Protein 7OUU (pdb70)

Organism: Homo sapiens (NCBI:txid9606)

CATH classification: 2.60.40.10 (+1 more: 2.60.40.10)

Sequence (406 aa):
PAHDASKVRASGPGLNASGIPASLPVEFTIIDARDAGEGLLTVQILDPEGKPKKANIRDNGDGTYTVSYLPDMSSGRYTITIKYGGDEIPYSPFRIHALPTGDASKCLVTVSIGGHGLGACLGPRIQIGQETVITVDAKAAGEGKVTCTVSTPDGAELDVDVVENHDGTFDIYYTAPEPGKYVITIRFGGEHIPNSPFHVLATEPLPAHDASKVRASGPGLNASGIPASLPVEFTIDARDAGEGLLTVQILDPEGKPKKANIRDNGDGTYTVSYLPDMSGRYTITIKYGGDEIPYSPFRIHALPTGDASKCLVTVSIGGHGLGACLGPRIQIGQETVITVDAKAAGEGKVTCTVSTPDGAELDVDVVENHDGTFDIYYTAPEPGKYVITIRFGGEHIPNSPFHVLATE

Structure (mmCIF, N/CA/C/O backbone):
data_7OUU
#
_entry.id   7OUU
#
_cell.length_a   45.040
_cell.length_b   58.820
_cell.length_c   178.310
_cell.angle_alpha   90.000
_cell.angle_beta   90.000
_cell.angle_gamma   90.000
#
_symmetry.space_group_name_H-M   'P 21 21 21'
#
loop_
_entity.id
_entity.type
_entity.pdbx_description
1 polymer 'Isoform 2 of Filamin-C'
2 water water
#
loop_
_atom_site.group_PDB
_atom_site.id
_atom_site.type_symbol
_atom_site.label_atom_id
_atom_site.label_alt_id
_atom_site.label_comp_id
_atom_site.label_asym_id
_atom_site.label_entity_id
_atom_site.label_seq_id
_atom_site.pdbx_PDB_ins_code
_atom_site.Cartn_x
_atom_site.Cartn_y
_atom_site.Cartn_z
_atom_site.occupancy
_atom_site.B_iso_or_equiv
_atom_site.auth_seq_id
_atom_site.auth_comp_id
_atom_site.auth_asym_id
_atom_site.auth_atom_id
_atom_site.pdbx_PDB_model_num
ATOM 1 N N . PRO A 1 4 ? 31.00325 31.64350 27.53124 1.000 66.53895 1535 PRO A N 1
ATOM 2 C CA . PRO A 1 4 ? 31.33191 31.67293 26.10055 1.000 67.30815 1535 PRO A CA 1
ATOM 3 C C . PRO A 1 4 ? 31.68923 33.08047 25.62574 1.000 62.45073 1535 PRO A C 1
ATOM 4 O O . PRO A 1 4 ? 31.02698 33.63028 24.74522 1.000 65.11675 1535 PRO A O 1
ATOM 15 N N . ALA A 1 5 ? 32.74175 33.64909 26.20744 1.000 53.77969 1536 ALA A N 1
ATOM 16 C CA . ALA A 1 5 ? 33.10016 35.03467 25.94566 1.000 48.04840 1536 ALA A CA 1
ATOM 17 C C . ALA A 1 5 ? 33.74440 35.18277 24.57420 1.000 42.88743 1536 ALA A C 1
ATOM 18 O O . ALA A 1 5 ? 34.51419 34.32436 24.13330 1.000 40.65941 1536 ALA A O 1
ATOM 25 N N . HIS A 1 6 ? 33.42385 36.28634 23.90230 1.000 37.72989 1537 HIS A N 1
ATOM 26 C CA . HIS A 1 6 ? 34.02028 36.62074 22.61935 1.000 35.28519 1537 HIS A CA 1
ATOM 27 C C . HIS A 1 6 ? 34.19818 38.12958 22.54130 1.000 33.16420 1537 HIS A C 1
ATOM 28 O O . HIS A 1 6 ? 33.59323 38.88776 23.30375 1.000 35.88119 1537 HIS A O 1
ATOM 42 N N . ASP A 1 7 ? 35.04123 38.55855 21.60329 1.000 29.84502 1538 ASP A N 1
ATOM 43 C CA . ASP A 1 7 ? 35.29612 39.98001 21.36506 1.000 31.32659 1538 ASP A CA 1
ATOM 44 C C . ASP A 1 7 ? 35.49672 40.16148 19.86360 1.000 28.53961 1538 ASP A C 1
ATOM 45 O O . ASP A 1 7 ? 36.59743 39.94877 19.34715 1.000 27.17032 1538 ASP A O 1
ATOM 54 N N . ALA A 1 8 ? 34.42868 40.56186 19.17039 1.000 27.33379 1539 ALA A N 1
ATOM 55 C CA . ALA A 1 8 ? 34.49799 40.71157 17.72215 1.000 26.40734 1539 ALA A CA 1
ATOM 56 C C . ALA A 1 8 ? 35.49776 41.78326 17.30947 1.000 26.69692 1539 ALA A C 1
ATOM 57 O O . ALA A 1 8 ? 36.03232 41.73104 16.19699 1.000 25.19410 1539 ALA A O 1
ATOM 64 N N . SER A 1 9 ? 35.77324 42.75431 18.18472 1.000 27.28396 1540 SER A N 1
ATOM 65 C CA . SER A 1 9 ? 36.68992 43.83311 17.83215 1.000 28.19903 1540 SER A CA 1
ATOM 66 C C . SER A 1 9 ? 38.11799 43.34899 17.61476 1.000 27.16114 1540 SER A C 1
ATOM 67 O O . SER A 1 9 ? 38.93807 44.11232 17.09324 1.000 29.10712 1540 SER A O 1
ATOM 75 N N . LYS A 1 10 ? 38.43274 42.11194 17.99183 1.000 27.83419 1541 LYS A N 1
ATOM 76 C CA . LYS A 1 10 ? 39.76808 41.55695 17.82424 1.000 30.14370 1541 LYS A CA 1
ATOM 77 C C . LYS A 1 10 ? 39.88964 40.66435 16.59534 1.000 28.66599 1541 LYS A C 1
ATOM 78 O O . LYS A 1 10 ? 40.95617 40.08236 16.37449 1.000 28.66806 1541 LYS A O 1
ATOM 97 N N . VAL A 1 11 ? 38.83297 40.54142 15.79714 1.000 27.58113 1542 VAL A N 1
ATOM 98 C CA . VAL A 1 11 ? 38.86964 39.71082 14.59857 1.000 26.91553 1542 VAL A CA 1
ATOM 99 C C . VAL A 1 11 ? 39.46864 40.51657 13.45435 1.000 27.65217 1542 VAL A C 1
ATOM 100 O O . VAL A 1 11 ? 39.10788 41.68019 13.23938 1.000 29.40197 1542 VAL A O 1
ATOM 113 N N . ARG A 1 12 ? 40.38332 39.89613 12.71489 1.000 26.55285 1543 ARG A N 1
ATOM 114 C CA . ARG A 1 12 ? 41.03293 40.51325 11.56880 1.000 30.22371 1543 ARG A CA 1
ATOM 115 C C . ARG A 1 12 ? 40.64079 39.75693 10.30769 1.000 28.26848 1543 ARG A C 1
ATOM 116 O O . ARG A 1 12 ? 40.56882 38.52408 10.30996 1.000 29.57100 1543 ARG A O 1
ATOM 137 N N . ALA A 1 13 ? 40.38101 40.50013 9.23407 1.000 28.76276 1544 ALA A N 1
ATOM 138 C CA . ALA A 1 13 ? 39.98034 39.92410 7.95806 1.000 29.25259 1544 ALA A CA 1
ATOM 139 C C . ALA A 1 13 ? 40.82410 40.53606 6.85251 1.000 31.35534 1544 ALA A C 1
ATOM 140 O O . ALA A 1 13 ? 40.95247 41.76203 6.77271 1.000 36.00559 1544 ALA A O 1
ATOM 147 N N . SER A 1 14 ? 41.39032 39.68466 6.00174 1.000 28.41536 1545 SER A N 1
ATOM 148 C CA . SER A 1 14 ? 42.21573 40.14446 4.89420 1.000 29.50273 1545 SER A CA 1
ATOM 149 C C . SER A 1 14 ? 42.31953 39.02213 3.87263 1.000 26.87274 1545 SER A C 1
ATOM 150 O O . SER A 1 14 ? 41.94458 37.87784 4.13778 1.000 25.21834 1545 SER A O 1
ATOM 158 N N . GLY A 1 15 ? 42.84343 39.36578 2.69775 1.000 26.49652 1546 GLY A N 1
ATOM 159 C CA . GLY A 1 15 ? 43.05697 38.39914 1.64784 1.000 24.52867 1546 GLY A CA 1
ATOM 160 C C . GLY A 1 15 ? 42.55712 38.87869 0.30033 1.000 24.69032 1546 GLY A C 1
ATOM 161 O O . GLY A 1 15 ? 41.95205 39.94880 0.17928 1.000 23.11777 1546 GLY A O 1
ATOM 165 N N . PRO A 1 16 ? 42.80925 38.08261 -0.74548 1.000 23.29682 1547 PRO A N 1
ATOM 166 C CA . PRO A 1 16 ? 42.39776 38.49476 -2.10084 1.000 22.66498 1547 PRO A CA 1
ATOM 167 C C . PRO A 1 16 ? 40.92228 38.82589 -2.22701 1.000 22.15680 1547 PRO A C 1
ATOM 168 O O . PRO A 1 16 ? 40.56329 39.77616 -2.93439 1.000 24.56731 1547 PRO A O 1
ATOM 179 N N . GLY A 1 17 ? 40.05384 38.05875 -1.56976 1.000 19.64902 1548 GLY A N 1
ATOM 180 C CA . GLY A 1 17 ? 38.62255 38.28293 -1.66029 1.000 20.69062 1548 GLY A CA 1
ATOM 181 C C . GLY A 1 17 ? 38.14595 39.57619 -1.03573 1.000 21.27736 1548 GLY A C 1
ATOM 182 O O . GLY A 1 17 ? 36.97397 39.92865 -1.20632 1.000 21.55958 1548 GLY A O 1
ATOM 186 N N . LEU A 1 18 ? 39.01578 40.28057 -0.31441 1.000 20.67832 1549 LEU A N 1
ATOM 187 C CA . LEU A 1 18 ? 38.69419 41.56286 0.29900 1.000 22.12239 1549 LEU A CA 1
ATOM 188 C C . LEU A 1 18 ? 39.62321 42.66409 -0.20685 1.000 22.93861 1549 LEU A C 1
ATOM 189 O O . LEU A 1 18 ? 39.84223 43.66533 0.47752 1.000 24.56494 1549 LEU A O 1
ATOM 205 N N . ASN A 1 19 ? 40.17174 42.49418 -1.40721 1.000 23.47791 1550 ASN A N 1
ATOM 206 C CA . ASN A 1 19 ? 41.18808 43.41067 -1.91018 1.000 23.50438 1550 ASN A CA 1
ATOM 207 C C . ASN A 1 19 ? 40.57173 44.78893 -2.12406 1.000 23.75475 1550 ASN A C 1
ATOM 208 O O . ASN A 1 19 ? 39.65969 44.94919 -2.94225 1.000 23.39066 1550 ASN A O 1
ATOM 219 N N . ALA A 1 20 ? 41.07656 45.78732 -1.39517 1.000 23.40758 1551 ALA A N 1
ATOM 220 C CA . ALA A 1 20 ? 40.55488 47.14615 -1.49186 1.000 24.13293 1551 ALA A CA 1
ATOM 221 C C . ALA A 1 20 ? 40.88864 47.82191 -2.81642 1.000 23.03077 1551 ALA A C 1
ATOM 222 O O . ALA A 1 20 ? 40.36961 48.91251 -3.08000 1.000 23.50189 1551 ALA A O 1
ATOM 229 N N . SER A 1 21 ? 41.74060 47.21597 -3.64315 1.000 23.41170 1552 SER A N 1
ATOM 230 C CA . SER A 1 21 ? 42.07832 47.74529 -4.95820 1.000 24.13661 1552 SER A CA 1
ATOM 231 C C . SER A 1 21 ? 41.26022 47.10891 -6.07397 1.000 22.99132 1552 SER A C 1
ATOM 232 O O . SER A 1 21 ? 41.43694 47.47397 -7.24060 1.000 25.31766 1552 SER A O 1
ATOM 240 N N . GLY A 1 22 ? 40.38946 46.16623 -5.74803 1.000 21.94878 1553 GLY A N 1
ATOM 241 C CA . GLY A 1 22 ? 39.52870 45.51912 -6.71313 1.000 21.74149 1553 GLY A CA 1
ATOM 242 C C . GLY A 1 22 ? 39.93473 44.07281 -6.95976 1.000 21.99860 1553 GLY A C 1
ATOM 243 O O . GLY A 1 22 ? 41.06367 43.65074 -6.68948 1.000 22.39877 1553 GLY A O 1
ATOM 247 N N . ILE A 1 23 ? 38.98084 43.30443 -7.47764 1.000 21.03590 1554 ILE A N 1
ATOM 248 C CA . ILE A 1 23 ? 39.21941 41.90959 -7.84495 1.000 21.97265 1554 ILE A CA 1
ATOM 249 C C . ILE A 1 23 ? 38.64332 41.67466 -9.23381 1.000 22.56233 1554 ILE A C 1
ATOM 250 O O . ILE A 1 23 ? 37.72259 42.38417 -9.66878 1.000 22.60430 1554 ILE A O 1
ATOM 266 N N . PRO A 1 24 ? 39.15953 40.67895 -9.95674 1.000 24.02565 1555 PRO A N 1
ATOM 267 C CA . PRO A 1 24 ? 38.61088 40.37267 -11.28635 1.000 23.54397 1555 PRO A CA 1
ATOM 268 C C . PRO A 1 24 ? 37.32232 39.56646 -11.17906 1.000 22.61220 1555 PRO A C 1
ATOM 269 O O . PRO A 1 24 ? 37.26315 38.54802 -10.48592 1.000 24.59879 1555 PRO A O 1
ATOM 280 N N . ALA A 1 25 ? 36.28443 40.03248 -11.86557 1.000 20.80987 1556 ALA A N 1
ATOM 281 C CA . ALA A 1 25 ? 35.04505 39.27524 -11.92891 1.000 21.11157 1556 ALA A CA 1
ATOM 282 C C . ALA A 1 25 ? 35.26537 37.96409 -12.67757 1.000 19.78333 1556 ALA A C 1
ATOM 283 O O . ALA A 1 25 ? 36.13848 37.85466 -13.54315 1.000 22.05381 1556 ALA A O 1
ATOM 290 N N . SER A 1 26 ? 34.46508 36.95798 -12.32463 1.000 19.59093 1557 SER A N 1
ATOM 291 C CA . SER A 1 26 ? 34.36126 35.64096 -12.95314 1.000 20.46970 1557 SER A CA 1
ATOM 292 C C . SER A 1 26 ? 35.34648 34.61367 -12.39376 1.000 20.90711 1557 SER A C 1
ATOM 293 O O . SER A 1 26 ? 35.24382 33.43741 -12.74023 1.000 23.01986 1557 SER A O 1
ATOM 301 N N . LEU A 1 27 ? 36.28844 35.01640 -11.53169 1.000 22.86497 1558 LEU A N 1
ATOM 302 C CA . LEU A 1 27 ? 37.26433 34.10645 -10.94337 1.000 24.55503 1558 LEU A CA 1
ATOM 303 C C . LEU A 1 27 ? 36.92141 33.85297 -9.48446 1.000 22.44919 1558 LEU A C 1
ATOM 304 O O . LEU A 1 27 ? 36.68180 34.81630 -8.74470 1.000 21.29890 1558 LEU A O 1
ATOM 320 N N . PRO A 1 28 ? 36.89075 32.59871 -9.02526 1.000 23.57539 1559 PRO A N 1
ATOM 321 C CA . PRO A 1 28 ? 36.71303 32.35343 -7.58824 1.000 22.30999 1559 PRO A CA 1
ATOM 322 C C . PRO A 1 28 ? 37.83725 32.99981 -6.79575 1.000 20.91771 1559 PRO A C 1
ATOM 323 O O . PRO A 1 28 ? 38.98351 33.06054 -7.24353 1.000 21.30388 1559 PRO A O 1
ATOM 334 N N . VAL A 1 29 ? 37.50143 33.48144 -5.60119 1.000 19.78022 1560 VAL A N 1
ATOM 335 C CA . VAL A 1 29 ? 38.44780 34.21087 -4.76544 1.000 20.33055 1560 VAL A CA 1
ATOM 336 C C . VAL A 1 29 ? 38.24886 33.80162 -3.31227 1.000 20.73839 1560 VAL A C 1
ATOM 337 O O . VAL A 1 29 ? 37.16629 33.36113 -2.91514 1.000 21.36447 1560 VAL A O 1
ATOM 350 N N . GLU A 1 30 ? 39.30895 33.93884 -2.51491 1.000 21.45151 1561 GLU A N 1
ATOM 351 C CA . GLU A 1 30 ? 39.26432 33.56970 -1.10729 1.000 22.62042 1561 GLU A CA 1
ATOM 352 C C . GLU A 1 30 ? 39.85170 34.67914 -0.24441 1.000 21.72018 1561 GLU A C 1
ATOM 353 O O . GLU A 1 30 ? 40.63050 35.51532 -0.70945 1.000 22.28832 1561 GLU A O 1
ATOM 365 N N . PHE A 1 31 ? 39.45634 34.67714 1.02888 1.000 20.10136 1562 PHE A N 1
ATOM 366 C CA . PHE A 1 31 ? 40.04933 35.54775 2.03544 1.000 21.40392 1562 PHE A CA 1
ATOM 367 C C . PHE A 1 31 ? 40.09994 34.80012 3.36068 1.000 20.65100 1562 PHE A C 1
ATOM 368 O O . PHE A 1 31 ? 39.54615 33.70743 3.50688 1.000 19.15439 1562 PHE A O 1
ATOM 385 N N . THR A 1 32 ? 40.79473 35.38878 4.32631 1.000 21.10976 1563 THR A N 1
ATOM 386 C CA . THR A 1 32 ? 41.05427 34.74057 5.60027 1.000 23.28554 1563 THR A CA 1
ATOM 387 C C . THR A 1 32 ? 40.50573 35.58391 6.73807 1.000 23.04666 1563 THR A C 1
ATOM 388 O O . THR A 1 32 ? 40.62342 36.81387 6.72967 1.000 24.32303 1563 THR A O 1
ATOM 399 N N A ILE A 1 33 ? 39.89679 34.90838 7.70787 0.450 23.05959 1564 ILE A N 1
ATOM 400 N N B ILE A 1 33 ? 39.91091 34.91624 7.72180 0.550 22.97798 1564 ILE A N 1
ATOM 401 C CA A ILE A 1 33 ? 39.43105 35.52080 8.94471 0.450 23.53846 1564 ILE A CA 1
ATOM 402 C CA B ILE A 1 33 ? 39.43016 35.55757 8.93924 0.550 23.34637 1564 ILE A CA 1
ATOM 403 C C A ILE A 1 33 ? 40.27963 34.95293 10.07097 0.450 23.55432 1564 ILE A C 1
ATOM 404 C C B ILE A 1 33 ? 40.21213 34.97119 10.10557 0.550 23.67278 1564 ILE A C 1
ATOM 405 O O A ILE A 1 33 ? 40.36873 33.72922 10.23191 0.450 24.50204 1564 ILE A O 1
ATOM 406 O O B ILE A 1 33 ? 40.18590 33.75421 10.32776 0.550 25.12566 1564 ILE A O 1
ATOM 437 N N . ASP A 1 34 ? 40.90731 35.83441 10.84365 1.000 23.91752 1565 ASP A N 1
ATOM 438 C CA . ASP A 1 34 ? 41.75898 35.44029 11.96207 1.000 24.78070 1565 ASP A CA 1
ATOM 439 C C . ASP A 1 34 ? 41.06188 35.84875 13.25321 1.000 23.24954 1565 ASP A C 1
ATOM 440 O O . ASP A 1 34 ? 41.03128 37.03416 13.59954 1.000 24.26755 1565 ASP A O 1
ATOM 450 N N . ALA A 1 35 ? 40.51194 34.86582 13.96713 1.000 25.39098 1566 ALA A N 1
ATOM 451 C CA . ALA A 1 35 ? 39.80256 35.09844 15.21960 1.000 24.99692 1566 ALA A CA 1
ATOM 452 C C . ALA A 1 35 ? 40.56827 34.55885 16.42651 1.000 25.43054 1566 ALA A C 1
ATOM 453 O O 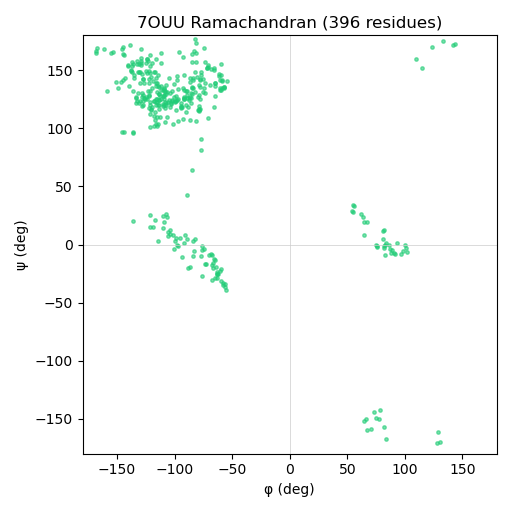. ALA A 1 35 ? 39.96736 34.27000 17.46599 1.000 27.28653 1566 ALA A O 1
ATOM 460 N N . ARG A 1 36 ? 41.89190 34.43724 16.31491 1.000 24.85007 1567 ARG A N 1
ATOM 461 C CA . ARG A 1 36 ? 42.66916 33.79333 17.36883 1.000 26.77344 1567 ARG A CA 1
ATOM 462 C C . ARG A 1 36 ? 42.61779 34.57265 18.67757 1.000 29.62858 1567 ARG A C 1
ATOM 463 O O . ARG A 1 36 ? 42.72194 33.97659 19.75576 1.000 31.13932 1567 ARG A O 1
ATOM 484 N N . ASP A 1 37 ? 42.45511 35.89210 18.61242 1.000 29.87118 1568 ASP A N 1
ATOM 485 C CA . ASP A 1 37 ? 42.42791 36.73308 19.80162 1.000 33.72108 1568 ASP A CA 1
ATOM 486 C C . ASP A 1 37 ? 41.01529 37.13355 20.21038 1.000 31.42393 1568 ASP A C 1
ATOM 487 O O . ASP A 1 37 ? 40.85406 37.95183 21.12279 1.000 31.17669 1568 ASP A O 1
ATOM 496 N N . ALA A 1 38 ? 39.99245 36.56176 19.57468 1.000 31.38674 1569 ALA A N 1
ATOM 497 C CA . ALA A 1 38 ? 38.61960 37.02902 19.71581 1.000 30.82905 1569 ALA A CA 1
ATOM 498 C C . ALA A 1 38 ? 37.74919 36.11289 20.56764 1.000 31.38912 1569 ALA A C 1
ATOM 499 O O . ALA A 1 38 ? 36.53623 36.33183 20.64817 1.000 31.44527 1569 ALA A O 1
ATOM 506 N N . GLY A 1 39 ? 38.32668 35.09955 21.20643 1.000 32.46847 1570 GLY A N 1
ATOM 507 C CA . GLY A 1 39 ? 37.53414 34.22379 22.04877 1.000 34.01626 1570 GLY A CA 1
ATOM 508 C C . GLY A 1 39 ? 36.72722 33.21746 21.24285 1.000 36.26097 1570 GLY A C 1
ATOM 509 O O . GLY A 1 39 ? 37.11214 32.80453 20.14708 1.000 35.81892 1570 GLY A O 1
ATOM 513 N N . GLU A 1 40 ? 35.58095 32.83010 21.80006 1.000 36.89851 1571 GLU A N 1
ATOM 514 C CA . GLU A 1 40 ? 34.75286 31.75999 21.25710 1.000 40.01176 1571 GLU A CA 1
ATOM 515 C C . GLU A 1 40 ? 33.43266 32.33902 20.76843 1.000 38.21234 1571 GLU A C 1
ATOM 516 O O . GLU A 1 40 ? 32.67422 32.91584 21.55539 1.000 40.18219 1571 GLU A O 1
ATOM 528 N N . GLY A 1 41 ? 33.15654 32.16869 19.48044 1.000 38.68259 1572 GLY A N 1
ATOM 529 C CA . GLY A 1 41 ? 31.90465 32.62720 18.91213 1.000 39.71089 1572 GLY A CA 1
ATOM 530 C C . GLY A 1 41 ? 31.70994 32.06361 17.52452 1.000 37.62226 1572 GLY A C 1
ATOM 531 O O . GLY A 1 41 ? 32.64837 31.55636 16.90040 1.000 36.37700 1572 GLY A O 1
ATOM 535 N N . LEU A 1 42 ? 30.46947 32.15634 17.05022 1.000 37.20042 1573 LEU A N 1
ATOM 536 C CA . LEU A 1 42 ? 30.12983 31.69195 15.71264 1.000 35.23220 1573 LEU A CA 1
ATOM 537 C C . LEU A 1 42 ? 30.48296 32.76421 14.69180 1.000 31.51324 1573 LEU A C 1
ATOM 538 O O . LEU A 1 42 ? 30.13108 33.93589 14.86064 1.000 30.90828 1573 LEU A O 1
ATOM 554 N N . LEU A 1 43 ? 31.17705 32.35904 13.63249 1.000 31.47625 1574 LEU A N 1
ATOM 555 C CA . LEU A 1 43 ? 31.48344 33.24579 12.52071 1.000 29.90034 1574 LEU A CA 1
ATOM 556 C C . LEU A 1 43 ? 30.37199 33.15144 11.48554 1.000 29.74471 1574 LEU A C 1
ATOM 557 O O . LEU A 1 43 ? 29.96520 32.05038 11.10092 1.000 30.64152 1574 LEU A O 1
ATOM 573 N N . THR A 1 44 ? 29.88716 34.30505 11.03688 1.000 27.56857 1575 THR A N 1
ATOM 574 C CA . THR A 1 44 ? 28.93216 34.37663 9.94159 1.000 27.25469 1575 THR A CA 1
ATOM 575 C C . THR A 1 44 ? 29.45547 35.33815 8.88516 1.000 24.77763 1575 THR A C 1
ATOM 576 O O . THR A 1 44 ? 30.07393 36.35747 9.20777 1.000 22.43653 1575 THR A O 1
ATOM 587 N N . VAL A 1 45 ? 29.21915 34.99461 7.62230 1.000 24.13036 1576 VAL A N 1
ATOM 588 C CA . VAL A 1 45 ? 29.60876 35.81876 6.48496 1.000 22.32849 1576 VAL A CA 1
ATOM 589 C C . VAL A 1 45 ? 28.41123 35.89573 5.55193 1.000 22.46796 1576 VAL A C 1
ATOM 590 O O . VAL A 1 45 ? 27.91306 34.86109 5.09127 1.000 24.46689 1576 VAL A O 1
ATOM 603 N N . GLN A 1 46 ? 27.94475 37.11177 5.28218 1.000 21.01746 1577 GLN A N 1
ATOM 604 C CA . GLN A 1 46 ? 26.82846 37.34478 4.37440 1.000 20.87318 1577 GLN A CA 1
ATOM 605 C C . GLN A 1 46 ? 27.30347 38.24935 3.24797 1.000 21.98829 1577 GLN A C 1
ATOM 606 O O . GLN A 1 46 ? 27.78811 39.35808 3.50031 1.000 24.07805 1577 GLN A O 1
ATOM 620 N N . ILE A 1 47 ? 27.15981 37.77737 2.01209 1.000 21.42771 1578 ILE A N 1
ATOM 621 C CA . ILE A 1 47 ? 27.59636 38.50084 0.82444 1.000 20.65910 1578 ILE A CA 1
ATOM 622 C C . ILE A 1 47 ? 26.36430 38.88400 0.01973 1.000 20.12568 1578 ILE A C 1
ATOM 623 O O . ILE A 1 47 ? 25.51258 38.03391 -0.26811 1.000 22.39588 1578 ILE A O 1
ATOM 639 N N . LEU A 1 48 ? 26.27225 40.15907 -0.33952 1.000 19.19644 1579 LEU A N 1
ATOM 640 C CA . LEU A 1 48 ? 25.24819 40.65946 -1.24425 1.000 21.25163 1579 LEU A CA 1
ATOM 641 C C . LEU A 1 48 ? 25.94178 41.12863 -2.51429 1.000 22.37002 1579 LEU A C 1
ATOM 642 O O . LEU A 1 48 ? 26.92684 41.87276 -2.44784 1.000 23.02259 1579 LEU A O 1
ATOM 658 N N . ASP A 1 49 ? 25.45019 40.67716 -3.65850 1.000 20.07518 1580 ASP A N 1
ATOM 659 C CA . ASP A 1 49 ? 26.09311 40.96019 -4.93817 1.000 21.10654 1580 ASP A CA 1
ATOM 660 C C . ASP A 1 49 ? 25.67325 42.34160 -5.43618 1.000 20.45164 1580 ASP A C 1
ATOM 661 O O . ASP A 1 49 ? 24.87595 43.04482 -4.80821 1.000 21.55681 1580 ASP A O 1
ATOM 670 N N . PRO A 1 50 ? 26.22507 42.78984 -6.56772 1.000 20.91711 1581 PRO A N 1
ATOM 671 C CA . PRO A 1 50 ? 25.88941 44.13632 -7.05959 1.000 22.60166 1581 PRO A CA 1
ATOM 672 C C . PRO A 1 50 ? 24.41674 44.33967 -7.36331 1.000 23.70473 1581 PRO A C 1
ATOM 673 O O . PRO A 1 50 ? 23.96002 45.48869 -7.36984 1.000 26.91214 1581 PRO A O 1
ATOM 684 N N . GLU A 1 51 ? 23.66326 43.27509 -7.62368 1.000 23.74691 1582 GLU A N 1
ATOM 685 C CA . GLU A 1 51 ? 22.22216 43.37008 -7.81087 1.000 27.05491 1582 GLU A CA 1
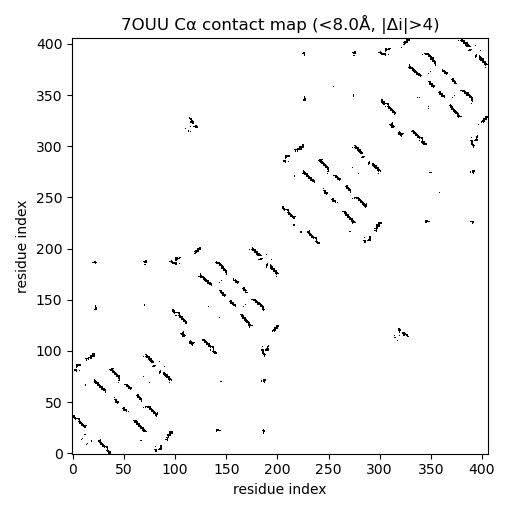ATOM 686 C C . GLU A 1 51 ? 21.45052 43.22110 -6.50587 1.000 26.18888 1582 GLU A C 1
ATOM 687 O O . GLU A 1 51 ? 20.21477 43.20392 -6.53103 1.000 29.37036 1582 GLU A O 1
ATOM 699 N N . GLY A 1 52 ? 22.14498 43.11794 -5.37427 1.000 25.22601 1583 GLY A N 1
ATOM 700 C CA . GLY A 1 52 ? 21.49793 42.97202 -4.08842 1.000 25.58352 1583 GLY A CA 1
ATOM 701 C C . GLY A 1 52 ? 21.05757 41.56819 -3.75005 1.000 25.59903 1583 GLY A C 1
ATOM 702 O O . GLY A 1 52 ? 20.29521 41.39098 -2.79233 1.000 26.84178 1583 GLY A O 1
ATOM 706 N N . LYS A 1 53 ? 21.51126 40.55061 -4.51436 1.000 25.16519 1584 LYS A N 1
ATOM 707 C CA . LYS A 1 53 ? 21.11911 39.17954 -4.23213 1.000 25.12100 1584 LYS A CA 1
ATOM 708 C C . LYS A 1 53 ? 22.13367 38.51849 -3.30504 1.000 23.56128 1584 LYS A C 1
ATOM 709 O O . LYS A 1 53 ? 23.33295 38.80128 -3.38584 1.000 21.90482 1584 LYS A O 1
ATOM 728 N N . PRO A 1 54 ? 21.68826 37.63114 -2.41562 1.000 23.64183 1585 PRO A N 1
ATOM 729 C CA . PRO A 1 54 ? 22.64653 36.86377 -1.61092 1.000 23.78867 1585 PRO A CA 1
ATOM 730 C C . PRO A 1 54 ? 23.55342 36.02031 -2.49569 1.000 24.16785 1585 PRO A C 1
ATOM 731 O O . PRO A 1 54 ? 23.12332 35.45788 -3.50527 1.000 26.61993 1585 PRO A O 1
ATOM 742 N N . LYS A 1 55 ? 24.82137 35.93763 -2.10457 1.000 23.71844 1586 LYS A N 1
ATOM 743 C CA . LYS A 1 55 ? 25.82269 35.14785 -2.80747 1.000 26.21545 1586 LYS A CA 1
ATOM 744 C C . LYS A 1 55 ? 26.42547 34.15995 -1.82066 1.000 27.27546 1586 LYS A C 1
ATOM 745 O O . LYS A 1 55 ? 26.80247 34.54245 -0.70810 1.000 26.88909 1586 LYS A O 1
ATOM 764 N N . LYS A 1 56 ? 26.51616 32.89614 -2.22899 1.000 27.23926 1587 LYS A N 1
ATOM 765 C CA . LYS A 1 56 ? 27.00929 31.85561 -1.33624 1.000 28.71584 1587 LYS A CA 1
ATOM 766 C C . LYS A 1 56 ? 28.43234 32.16755 -0.89301 1.000 28.12598 1587 LYS A C 1
ATOM 767 O O . LYS A 1 56 ? 29.28657 32.53399 -1.70487 1.000 27.99189 1587 LYS A O 1
ATOM 786 N N . ALA A 1 57 ? 28.68182 32.01302 0.40401 1.000 27.20739 1588 ALA A N 1
ATOM 787 C CA . ALA A 1 57 ? 30.00948 32.16080 0.98383 1.000 27.23436 1588 ALA A CA 1
ATOM 788 C C . ALA A 1 57 ? 30.37801 30.84014 1.64186 1.000 28.56596 1588 ALA A C 1
ATOM 789 O O . ALA A 1 57 ? 29.71935 30.41466 2.59693 1.000 33.69902 1588 ALA A O 1
ATOM 796 N N . ASN A 1 58 ? 31.41315 30.18764 1.12164 1.000 26.01054 1589 ASN A N 1
ATOM 797 C CA . ASN A 1 58 ? 31.88102 28.91603 1.65697 1.000 26.31862 1589 ASN A CA 1
ATOM 798 C C . ASN A 1 58 ? 32.89293 29.19743 2.75953 1.000 24.71970 1589 ASN A C 1
ATOM 799 O O . ASN A 1 58 ? 33.93907 29.80103 2.50283 1.000 23.76552 1589 ASN A O 1
ATOM 810 N N . ILE A 1 59 ? 32.57994 28.76936 3.98102 1.000 25.08602 1590 ILE A N 1
ATOM 811 C CA . ILE A 1 59 ? 33.42000 29.01529 5.14989 1.000 24.19169 1590 ILE A CA 1
ATOM 812 C C . ILE A 1 59 ? 34.06088 27.70006 5.56873 1.000 24.56256 1590 ILE A C 1
ATOM 813 O O . ILE A 1 59 ? 33.35974 26.73720 5.90557 1.000 25.47547 1590 ILE A O 1
ATOM 829 N N . ARG A 1 60 ? 35.39023 27.66327 5.56139 1.000 24.88071 1591 ARG A N 1
ATOM 830 C CA . ARG A 1 60 ? 36.14607 26.53085 6.07590 1.000 24.82846 1591 ARG A CA 1
ATOM 831 C C . ARG A 1 60 ? 36.71991 26.91304 7.43404 1.000 24.51006 1591 ARG A C 1
ATOM 832 O O . ARG A 1 60 ? 37.50379 27.86374 7.53477 1.000 24.51746 1591 ARG A O 1
ATOM 853 N N . ASP A 1 61 ? 36.31820 26.18506 8.47263 1.000 25.76238 1592 ASP A N 1
ATOM 854 C CA . ASP A 1 61 ? 36.92102 26.33314 9.79138 1.000 26.24767 1592 ASP A CA 1
ATOM 855 C C . ASP A 1 61 ? 38.24609 25.58086 9.79468 1.000 26.29950 1592 ASP A C 1
ATOM 856 O O . ASP A 1 61 ? 38.27082 24.35736 9.62591 1.000 27.29640 1592 ASP A O 1
ATOM 865 N N . ASN A 1 62 ? 39.34698 26.30725 9.97250 1.000 25.46791 1593 ASN A N 1
ATOM 866 C CA . ASN A 1 62 ? 40.67038 25.69979 9.90058 1.000 26.48877 1593 ASN A CA 1
ATOM 867 C C . ASN A 1 62 ? 41.11462 25.06440 11.21394 1.000 28.74161 1593 ASN A C 1
ATOM 868 O O . ASN A 1 62 ? 42.24112 24.56017 11.28576 1.000 30.11794 1593 ASN A O 1
ATOM 879 N N . GLY A 1 63 ? 40.26859 25.06708 12.24314 1.000 28.08977 1594 GLY A N 1
ATOM 880 C CA . GLY A 1 63 ? 40.60795 24.40976 13.49224 1.000 30.76815 1594 GLY A CA 1
ATOM 881 C C . GLY A 1 63 ? 41.77895 25.01764 14.22440 1.000 30.86654 1594 GLY A C 1
ATOM 882 O O . GLY A 1 63 ? 42.37422 24.35870 15.08057 1.000 38.32848 1594 GLY A O 1
ATOM 886 N N . ASP A 1 64 ? 42.12818 26.26781 13.91084 1.000 28.49476 1595 ASP A N 1
ATOM 887 C CA . ASP A 1 64 ? 43.25210 26.93764 14.55337 1.000 28.76758 1595 ASP A CA 1
ATOM 888 C C . ASP A 1 64 ? 42.91133 28.37479 14.93440 1.000 28.17066 1595 ASP A C 1
ATOM 889 O O . ASP A 1 64 ? 43.82261 29.18389 15.14502 1.000 28.29414 1595 ASP A O 1
ATOM 898 N N . GLY A 1 65 ? 41.62867 28.71120 15.03334 1.000 26.71089 1596 GLY A N 1
ATOM 899 C CA . GLY A 1 65 ? 41.21379 30.07320 15.27449 1.000 27.37285 1596 GLY A CA 1
ATOM 900 C C . GLY A 1 65 ? 41.06968 30.91881 14.03004 1.000 26.56471 1596 GLY A C 1
ATOM 901 O O . GLY A 1 65 ? 40.71582 32.09996 14.14274 1.000 26.70248 1596 GLY A O 1
ATOM 905 N N . THR A 1 66 ? 41.33547 30.36119 12.85081 1.000 25.52570 1597 THR A N 1
ATOM 906 C CA . THR A 1 66 ? 41.18724 31.07654 11.59461 1.000 24.13326 1597 THR A CA 1
ATOM 907 C C . THR A 1 66 ? 40.19723 30.34629 10.69875 1.000 23.34915 1597 THR A C 1
ATOM 908 O O . THR A 1 66 ? 39.88662 29.16902 10.90541 1.000 23.64674 1597 THR A O 1
ATOM 919 N N . TYR A 1 67 ? 39.71206 31.07029 9.69135 1.000 24.45147 1598 TYR A N 1
ATOM 920 C CA . TYR A 1 67 ? 38.76454 30.54892 8.72229 1.000 24.37806 1598 TYR A CA 1
ATOM 921 C C . TYR A 1 67 ? 39.18602 31.00606 7.33474 1.000 23.16209 1598 TYR A C 1
ATOM 922 O O . TYR A 1 67 ? 39.76237 32.08515 7.16959 1.000 23.62574 1598 TYR A O 1
ATOM 940 N N . THR A 1 68 ? 38.89513 30.17457 6.33865 1.000 23.36721 1599 THR A N 1
ATOM 941 C CA . THR A 1 68 ? 39.09915 30.51463 4.93615 1.000 22.75762 1599 THR A CA 1
ATOM 942 C C . THR A 1 68 ? 37.73252 30.60084 4.27253 1.000 22.38093 1599 THR A C 1
ATOM 943 O O . THR A 1 68 ? 36.95244 29.64380 4.32561 1.000 25.41435 1599 THR A O 1
ATOM 954 N N . VAL A 1 69 ? 37.44634 31.74737 3.66068 1.000 20.38844 1600 VAL A N 1
ATOM 955 C CA . VAL A 1 69 ? 36.15843 32.02634 3.03859 1.000 20.61989 1600 VAL A CA 1
ATOM 956 C C . VAL A 1 69 ? 36.37500 32.20813 1.54435 1.000 21.76180 1600 VAL A C 1
ATOM 957 O O . VAL A 1 69 ? 37.32100 32.88225 1.12426 1.000 23.09920 1600 VAL A O 1
ATOM 970 N N . SER A 1 70 ? 35.49433 31.61310 0.74286 1.000 22.73583 1601 SER A N 1
ATOM 971 C CA . SER A 1 70 ? 35.61463 31.68085 -0.70570 1.000 23.67307 1601 SER A CA 1
ATOM 972 C C . SER A 1 70 ? 34.25805 31.97301 -1.32812 1.000 22.24860 1601 SER A C 1
ATOM 973 O O . SER A 1 70 ? 33.21726 31.53557 -0.83090 1.000 21.34387 1601 SER A O 1
ATOM 981 N N . TYR A 1 71 ? 34.28231 32.71672 -2.43087 1.000 20.45908 1602 TYR A N 1
ATOM 982 C CA . TYR A 1 71 ? 33.06256 33.03703 -3.15548 1.000 19.18874 1602 TYR A CA 1
ATOM 983 C C . TYR A 1 71 ? 33.41140 33.32172 -4.60795 1.000 21.27545 1602 TYR A C 1
ATOM 984 O O . TYR A 1 71 ? 34.57686 33.52485 -4.95939 1.000 21.43817 1602 TYR A O 1
ATOM 1002 N N . LEU A 1 72 ? 32.38120 33.31595 -5.45354 1.000 21.62257 1603 LEU A N 1
ATOM 1003 C CA . LEU A 1 72 ? 32.54718 33.51819 -6.88921 1.000 22.92844 1603 LEU A CA 1
ATOM 1004 C C . LEU A 1 72 ? 31.87792 34.82436 -7.29454 1.000 21.26014 1603 LEU A C 1
ATOM 1005 O O . LEU A 1 72 ? 30.64060 34.88723 -7.38074 1.000 22.55887 1603 LEU A O 1
ATOM 1021 N N . PRO A 1 73 ? 32.63756 35.89646 -7.53569 1.000 22.10372 1604 PRO A N 1
ATOM 1022 C CA . PRO A 1 73 ? 32.03170 37.13066 -8.05368 1.000 21.36462 1604 PRO A CA 1
ATOM 1023 C C . PRO A 1 73 ? 31.72079 37.01502 -9.53641 1.000 22.98065 1604 PRO A C 1
ATOM 1024 O O . PRO A 1 73 ? 32.55953 37.33528 -10.38542 1.000 24.57270 1604 PRO A O 1
ATOM 1035 N N . ASP A 1 74 ? 30.50950 36.55971 -9.85615 1.000 22.30469 1605 ASP A N 1
ATOM 1036 C CA . ASP A 1 74 ? 30.17005 36.25663 -11.24051 1.000 24.32342 1605 ASP A CA 1
ATOM 1037 C C . ASP A 1 74 ? 29.89951 37.50642 -12.06879 1.000 24.44653 1605 ASP A C 1
ATOM 1038 O O . ASP A 1 74 ? 30.09385 37.48183 -13.28777 1.000 26.90205 1605 ASP A O 1
ATOM 1047 N N . MET A 1 75 ? 29.45974 38.59667 -11.44867 1.000 23.30466 1606 MET A N 1
ATOM 1048 C CA . MET A 1 75 ? 29.14493 39.81816 -12.17293 1.000 24.37887 1606 MET A CA 1
ATOM 1049 C C . MET A 1 75 ? 30.00833 40.96867 -11.67291 1.000 23.47311 1606 MET A C 1
ATOM 1050 O O . MET A 1 75 ? 30.46177 40.97929 -10.52317 1.000 23.81238 1606 MET A O 1
ATOM 1064 N N A SER A 1 76 ? 30.23918 41.93691 -12.55466 0.475 23.46747 1607 SER A N 1
ATOM 1065 N N B SER A 1 76 ? 30.24160 41.93407 -12.55702 0.525 22.77001 1607 SER A N 1
ATOM 1066 C CA A SER A 1 76 ? 30.99735 43.11965 -12.17933 0.475 23.86514 1607 SER A CA 1
ATOM 1067 C CA B SER A 1 76 ? 30.99028 43.12216 -12.18160 0.525 23.09665 1607 SER A CA 1
ATOM 1068 C C A SER A 1 76 ? 30.15289 44.02626 -11.29160 0.475 23.56180 1607 SER A C 1
ATOM 1069 C C B SER A 1 76 ? 30.14803 44.00216 -11.26613 0.525 23.10901 1607 SER A C 1
ATOM 1070 O O A SER A 1 76 ? 28.92363 44.06543 -11.39384 0.475 24.57560 1607 SER A O 1
ATOM 1071 O O B SER A 1 76 ? 28.91533 43.99942 -11.32523 0.525 24.06765 1607 SER A O 1
ATOM 1086 N N . GLY A 1 77 ? 30.82755 44.75684 -10.40665 1.000 23.03090 1608 GLY A N 1
ATOM 1087 C CA . GLY A 1 77 ? 30.19055 45.69564 -9.51065 1.000 23.27538 1608 GLY A CA 1
ATOM 1088 C C . GLY A 1 77 ? 30.62097 45.48763 -8.07626 1.000 23.28598 1608 GLY A C 1
ATOM 1089 O O . GLY A 1 77 ? 31.55503 44.73574 -7.77683 1.000 22.75181 1608 GLY A O 1
ATOM 1094 N N . ARG A 1 78 ? 29.91602 46.16291 -7.17167 1.000 23.04113 1609 ARG A N 1
ATOM 1095 C CA . ARG A 1 78 ? 30.26404 46.18153 -5.75849 1.000 25.15520 1609 ARG A CA 1
ATOM 1096 C C . ARG A 1 78 ? 29.62708 44.99990 -5.04015 1.000 22.47501 1609 ARG A C 1
ATOM 1097 O O . ARG A 1 78 ? 28.40880 44.80193 -5.11005 1.000 23.21235 1609 ARG A O 1
ATOM 1118 N N . TYR A 1 79 ? 30.45692 44.22334 -4.34972 1.000 20.73586 1610 TYR A N 1
ATOM 1119 C CA . TYR A 1 79 ? 30.00205 43.17626 -3.44642 1.000 21.08784 1610 TYR A CA 1
ATOM 1120 C C . TYR A 1 79 ? 30.12733 43.67938 -2.01537 1.000 21.42547 1610 TYR A C 1
ATOM 1121 O O . TYR A 1 79 ? 31.16575 44.22906 -1.63295 1.000 22.97006 1610 TYR A O 1
ATOM 1139 N N . THR A 1 80 ? 29.06659 43.50821 -1.23598 1.000 21.20185 1611 THR A N 1
ATOM 1140 C CA . THR A 1 80 ? 29.03730 43.93299 0.15720 1.000 25.17465 1611 THR A CA 1
ATOM 1141 C C . THR A 1 80 ? 29.10312 42.69104 1.03369 1.000 21.11792 1611 THR A C 1
ATOM 1142 O O . THR A 1 80 ? 28.22667 41.82299 0.95547 1.000 22.04095 1611 THR A O 1
ATOM 1153 N N . ILE A 1 81 ? 30.14350 42.61002 1.85862 1.000 19.92786 1612 ILE A N 1
ATOM 1154 C CA . ILE A 1 81 ? 30.45320 41.42021 2.64050 1.000 20.98544 1612 ILE A CA 1
ATOM 1155 C C . ILE A 1 81 ? 30.36380 41.80320 4.11050 1.000 19.98336 1612 ILE A C 1
ATOM 1156 O O . ILE A 1 81 ? 31.20070 42.56306 4.61600 1.000 20.65406 1612 ILE A O 1
ATOM 1172 N N . THR A 1 82 ? 29.35072 41.28147 4.79557 1.000 21.16973 1613 THR A N 1
ATOM 1173 C CA . THR A 1 82 ? 29.12171 41.56042 6.20654 1.000 22.12532 1613 THR A CA 1
ATOM 1174 C C . THR A 1 82 ? 29.59563 40.36438 7.02025 1.000 22.72504 1613 THR A C 1
ATOM 1175 O O . THR A 1 82 ? 29.13258 39.23881 6.80546 1.000 21.61769 1613 THR A O 1
ATOM 1186 N N . ILE A 1 83 ? 30.51313 40.61225 7.95096 1.000 22.11742 1614 ILE A N 1
ATOM 1187 C CA . ILE A 1 83 ? 31.15401 39.56707 8.73769 1.000 22.76489 1614 ILE A CA 1
ATOM 1188 C C . ILE A 1 83 ? 30.90409 39.85614 10.20884 1.000 21.31489 1614 ILE A C 1
ATOM 1189 O O . ILE A 1 83 ? 31.17259 40.96612 10.68299 1.000 22.55949 1614 ILE A O 1
ATOM 1205 N N . LYS A 1 84 ? 30.38718 38.85968 10.92368 1.000 23.18296 1615 LYS A N 1
ATOM 1206 C CA . LYS A 1 84 ? 30.10022 38.97624 12.34321 1.000 25.16009 1615 LYS A CA 1
ATOM 1207 C C . LYS A 1 84 ? 30.70930 37.79242 13.08037 1.000 25.47998 1615 LYS A C 1
ATOM 1208 O O . LYS A 1 84 ? 30.82228 36.68943 12.53766 1.000 23.65231 1615 LYS A O 1
ATOM 1227 N N . TYR A 1 85 ? 31.11178 38.03937 14.32419 1.000 26.41015 1616 TYR A N 1
ATOM 1228 C CA . TYR A 1 85 ? 31.64738 37.00965 15.20596 1.000 26.12873 1616 TYR A CA 1
ATOM 1229 C C . TYR A 1 85 ? 30.85979 37.07673 16.50274 1.000 28.87360 1616 TYR A C 1
ATOM 1230 O O . TYR A 1 85 ? 30.84974 38.11697 17.16921 1.000 29.24980 1616 TYR A O 1
ATOM 1248 N N . GLY A 1 86 ? 30.19329 35.97858 16.85049 1.000 30.40225 1617 GLY A N 1
ATOM 1249 C CA . GLY A 1 86 ? 29.29298 35.99288 17.98556 1.000 34.48457 1617 GLY A CA 1
ATOM 1250 C C . GLY A 1 86 ? 28.11258 36.91732 17.81301 1.000 35.67773 1617 GLY A C 1
ATOM 1251 O O . GLY A 1 86 ? 27.53147 37.36081 18.80576 1.000 40.06895 1617 GLY A O 1
ATOM 1255 N N . GLY A 1 87 ? 27.74282 37.22878 16.57177 1.000 35.82392 1618 GLY A N 1
ATOM 1256 C CA . GLY A 1 87 ? 26.64526 38.13017 16.29990 1.000 35.43483 1618 GLY A CA 1
ATOM 1257 C C . GLY A 1 87 ? 27.02028 39.59352 16.21866 1.000 34.34220 1618 GLY A C 1
ATOM 1258 O O . GLY A 1 87 ? 26.15561 40.41873 15.89807 1.000 35.82632 1618 GLY A O 1
ATOM 1262 N N . ASP A 1 88 ? 28.27508 39.94331 16.48728 1.000 32.85889 1619 ASP A N 1
ATOM 1263 C CA . ASP A 1 88 ? 28.73411 41.32557 16.47910 1.000 33.18146 1619 ASP A CA 1
ATOM 1264 C C . ASP A 1 88 ? 29.62603 41.55496 15.26753 1.000 30.34494 1619 ASP A C 1
ATOM 1265 O O . ASP A 1 88 ? 30.54310 40.76773 15.00867 1.000 27.31034 1619 ASP A O 1
ATOM 1274 N N . GLU A 1 89 ? 29.36262 42.63609 14.53549 1.000 29.37044 1620 GLU A N 1
ATOM 1275 C CA . GLU A 1 89 ? 30.13869 42.92577 13.33788 1.000 29.04266 1620 GLU A CA 1
ATOM 1276 C C . GLU A 1 89 ? 31.58915 43.21249 13.70350 1.000 27.10968 1620 GLU A C 1
ATOM 1277 O O . GLU A 1 89 ? 31.87823 43.88868 14.69495 1.000 28.16813 1620 GLU A O 1
ATOM 1289 N N . ILE A 1 90 ? 32.50357 42.69359 12.89040 1.000 24.51563 1621 ILE A N 1
ATOM 1290 C CA . ILE A 1 90 ? 33.93648 42.85924 13.12123 1.000 24.86261 1621 ILE A CA 1
ATOM 1291 C C . ILE A 1 90 ? 34.37912 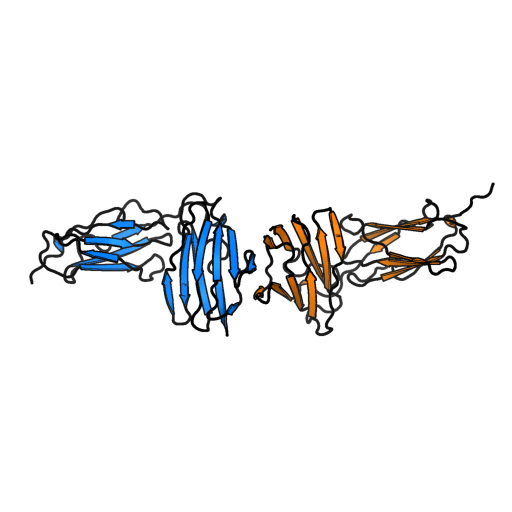44.22046 12.59785 1.000 25.33854 1621 ILE A C 1
ATOM 1292 O O . ILE A 1 90 ? 33.64514 44.85798 11.82940 1.000 24.43078 1621 ILE A O 1
ATOM 1308 N N . PRO A 1 91 ? 35.56035 44.70170 12.97877 1.000 25.79748 1622 PRO A N 1
ATOM 1309 C CA . PRO A 1 91 ? 36.02521 45.99289 12.46185 1.000 26.58345 1622 PRO A CA 1
ATOM 1310 C C . PRO A 1 91 ? 36.11866 45.97914 10.94422 1.000 25.68899 1622 PRO A C 1
ATOM 1311 O O . PRO A 1 91 ? 36.53180 44.98972 10.33551 1.000 26.81520 1622 PRO A O 1
ATOM 1322 N N . TYR A 1 92 ? 35.72152 47.09616 10.33696 1.000 25.51239 1623 TYR A N 1
ATOM 1323 C CA . TYR A 1 92 ? 35.78311 47.34792 8.90069 1.000 26.31521 1623 TYR A CA 1
ATOM 1324 C C . TYR A 1 92 ? 34.71449 46.59443 8.12177 1.000 25.51766 1623 TYR A C 1
ATOM 1325 O O . TYR A 1 92 ? 34.65742 46.72481 6.89229 1.000 26.63370 1623 TYR A O 1
ATOM 1343 N N . SER A 1 93 ? 33.86484 45.81496 8.78839 1.000 23.92863 1624 SER A N 1
ATOM 1344 C CA . SER A 1 93 ? 32.69407 45.26222 8.12518 1.000 24.50394 1624 SER A CA 1
ATOM 1345 C C . SER A 1 93 ? 31.56975 46.29705 8.15041 1.000 24.34194 1624 SER A C 1
ATOM 1346 O O . SER A 1 93 ? 31.40329 47.00544 9.14625 1.000 26.84916 1624 SER A O 1
ATOM 1354 N N . PRO A 1 94 ? 30.78215 46.41444 7.07141 1.000 24.32531 1625 PRO A N 1
ATOM 1355 C CA . PRO A 1 94 ? 30.84779 45.60494 5.85145 1.000 23.45689 1625 PRO A CA 1
ATOM 1356 C C . PRO A 1 94 ? 31.97961 46.00852 4.91436 1.000 22.84188 1625 PRO A C 1
ATOM 1357 O O . PRO A 1 94 ? 32.28298 47.19285 4.76461 1.000 24.77522 1625 PRO A O 1
ATOM 1368 N N . PHE A 1 95 ? 32.60411 45.01154 4.29722 1.000 22.08262 1626 PHE A N 1
ATOM 1369 C CA . PHE A 1 95 ? 33.61081 45.24279 3.27532 1.000 21.85231 1626 PHE A CA 1
ATOM 1370 C C . PHE A 1 95 ? 32.90330 45.42246 1.94235 1.000 23.33050 1626 PHE A C 1
ATOM 1371 O O . PHE A 1 95 ? 31.97474 44.67831 1.61720 1.000 25.59148 1626 PHE A O 1
ATOM 1388 N N . ARG A 1 96 ? 33.32786 46.42786 1.18578 1.000 22.96726 1627 ARG A N 1
ATOM 1389 C CA . ARG A 1 96 ? 32.71633 46.76550 -0.09736 1.000 23.70269 1627 ARG A CA 1
ATOM 1390 C C . ARG A 1 96 ? 33.78302 46.58262 -1.16896 1.000 21.82033 1627 ARG A C 1
ATOM 1391 O O . ARG A 1 96 ? 34.66995 47.42722 -1.33245 1.000 24.53027 1627 ARG A O 1
ATOM 1412 N N . ILE A 1 97 ? 33.68956 45.46676 -1.88706 1.000 21.27780 1628 ILE A N 1
ATOM 1413 C CA . ILE A 1 97 ? 34.72483 45.01110 -2.80553 1.000 21.38857 1628 ILE A CA 1
ATOM 1414 C C . ILE A 1 97 ? 34.22881 45.19202 -4.23244 1.000 22.42754 1628 ILE A C 1
ATOM 1415 O O . ILE A 1 97 ? 33.11752 44.76636 -4.56925 1.000 23.69382 1628 ILE A O 1
ATOM 1431 N N . HIS A 1 98 ? 35.06074 45.80156 -5.07434 1.000 20.55170 1629 HIS A N 1
ATOM 1432 C CA . HIS A 1 98 ? 34.70795 46.06297 -6.46397 1.000 22.00198 1629 HIS A CA 1
ATOM 1433 C C . HIS A 1 98 ? 35.23505 44.93416 -7.34233 1.000 21.51441 1629 HIS A C 1
ATOM 1434 O O . HIS A 1 98 ? 36.44880 44.71633 -7.42081 1.000 22.54628 1629 HIS A O 1
ATOM 1448 N N . ALA A 1 99 ? 34.32465 44.21737 -7.99531 1.000 20.75211 1630 ALA A N 1
ATOM 1449 C CA . ALA A 1 99 ? 34.69000 43.21947 -8.99011 1.000 22.46644 1630 ALA A CA 1
ATOM 1450 C C . ALA A 1 99 ? 34.71152 43.88970 -10.35750 1.000 22.45150 1630 ALA A C 1
ATOM 1451 O O . ALA A 1 99 ? 33.72875 44.52279 -10.75714 1.000 22.18878 1630 ALA A O 1
ATOM 1458 N N . LEU A 1 100 ? 35.83437 43.75245 -11.06938 1.000 23.32836 1631 LEU A N 1
ATOM 1459 C CA . LEU A 1 100 ? 36.03829 44.49830 -12.30412 1.000 24.47229 1631 LEU A CA 1
ATOM 1460 C C . LEU A 1 100 ? 35.86255 43.60382 -13.52546 1.000 23.63054 1631 LEU A C 1
ATOM 1461 O O . LEU A 1 100 ? 36.26668 42.43506 -13.50589 1.000 24.07578 1631 LEU A O 1
ATOM 1477 N N . PRO A 1 101 ? 35.29058 44.12391 -14.60960 1.000 23.72332 1632 PRO A N 1
ATOM 1478 C CA . PRO A 1 101 ? 35.15997 43.31458 -15.82502 1.000 24.14065 1632 PRO A CA 1
ATOM 1479 C C . PRO A 1 101 ? 36.51521 43.04692 -16.45967 1.000 24.33894 1632 PRO A C 1
ATOM 1480 O O . PRO A 1 101 ? 37.45614 43.83498 -16.33254 1.000 25.14661 1632 PRO A O 1
ATOM 1491 N N . THR A 1 102 ? 36.60481 41.90930 -17.14785 1.000 25.54141 1633 THR A N 1
ATOM 1492 C CA . THR A 1 102 ? 37.80615 41.52541 -17.87401 1.000 26.70193 1633 THR A CA 1
ATOM 1493 C C . THR A 1 102 ? 37.41390 40.96567 -19.23415 1.000 26.49445 1633 THR A C 1
ATOM 1494 O O . THR A 1 102 ? 36.31110 40.44302 -19.41577 1.000 25.93391 1633 THR A O 1
ATOM 1505 N N . GLY A 1 103 ? 38.32997 41.08088 -20.18993 1.000 26.78858 1634 GLY A N 1
ATOM 1506 C CA . GLY A 1 103 ? 38.07272 40.53692 -21.50610 1.000 26.67110 1634 GLY A CA 1
ATOM 1507 C C . GLY A 1 103 ? 36.95105 41.27231 -22.22562 1.000 27.44347 1634 GLY A C 1
ATOM 1508 O O . GLY A 1 103 ? 36.60199 42.41316 -21.91175 1.000 27.22606 1634 GLY A O 1
ATOM 1512 N N . ASP A 1 104 ? 36.37923 40.58388 -23.21330 1.000 29.38656 1635 ASP A N 1
ATOM 1513 C CA . ASP A 1 104 ? 35.33723 41.15206 -24.06955 1.000 28.86558 1635 ASP A CA 1
ATOM 1514 C C . ASP A 1 104 ? 34.24177 40.10189 -24.22623 1.000 26.96094 1635 ASP A C 1
ATOM 1515 O O . ASP A 1 104 ? 34.33451 39.21824 -25.08360 1.000 28.04637 1635 ASP A O 1
ATOM 1524 N N . ALA A 1 105 ? 33.20088 40.20902 -23.39816 1.000 25.63103 1636 ALA A N 1
ATOM 1525 C CA . ALA A 1 105 ? 32.11891 39.23232 -23.43950 1.000 25.30453 1636 ALA A CA 1
ATOM 1526 C C . ALA A 1 105 ? 31.40195 39.24161 -24.78268 1.000 25.08942 1636 ALA A C 1
ATOM 1527 O O . ALA A 1 105 ? 30.81473 38.22790 -25.17755 1.000 25.38855 1636 ALA A O 1
ATOM 1534 N N . SER A 1 106 ? 31.43923 40.36792 -25.49922 1.000 26.52027 1637 SER A N 1
ATOM 1535 C CA . SER A 1 106 ? 30.73487 40.46555 -26.77224 1.000 27.99764 1637 SER A CA 1
ATOM 1536 C C . SER A 1 106 ? 31.32869 39.55645 -27.83992 1.000 28.69142 1637 SER A C 1
ATOM 1537 O O . SER A 1 106 ? 30.67586 39.31472 -28.86102 1.000 28.24218 1637 SER A O 1
ATOM 1545 N N . LYS A 1 107 ? 32.54244 39.05178 -27.63371 1.000 28.77900 1638 LYS A N 1
ATOM 1546 C CA . LYS A 1 107 ? 33.18529 38.16604 -28.59442 1.000 31.53081 1638 LYS A CA 1
ATOM 1547 C C . LYS A 1 107 ? 32.91032 36.69193 -28.32416 1.000 30.00807 1638 LYS A C 1
ATOM 1548 O O . LYS A 1 107 ? 33.42461 35.83868 -29.05453 1.000 31.92887 1638 LYS A O 1
ATOM 1567 N N . CYS A 1 108 ? 32.11810 36.37018 -27.30543 1.000 28.88378 1639 CYS A N 1
ATOM 1568 C CA . CYS A 1 108 ? 31.77083 34.98457 -27.03528 1.000 26.88439 1639 CYS A CA 1
ATOM 1569 C C . CYS A 1 108 ? 30.70906 34.50257 -28.01646 1.000 28.53310 1639 CYS A C 1
ATOM 1570 O O . CYS A 1 108 ? 29.83276 35.26090 -28.44230 1.000 28.22347 1639 CYS A O 1
ATOM 1578 N N . LEU A 1 109 ? 30.79486 33.22325 -28.37050 1.000 27.74211 1640 LEU A N 1
ATOM 1579 C CA . LEU A 1 109 ? 29.87270 32.59293 -29.30346 1.000 29.79727 1640 LEU A CA 1
ATOM 1580 C C . LEU A 1 109 ? 29.20702 31.40662 -28.62087 1.000 29.72041 1640 LEU A C 1
ATOM 1581 O O . LEU A 1 109 ? 29.86176 30.64934 -27.89852 1.000 29.81549 1640 LEU A O 1
ATOM 1597 N N . VAL A 1 110 ? 27.90727 31.24095 -28.85846 1.000 28.28448 1641 VAL A N 1
ATOM 1598 C CA . VAL A 1 110 ? 27.10146 30.23276 -28.18008 1.000 27.85239 1641 VAL A CA 1
ATOM 1599 C C . VAL A 1 110 ? 26.76520 29.11149 -29.15212 1.000 26.94196 1641 VAL A C 1
ATOM 1600 O O . VAL A 1 110 ? 26.41937 29.36046 -30.31328 1.000 27.89159 1641 VAL A O 1
ATOM 1613 N N . THR A 1 111 ? 26.86628 27.87458 -28.66848 1.000 26.64661 1642 THR A N 1
ATOM 1614 C CA . THR A 1 111 ? 26.38998 26.69447 -29.37710 1.000 27.10844 1642 THR A CA 1
ATOM 1615 C C . THR A 1 111 ? 25.49813 25.91323 -28.42335 1.000 25.88642 1642 THR A C 1
ATOM 1616 O O . THR A 1 111 ? 25.88779 25.65130 -27.28037 1.000 27.36774 1642 THR A O 1
ATOM 1627 N N . VAL A 1 112 ? 24.30796 25.54541 -28.88997 1.000 25.18929 1643 VAL A N 1
ATOM 1628 C CA . VAL A 1 112 ? 23.32670 24.82596 -28.08672 1.000 25.19139 1643 VAL A CA 1
ATOM 1629 C C . VAL A 1 112 ? 23.19027 23.41582 -28.63813 1.000 25.68890 1643 VAL A C 1
ATOM 1630 O O . VAL A 1 112 ? 23.11461 23.22112 -29.85697 1.000 26.61000 1643 VAL A O 1
ATOM 1643 N N . SER A 1 113 ? 23.14394 22.43376 -27.73971 1.000 25.52038 1644 SER A N 1
ATOM 1644 C CA . SER A 1 113 ? 22.97557 21.03657 -28.11642 1.000 27.00519 1644 SER A CA 1
ATOM 1645 C C . SER A 1 113 ? 21.92077 20.40282 -27.22165 1.000 26.17265 1644 SER A C 1
ATOM 1646 O O . SER A 1 113 ? 22.01933 20.47767 -25.99250 1.000 26.27052 1644 SER A O 1
ATOM 1654 N N . ILE A 1 114 ? 20.91295 19.78730 -27.83923 1.000 25.75801 1645 ILE A N 1
ATOM 1655 C CA . ILE A 1 114 ? 19.84618 19.09389 -27.12309 1.000 26.63665 1645 ILE A CA 1
ATOM 1656 C C . ILE A 1 114 ? 19.58190 17.77090 -27.82843 1.000 29.34988 1645 ILE A C 1
ATOM 1657 O O . ILE A 1 114 ? 19.44394 17.73452 -29.05512 1.000 29.57876 1645 ILE A O 1
ATOM 1673 N N . GLY A 1 115 ? 19.50482 16.68707 -27.05970 1.000 32.67612 1646 GLY A N 1
ATOM 1674 C CA . GLY A 1 115 ? 19.17035 15.39633 -27.64186 1.000 35.22676 1646 GLY A CA 1
ATOM 1675 C C . GLY A 1 115 ? 20.07853 14.98563 -28.77779 1.000 37.11946 1646 GLY A C 1
ATOM 1676 O O . GLY A 1 115 ? 19.62704 14.33592 -29.73008 1.000 42.39035 1646 GLY A O 1
ATOM 1680 N N . GLY A 1 116 ? 21.35512 15.35290 -28.70599 1.000 36.95399 1647 GLY A N 1
ATOM 1681 C CA . GLY A 1 116 ? 22.31494 14.97086 -29.71839 1.000 38.36871 1647 GLY A CA 1
ATOM 1682 C C . GLY A 1 116 ? 22.30534 15.81766 -30.96976 1.000 36.02596 1647 GLY A C 1
ATOM 1683 O O . GLY A 1 116 ? 23.03518 15.49818 -31.91697 1.000 36.10646 1647 GLY A O 1
ATOM 1687 N N . HIS A 1 117 ? 21.51229 16.88303 -31.00872 1.000 31.83722 1648 HIS A N 1
ATOM 1688 C CA . HIS A 1 117 ? 21.41905 17.75720 -32.16812 1.000 31.42112 1648 HIS A CA 1
ATOM 1689 C C . HIS A 1 117 ? 22.04976 19.10251 -31.84486 1.000 30.43182 1648 HIS A C 1
ATOM 1690 O O . HIS A 1 117 ? 21.70147 19.72990 -30.83953 1.000 29.72880 1648 HIS A O 1
ATOM 1704 N N . GLY A 1 118 ? 22.97203 19.54075 -32.70011 1.000 30.57100 1649 GLY A N 1
ATOM 1705 C CA . GLY A 1 118 ? 23.51645 20.88360 -32.59012 1.000 30.34692 1649 GLY A CA 1
ATOM 1706 C C . GLY A 1 118 ? 22.53938 21.89346 -33.16156 1.000 29.03991 1649 GLY A C 1
ATOM 1707 O O . GLY A 1 118 ? 22.11075 21.77929 -34.31523 1.000 30.21054 1649 GLY A O 1
ATOM 1711 N N . LEU A 1 119 ? 22.18575 22.88943 -32.35116 1.000 29.23349 1650 LEU A N 1
ATOM 1712 C CA . LEU A 1 119 ? 21.14986 23.85312 -32.69644 1.000 29.40816 1650 LEU A CA 1
ATOM 1713 C C . LEU A 1 119 ? 21.70641 25.24636 -32.96199 1.000 29.95767 1650 LEU A C 1
ATOM 1714 O O . LEU A 1 119 ? 20.93691 26.21193 -33.01009 1.000 30.31296 1650 LEU A O 1
ATOM 1730 N N . GLY A 1 120 ? 23.01996 25.37635 -33.14001 1.000 30.66865 1651 GLY A N 1
ATOM 1731 C CA . GLY A 1 120 ? 23.59390 26.68974 -33.35046 1.000 31.78406 1651 GLY A CA 1
ATOM 1732 C C . GLY A 1 120 ? 23.45680 27.56680 -32.11687 1.000 30.54740 1651 GLY A C 1
ATOM 1733 O O . GLY A 1 120 ? 23.43660 27.09377 -30.97645 1.000 33.21569 1651 GLY A O 1
ATOM 1737 N N . ALA A 1 121 ? 23.36373 28.87311 -32.35509 1.000 29.80316 1652 ALA A N 1
ATOM 1738 C CA . ALA A 1 121 ? 23.19153 29.86034 -31.28967 1.000 31.94491 1652 ALA A CA 1
ATOM 1739 C C . ALA A 1 121 ? 21.72595 30.11386 -30.97836 1.000 35.22453 1652 ALA A C 1
ATOM 1740 O O . ALA A 1 121 ? 21.31259 31.26241 -30.79112 1.000 41.96071 1652 ALA A O 1
ATOM 1747 N N . CYS A 1 122 ? 20.91744 29.05940 -30.91254 1.000 34.58187 1653 CYS A N 1
ATOM 1748 C CA . CYS A 1 122 ? 19.46637 29.17453 -30.79037 1.000 34.47910 1653 CYS A CA 1
ATOM 1749 C C . CYS A 1 122 ? 19.03212 28.45483 -29.51755 1.000 31.85258 1653 CYS A C 1
ATOM 1750 O O . CYS A 1 122 ? 18.93268 27.22378 -29.49323 1.000 32.96106 1653 CYS A O 1
ATOM 1757 N N . LEU A 1 123 ? 18.77258 29.22553 -28.46446 1.000 31.52131 1654 LEU A N 1
ATOM 1758 C CA . LEU A 1 123 ? 18.31195 28.70135 -27.18566 1.000 32.68934 1654 LEU A CA 1
ATOM 1759 C C . LEU A 1 123 ? 16.87595 29.15055 -26.95646 1.000 34.42506 1654 LEU A C 1
ATOM 1760 O O . LEU A 1 123 ? 16.58205 30.35009 -26.99646 1.000 36.62603 1654 LEU A O 1
ATOM 1776 N N . GLY A 1 124 ? 15.98817 28.19139 -26.71379 1.000 37.45438 1655 GLY A N 1
ATOM 1777 C CA . GLY A 1 124 ? 14.58531 28.48557 -26.55218 1.000 34.14106 1655 GLY A CA 1
ATOM 1778 C C . GLY A 1 124 ? 13.88694 28.58621 -27.89181 1.000 33.87117 1655 GLY A C 1
ATOM 1779 O O . GLY A 1 124 ? 14.44156 28.21628 -28.93125 1.000 36.69799 1655 GLY A O 1
ATOM 1783 N N . PRO A 1 125 ? 12.65150 29.11052 -27.90133 1.000 32.35298 1656 PRO A N 1
ATOM 1784 C CA . PRO A 1 125 ? 11.94665 29.66846 -26.74154 1.000 32.50081 1656 PRO A CA 1
ATOM 1785 C C . PRO A 1 125 ? 11.46320 28.62267 -25.74027 1.000 32.74732 1656 PRO A C 1
ATOM 1786 O O . PRO A 1 125 ? 11.14846 28.97806 -24.60414 1.000 33.82676 1656 PRO A O 1
ATOM 1797 N N . ARG A 1 126 ? 11.40684 27.35869 -26.15265 1.000 31.05824 1657 ARG A N 1
ATOM 1798 C CA . ARG A 1 126 ? 10.90298 26.28188 -25.31425 1.000 34.02204 1657 ARG A CA 1
ATOM 1799 C C . ARG A 1 126 ? 11.97523 25.22057 -25.11375 1.000 32.52469 1657 ARG A C 1
ATOM 1800 O O . ARG A 1 126 ? 12.76479 24.93749 -26.02078 1.000 36.95284 1657 ARG A O 1
ATOM 1821 N N . ILE A 1 127 ? 11.99965 24.64394 -23.91178 1.000 31.82090 1658 ILE A N 1
ATOM 1822 C CA . ILE A 1 127 ? 12.79283 23.46144 -23.61042 1.000 31.30610 1658 ILE A CA 1
ATOM 1823 C C . ILE A 1 127 ? 11.87061 22.44092 -22.95690 1.000 32.86594 1658 ILE A C 1
ATOM 1824 O O . ILE A 1 127 ? 10.83795 22.78369 -22.37686 1.000 34.08394 1658 ILE A O 1
ATOM 1840 N N . GLN A 1 128 ? 12.25125 21.17143 -23.06276 1.000 31.72935 1659 GLN A N 1
ATOM 1841 C CA . GLN A 1 128 ? 11.45213 20.08716 -22.51081 1.000 32.45583 1659 GLN A CA 1
ATOM 1842 C C . GLN A 1 128 ? 11.91568 19.76756 -21.09589 1.000 31.54436 1659 GLN A C 1
ATOM 1843 O O . GLN A 1 128 ? 13.11911 19.66332 -20.83645 1.000 28.31612 1659 GLN A O 1
ATOM 1857 N N . ILE A 1 129 ? 10.95146 19.60981 -20.18644 1.000 31.45770 1660 ILE A N 1
ATOM 1858 C CA . ILE A 1 129 ? 11.26726 19.24094 -18.81347 1.000 32.71606 1660 ILE A CA 1
ATOM 1859 C C . ILE A 1 129 ? 12.00759 17.91366 -18.81136 1.000 31.78318 1660 ILE A C 1
ATOM 1860 O O . ILE A 1 129 ? 11.61159 16.96095 -19.49453 1.000 33.36272 1660 ILE A O 1
ATOM 1876 N N . GLY A 1 130 ? 13.08620 17.84248 -18.03406 1.000 34.10471 1661 GLY A N 1
ATOM 1877 C CA . GLY A 1 130 ? 13.84621 16.62010 -17.88891 1.000 33.75040 1661 GLY A CA 1
ATOM 1878 C C . GLY A 1 130 ? 14.84015 16.33985 -18.99301 1.000 32.11063 1661 GLY A C 1
ATOM 1879 O O . GLY A 1 130 ? 15.57115 15.34449 -18.90431 1.000 32.90019 1661 GLY A O 1
ATOM 1883 N N . GLN A 1 131 ? 14.89592 17.17666 -20.02517 1.000 31.60048 1662 GLN A N 1
ATOM 1884 C CA . GLN A 1 131 ? 15.82097 17.00109 -21.13720 1.000 31.60749 1662 GLN A CA 1
ATOM 1885 C C . GLN A 1 131 ? 17.01071 17.93071 -20.93553 1.000 30.25752 1662 GLN A C 1
ATOM 1886 O O . GLN A 1 131 ? 16.84103 19.15048 -20.82929 1.000 28.86551 1662 GLN A O 1
ATOM 1900 N N . GLU A 1 132 ? 18.20822 17.35604 -20.88697 1.000 27.39191 1663 GLU A N 1
ATOM 1901 C CA . GLU A 1 132 ? 19.40073 18.15220 -20.64632 1.000 27.00226 1663 GLU A CA 1
ATOM 1902 C C . GLU A 1 132 ? 19.69903 19.04984 -21.83939 1.000 26.97578 1663 GLU A C 1
ATOM 1903 O O . GLU A 1 132 ? 19.60668 18.63069 -22.99739 1.000 29.43934 1663 GLU A O 1
ATOM 1915 N N . THR A 1 133 ? 20.05816 20.29458 -21.54512 1.000 26.73351 1664 THR A N 1
ATOM 1916 C CA . THR A 1 133 ? 20.55878 21.23502 -22.53532 1.000 24.58977 1664 THR A CA 1
ATOM 1917 C C . THR A 1 133 ? 22.03858 21.46011 -22.26517 1.000 25.05628 1664 THR A C 1
ATOM 1918 O O . THR A 1 133 ? 22.43559 21.67296 -21.11488 1.000 27.05776 1664 THR A O 1
ATOM 1929 N N . VAL A 1 134 ? 22.85046 21.39577 -23.31546 1.000 23.40226 1665 VAL A N 1
ATOM 1930 C CA . VAL A 1 134 ? 24.26535 21.74182 -23.24048 1.000 23.06195 1665 VAL A CA 1
ATOM 1931 C C . VAL A 1 134 ? 24.44607 23.06822 -23.96390 1.000 22.97850 1665 VAL A C 1
ATOM 1932 O O . VAL A 1 134 ? 24.09364 23.19491 -25.14449 1.000 24.55164 1665 VAL A O 1
ATOM 1945 N N . ILE A 1 135 ? 24.96221 24.06200 -23.24849 1.000 21.60436 1666 ILE A N 1
ATOM 1946 C CA . ILE A 1 135 ? 25.27292 25.36925 -23.81276 1.000 22.87540 1666 ILE A CA 1
ATOM 1947 C C . ILE A 1 135 ? 26.78677 25.51240 -23.77763 1.000 23.43569 1666 ILE A C 1
ATOM 1948 O O . ILE A 1 135 ? 27.38437 25.64122 -22.70079 1.000 24.80201 1666 ILE A O 1
ATOM 1964 N N . THR A 1 136 ? 27.40904 25.47080 -24.95117 1.000 22.13667 1667 THR A N 1
ATOM 1965 C CA . THR A 1 136 ? 28.85042 25.63045 -25.08409 1.000 24.35917 1667 THR A CA 1
ATOM 1966 C C . THR A 1 136 ? 29.13667 27.07595 -25.46898 1.000 23.46748 1667 THR A C 1
ATOM 1967 O O . THR A 1 136 ? 28.59837 27.57711 -26.46230 1.000 26.30444 1667 THR A O 1
ATOM 1978 N N . VAL A 1 137 ? 29.97219 27.74232 -24.67908 1.000 22.02901 1668 VAL A N 1
ATOM 1979 C CA . VAL A 1 137 ? 30.33740 29.13504 -24.90348 1.000 24.23777 1668 VAL A CA 1
ATOM 1980 C C . VAL A 1 137 ? 31.78234 29.16417 -25.37638 1.000 24.75483 1668 VAL A C 1
ATOM 1981 O O . VAL A 1 137 ? 32.69250 28.74844 -24.64837 1.000 26.52019 1668 VAL A O 1
ATOM 1994 N N . ASP A 1 138 ? 31.98761 29.65068 -26.59600 1.000 25.05723 1669 ASP A N 1
ATOM 1995 C CA . ASP A 1 138 ? 33.31103 29.74506 -27.20108 1.000 26.75730 1669 ASP A CA 1
ATOM 1996 C C . ASP A 1 138 ? 33.86512 31.12866 -26.88463 1.000 25.59197 1669 ASP A C 1
ATOM 1997 O O . ASP A 1 138 ? 33.40360 32.13109 -27.43898 1.000 26.83343 1669 ASP A O 1
ATOM 2006 N N . ALA A 1 139 ? 34.85115 31.18262 -25.98679 1.000 27.29485 1670 ALA A N 1
ATOM 2007 C CA . ALA A 1 139 ? 35.47728 32.43151 -25.56955 1.000 28.81759 1670 ALA A CA 1
ATOM 2008 C C . ALA A 1 139 ? 36.87878 32.59814 -26.14777 1.000 29.03895 1670 ALA A C 1
ATOM 2009 O O . ALA A 1 139 ? 37.69171 33.34453 -25.59214 1.000 29.57095 1670 ALA A O 1
ATOM 2016 N N . LYS A 1 140 ? 37.17166 31.92403 -27.26246 1.000 28.81087 1671 LYS A N 1
ATOM 2017 C CA . LYS A 1 140 ? 38.52205 31.94594 -27.81538 1.000 30.03147 1671 LYS A CA 1
ATOM 2018 C C . LYS A 1 140 ? 38.97281 33.35803 -28.16628 1.000 29.36326 1671 LYS A C 1
ATOM 2019 O O . LYS A 1 140 ? 40.16812 33.66255 -28.08401 1.000 31.35218 1671 LYS A O 1
ATOM 2038 N N . ALA A 1 141 ? 38.04498 34.22949 -28.55816 1.000 30.13966 1672 ALA A N 1
ATOM 2039 C CA . ALA A 1 141 ? 38.36965 35.59351 -28.95279 1.000 32.32916 1672 ALA A CA 1
ATOM 2040 C C . ALA A 1 141 ? 38.01865 36.62145 -27.88318 1.000 31.67344 1672 ALA A C 1
ATOM 2041 O O . ALA A 1 141 ? 38.04178 37.82411 -28.16509 1.000 33.99513 1672 ALA A O 1
ATOM 2048 N N . ALA A 1 142 ? 37.71194 36.18053 -26.66396 1.000 29.72611 1673 ALA A N 1
ATOM 2049 C CA . ALA A 1 142 ? 37.20948 37.05624 -25.61391 1.000 26.77337 1673 ALA A CA 1
ATOM 2050 C C . ALA A 1 142 ? 38.27481 37.47671 -24.60788 1.000 28.18056 1673 ALA A C 1
ATOM 2051 O O . ALA A 1 142 ? 37.97706 38.27550 -23.71294 1.000 26.99452 1673 ALA A O 1
ATOM 2058 N N . GLY A 1 143 ? 39.49668 36.95883 -24.71952 1.000 27.18691 1674 GLY A N 1
ATOM 2059 C CA . GLY A 1 143 ? 40.56045 37.41311 -23.83591 1.000 29.63630 1674 GLY A CA 1
ATOM 2060 C C . GLY A 1 143 ? 40.40131 36.89748 -22.41541 1.000 29.62083 1674 GLY A C 1
ATOM 2061 O O . GLY A 1 143 ? 39.94242 35.77471 -22.17822 1.000 26.56291 1674 GLY A O 1
ATOM 2065 N N . GLU A 1 144 ? 40.78304 37.73951 -21.45375 1.000 30.75486 1675 GLU A N 1
ATOM 2066 C CA . GLU A 1 144 ? 40.85831 37.33194 -20.05444 1.000 28.69516 1675 GLU A CA 1
ATOM 2067 C C . GLU A 1 144 ? 39.47004 37.17969 -19.44048 1.000 27.18377 1675 GLU A C 1
ATOM 2068 O O . GLU A 1 144 ? 38.62937 38.07887 -19.54168 1.000 28.08652 1675 GLU A O 1
ATOM 2080 N N . GLY A 1 145 ? 39.24345 36.04657 -18.77472 1.000 24.65188 1676 GLY A N 1
ATOM 2081 C CA . GLY A 1 145 ? 38.01289 35.82982 -18.03790 1.000 24.23356 1676 GLY A CA 1
ATOM 2082 C C . GLY A 1 145 ? 37.50480 34.40297 -18.09316 1.000 22.98531 1676 GLY A C 1
ATOM 2083 O O . GLY A 1 145 ? 38.04882 33.56548 -18.82007 1.000 22.80455 1676 GLY A O 1
ATOM 2087 N N . LYS A 1 146 ? 36.46350 34.11863 -17.31423 1.000 21.97367 1677 LYS A N 1
ATOM 2088 C CA . LYS A 1 146 ? 35.79088 32.83155 -17.31238 1.000 23.66917 1677 LYS A CA 1
ATOM 2089 C C . LYS A 1 146 ? 34.31124 33.04096 -17.59865 1.000 20.73598 1677 LYS A C 1
ATOM 2090 O O . LYS A 1 146 ? 33.77534 34.14071 -17.43385 1.000 19.45679 1677 LYS A O 1
ATOM 2109 N N . VAL A 1 147 ? 33.65982 31.96747 -18.03144 1.000 21.16996 1678 VAL A N 1
ATOM 2110 C CA . VAL A 1 147 ? 32.21619 31.95407 -18.23150 1.000 21.18518 1678 VAL A CA 1
ATOM 2111 C C . VAL A 1 147 ? 31.55064 31.51988 -16.93328 1.000 20.71478 1678 VAL A C 1
ATOM 2112 O O . VAL A 1 147 ? 31.95417 30.52440 -16.32031 1.000 21.45922 1678 VAL A O 1
ATOM 2125 N N . THR A 1 148 ? 30.52918 32.26294 -16.51560 1.000 21.38850 1679 THR A N 1
ATOM 2126 C CA . THR A 1 148 ? 29.70714 31.90777 -15.36928 1.000 21.39919 1679 THR A CA 1
ATOM 2127 C C . THR A 1 148 ? 28.25228 31.84347 -15.81262 1.000 21.81202 1679 THR A C 1
ATOM 2128 O O . THR A 1 148 ? 27.87554 32.40847 -16.84323 1.000 21.79362 1679 THR A O 1
ATOM 2139 N N . CYS A 1 149 ? 27.42817 31.14928 -15.03048 1.000 22.45913 1680 CYS A N 1
ATOM 2140 C CA . CYS A 1 149 ? 26.02354 31.01710 -15.39137 1.000 21.72332 1680 CYS A CA 1
ATOM 2141 C C . CYS A 1 149 ? 25.17669 30.90031 -14.13411 1.000 22.39329 1680 CYS A C 1
ATOM 2142 O O . CYS A 1 149 ? 25.52300 30.15867 -13.20947 1.000 24.23345 1680 CYS A O 1
ATOM 2150 N N . THR A 1 150 ? 24.07654 31.64758 -14.10615 1.000 22.30713 1681 THR A N 1
ATOM 2151 C CA . THR A 1 150 ? 23.07823 31.56637 -13.05080 1.000 24.33664 1681 THR A CA 1
ATOM 2152 C C . THR A 1 150 ? 21.72595 31.32947 -13.70497 1.000 24.05430 1681 THR A C 1
ATOM 2153 O O . THR A 1 150 ? 21.42172 31.91710 -14.74833 1.000 25.20989 1681 THR A O 1
ATOM 2164 N N . VAL A 1 151 ? 20.92073 30.46318 -13.09634 1.000 24.69604 1682 VAL A N 1
ATOM 2165 C CA . VAL A 1 151 ? 19.59162 30.13338 -13.60063 1.000 23.71335 1682 VAL A CA 1
ATOM 2166 C C . VAL A 1 151 ? 18.55618 30.58864 -12.58181 1.000 24.93340 1682 VAL A C 1
ATOM 2167 O O . VAL A 1 151 ? 18.61541 30.20040 -11.40783 1.000 26.23602 1682 VAL A O 1
ATOM 2180 N N . SER A 1 152 ? 17.60950 31.40701 -13.03470 1.000 23.74648 1683 SER A N 1
ATOM 2181 C CA . SER A 1 152 ? 16.46073 31.80352 -12.23341 1.000 25.65310 1683 SER A CA 1
ATOM 2182 C C . SER A 1 152 ? 15.31200 30.86243 -12.57395 1.000 27.91778 1683 SER A C 1
ATOM 2183 O O . SER A 1 152 ? 14.91542 30.75914 -13.74061 1.000 27.73404 1683 SER A O 1
ATOM 2191 N N . THR A 1 153 ? 14.79743 30.17028 -11.57026 1.000 28.34933 1684 THR A N 1
ATOM 2192 C CA . THR A 1 153 ? 13.79060 29.13564 -11.74279 1.000 28.54800 1684 THR A CA 1
ATOM 2193 C C . THR A 1 153 ? 12.39883 29.69940 -11.51061 1.000 29.25181 1684 THR A C 1
ATOM 2194 O O . THR A 1 153 ? 12.23327 30.79443 -10.96533 1.000 28.79469 1684 THR A O 1
ATOM 2205 N N . PRO A 1 154 ? 11.35757 28.96668 -11.91705 1.000 29.60048 1685 PRO A N 1
ATOM 2206 C CA . PRO A 1 154 ? 9.99048 29.48956 -11.74984 1.000 32.27340 1685 PRO A CA 1
ATOM 2207 C C . PRO A 1 154 ? 9.62901 29.82083 -10.31170 1.000 32.71901 1685 PRO A C 1
ATOM 2208 O O . PRO A 1 154 ? 8.88641 30.78305 -10.07458 1.000 35.28933 1685 PRO A O 1
ATOM 2219 N N . ASP A 1 155 ? 10.12490 29.05450 -9.34215 1.000 35.23504 1686 ASP A N 1
ATOM 2220 C CA . ASP A 1 155 ? 9.81474 29.31329 -7.94157 1.000 36.98330 1686 ASP A CA 1
ATOM 2221 C C . ASP A 1 155 ? 10.58453 30.49575 -7.36496 1.000 38.01621 1686 ASP A C 1
ATOM 2222 O O . ASP A 1 155 ? 10.35304 30.85497 -6.20495 1.000 37.99828 1686 ASP A O 1
ATOM 2231 N N . GLY A 1 156 ? 11.49424 31.09578 -8.13218 1.000 36.01407 1687 GLY A N 1
ATOM 2232 C CA . GLY A 1 156 ? 12.23237 32.26045 -7.69267 1.000 36.89488 1687 GLY A CA 1
ATOM 2233 C C . GLY A 1 156 ? 13.64174 31.99271 -7.21302 1.000 35.96381 1687 GLY A C 1
ATOM 2234 O O . GLY A 1 156 ? 14.34895 32.94728 -6.86828 1.000 37.61348 1687 GLY A O 1
ATOM 2238 N N . ALA A 1 157 ? 14.07370 30.73590 -7.17651 1.000 33.09851 1688 ALA A N 1
ATOM 2239 C CA . ALA A 1 157 ? 15.42271 30.42642 -6.72776 1.000 35.29694 1688 ALA A CA 1
ATOM 2240 C C . ALA A 1 157 ? 16.45057 30.87085 -7.76313 1.000 33.20074 1688 ALA A C 1
ATOM 2241 O O . ALA A 1 157 ? 16.17408 30.93061 -8.96379 1.000 33.33480 1688 ALA A O 1
ATOM 2248 N N . GLU A 1 158 ? 17.65131 31.18518 -7.27988 1.000 32.39179 1689 GLU A N 1
ATOM 2249 C CA . GLU A 1 158 ? 18.77048 31.60633 -8.11741 1.000 32.68536 1689 GLU A CA 1
ATOM 2250 C C . GLU A 1 158 ? 19.87109 30.56650 -7.95877 1.000 33.79008 1689 GLU A C 1
ATOM 2251 O O . GLU A 1 158 ? 20.52535 30.50615 -6.91168 1.000 37.99526 1689 GLU A O 1
ATOM 2263 N N . LEU A 1 159 ? 20.07413 29.75118 -8.98990 1.000 31.47973 1690 LEU A N 1
ATOM 2264 C CA . LEU A 1 159 ? 21.01299 28.63888 -8.93689 1.000 31.63476 1690 LEU A CA 1
ATOM 2265 C C . LEU A 1 159 ? 22.28621 29.00950 -9.68579 1.000 29.67846 1690 LEU A C 1
ATOM 2266 O O . LEU A 1 159 ? 22.23947 29.32935 -10.87834 1.000 30.38677 1690 LEU A O 1
ATOM 2282 N N . ASP A 1 160 ? 23.41836 28.95614 -8.98951 1.000 28.56866 1691 ASP A N 1
ATOM 2283 C CA . ASP A 1 160 ? 24.71554 29.08229 -9.63831 1.000 29.32398 1691 ASP A CA 1
ATOM 2284 C C . ASP A 1 160 ? 25.05452 27.73988 -10.27343 1.000 29.51322 1691 ASP A C 1
ATOM 2285 O O . ASP A 1 160 ? 25.21380 26.73605 -9.57126 1.000 33.18153 1691 ASP A O 1
ATOM 2294 N N . VAL A 1 161 ? 25.14358 27.71496 -11.59491 1.000 25.65248 1692 VAL A N 1
ATOM 2295 C CA . VAL A 1 161 ? 25.41857 26.48851 -12.33053 1.000 27.34450 1692 VAL A CA 1
ATOM 2296 C C . VAL A 1 161 ? 26.92197 26.37270 -12.52344 1.000 27.67702 1692 VAL A C 1
ATOM 2297 O O . VAL A 1 161 ? 27.56842 27.30485 -13.01619 1.000 29.33557 1692 VAL A O 1
ATOM 2310 N N . ASP A 1 162 ? 27.48430 25.23733 -12.12139 1.000 28.74208 1693 ASP A N 1
ATOM 2311 C CA . ASP A 1 162 ? 28.90533 25.00615 -12.33259 1.000 32.11644 1693 ASP A CA 1
ATOM 2312 C C . ASP A 1 162 ? 29.19091 24.93033 -13.82598 1.000 32.16055 1693 ASP A C 1
ATOM 2313 O O . ASP A 1 162 ? 28.53587 24.18280 -14.55957 1.000 38.55798 1693 ASP A O 1
ATOM 2322 N N . VAL A 1 163 ? 30.16081 25.71731 -14.27646 1.000 25.28418 1694 VAL A N 1
ATOM 2323 C CA . VAL A 1 163 ? 30.55424 25.76291 -15.67791 1.000 23.22304 1694 VAL A CA 1
ATOM 2324 C C . VAL A 1 163 ? 31.86331 25.00419 -15.82224 1.000 22.40204 1694 VAL A C 1
ATOM 2325 O O . VAL A 1 163 ? 32.81036 25.23516 -15.06000 1.000 23.64390 1694 VAL A O 1
ATOM 2338 N N . VAL A 1 164 ? 31.91555 24.09011 -16.78484 1.000 23.28565 1695 VAL A N 1
ATOM 2339 C CA . VAL A 1 164 ? 33.11852 23.30923 -17.04422 1.000 23.87633 1695 VAL A CA 1
ATOM 2340 C C . VAL A 1 164 ? 34.01706 24.10258 -17.98118 1.000 23.85385 1695 VAL A C 1
ATOM 2341 O O . VAL A 1 164 ? 33.57940 24.54570 -19.05035 1.000 22.31506 1695 VAL A O 1
ATOM 2354 N N . GLU A 1 165 ? 35.26979 24.29431 -17.57424 1.000 24.75439 1696 GLU A N 1
ATOM 2355 C CA . GLU A 1 165 ? 36.27714 24.91633 -18.42236 1.000 24.50445 1696 GLU A CA 1
ATOM 2356 C C . GLU A 1 165 ? 37.03843 23.81533 -19.15009 1.000 25.50463 1696 GLU A C 1
ATOM 2357 O O . GLU A 1 165 ? 37.67241 22.96677 -18.51316 1.000 26.99413 1696 GLU A O 1
ATOM 2369 N N . ASN A 1 166 ? 36.96855 23.82429 -20.47980 1.000 25.09957 1697 ASN A N 1
ATOM 2370 C CA . ASN A 1 166 ? 37.63609 22.80672 -21.28086 1.000 26.15450 1697 ASN A CA 1
ATOM 2371 C C . ASN A 1 166 ? 39.10485 23.11597 -21.53401 1.000 26.97955 1697 ASN A C 1
ATOM 2372 O O . ASN A 1 166 ? 39.82285 22.24794 -22.04254 1.000 28.99120 1697 ASN A O 1
ATOM 2383 N N . HIS A 1 167 ? 39.56149 24.32138 -21.19605 1.000 29.45709 1698 HIS A N 1
ATOM 2384 C CA . HIS A 1 167 ? 40.95594 24.73412 -21.32762 1.000 31.70602 1698 HIS A CA 1
ATOM 2385 C C . HIS A 1 167 ? 41.40820 24.83157 -22.77690 1.000 33.35824 1698 HIS A C 1
ATOM 2386 O O . HIS A 1 167 ? 42.61130 24.81901 -23.05815 1.000 36.28132 1698 HIS A O 1
ATOM 2400 N N . ASP A 1 168 ? 40.45595 24.92741 -23.70390 1.000 33.64288 1699 ASP A N 1
ATOM 2401 C CA . ASP A 1 168 ? 40.73572 25.25599 -25.09477 1.000 35.43736 1699 ASP A CA 1
ATOM 2402 C C . ASP A 1 168 ? 40.05150 26.55225 -25.51327 1.000 34.75854 1699 ASP A C 1
ATOM 2403 O O . ASP A 1 168 ? 39.94516 26.83036 -26.71150 1.000 38.73753 1699 ASP A O 1
ATOM 2412 N N . GLY A 1 169 ? 39.58419 27.34859 -24.54972 1.000 31.32909 1700 GLY A N 1
ATOM 2413 C CA . GLY A 1 169 ? 38.85110 28.56258 -24.82610 1.000 30.62921 1700 GLY A CA 1
ATOM 2414 C C . GLY A 1 169 ? 37.34799 28.41036 -24.76639 1.000 30.35720 1700 GLY A C 1
ATOM 2415 O O . GLY A 1 169 ? 36.63778 29.42154 -24.83548 1.000 30.48403 1700 GLY A O 1
ATOM 2419 N N . THR A 1 170 ? 36.84424 27.18661 -24.63614 1.000 28.01781 1701 THR A N 1
ATOM 2420 C CA . THR A 1 170 ? 35.41412 26.93021 -24.59085 1.000 25.51297 1701 THR A CA 1
ATOM 2421 C C . THR A 1 170 ? 35.00333 26.45429 -23.20312 1.000 24.49093 1701 THR A C 1
ATOM 2422 O O . THR A 1 170 ? 35.80690 25.91300 -22.43742 1.000 24.20719 1701 THR A O 1
ATOM 2433 N N . PHE A 1 171 ? 33.72414 26.66239 -22.89620 1.000 22.59947 1702 PHE A N 1
ATOM 2434 C CA . PHE A 1 171 ? 33.14178 26.31932 -21.60825 1.000 21.43361 1702 PHE A CA 1
ATOM 2435 C C . PHE A 1 171 ? 31.80701 25.63409 -21.85414 1.000 22.72797 1702 PHE A C 1
ATOM 2436 O O . PHE A 1 171 ? 31.07911 26.01255 -22.77449 1.000 24.97012 1702 PHE A O 1
ATOM 2453 N N . ASP A 1 172 ? 31.47857 24.64239 -21.02671 1.000 22.45408 1703 ASP A N 1
ATOM 2454 C CA . ASP A 1 172 ? 30.24230 23.88002 -21.16647 1.000 23.62330 1703 ASP A CA 1
ATOM 2455 C C . ASP A 1 172 ? 29.33103 24.11229 -19.96751 1.000 22.91420 1703 ASP A C 1
ATOM 2456 O O . ASP A 1 172 ? 29.76575 24.00250 -18.81463 1.000 23.72270 1703 ASP A O 1
ATOM 2465 N N . ILE A 1 173 ? 28.06618 24.41409 -20.25018 1.000 21.82837 1704 ILE A N 1
ATOM 2466 C CA . ILE A 1 173 ? 27.02228 24.55801 -19.24403 1.000 21.56991 1704 ILE A CA 1
ATOM 2467 C C . ILE A 1 173 ? 26.02886 23.42809 -19.46545 1.000 21.12005 1704 ILE A C 1
ATOM 2468 O O . ILE A 1 173 ? 25.49558 23.27382 -20.57155 1.000 22.11736 1704 ILE A O 1
ATOM 2484 N N . TYR A 1 174 ? 25.78234 22.64010 -18.42359 1.000 21.46966 1705 TYR A N 1
ATOM 2485 C CA . TYR A 1 174 ? 24.79025 21.57422 -18.45577 1.000 22.66047 1705 TYR A CA 1
ATOM 2486 C C . TYR A 1 174 ? 23.65258 21.94287 -17.51806 1.000 24.46482 1705 TYR A C 1
ATOM 2487 O O . TYR A 1 174 ? 23.89011 22.27385 -16.35141 1.000 26.63348 1705 TYR A O 1
ATOM 2505 N N . TYR A 1 175 ? 22.42371 21.88978 -18.02459 1.000 25.12275 1706 TYR A N 1
ATOM 2506 C CA . TYR A 1 175 ? 21.27125 22.19349 -17.19391 1.000 25.36566 1706 TYR A CA 1
ATOM 2507 C C . TYR A 1 175 ? 20.04706 21.43497 -17.68361 1.000 26.15965 1706 TYR A C 1
ATOM 2508 O O . TYR A 1 175 ? 19.81399 21.31913 -18.89069 1.000 26.52054 1706 TYR A O 1
ATOM 2526 N N . THR A 1 176 ? 19.26432 20.93538 -16.72893 1.000 26.25242 1707 THR A N 1
ATOM 2527 C CA . THR A 1 176 ? 17.99691 20.27132 -16.99640 1.000 27.69440 1707 THR A CA 1
ATOM 2528 C C . THR A 1 176 ? 16.92124 20.95037 -16.16320 1.000 27.28414 1707 THR A C 1
ATOM 2529 O O . THR A 1 176 ? 17.06545 21.07609 -14.94271 1.000 29.12603 1707 THR A O 1
ATOM 2540 N N . ALA A 1 177 ? 15.85717 21.39469 -16.82085 1.000 28.42342 1708 ALA A N 1
ATOM 2541 C CA . ALA A 1 177 ? 14.74230 22.02074 -16.12092 1.000 29.49202 1708 ALA A CA 1
ATOM 2542 C C . ALA A 1 177 ? 13.87470 20.93959 -15.48810 1.000 31.16895 1708 ALA A C 1
ATOM 2543 O O . ALA A 1 177 ? 13.34416 20.08790 -16.20983 1.000 33.16555 1708 ALA A O 1
ATOM 2550 N N . PRO A 1 178 ? 13.70699 20.92642 -14.15967 1.000 32.31014 1709 PRO A N 1
ATOM 2551 C CA . PRO A 1 178 ? 12.92091 19.85519 -13.53310 1.000 32.73190 1709 PRO A CA 1
ATOM 2552 C C . PRO A 1 178 ? 11.42866 20.14197 -13.44807 1.000 33.78474 1709 PRO A C 1
ATOM 2553 O O . PRO A 1 178 ? 10.62948 19.21302 -13.29294 1.000 36.19733 1709 PRO A O 1
ATOM 2564 N N . GLU A 1 179 ? 11.03846 21.40926 -13.54295 1.000 33.22201 1710 GLU A N 1
ATOM 2565 C CA . GLU A 1 179 ? 9.65392 21.80727 -13.35003 1.000 36.14196 1710 GLU A CA 1
ATOM 2566 C C . GLU A 1 179 ? 9.19488 22.67800 -14.50873 1.000 33.60948 1710 GLU A C 1
ATOM 2567 O O . GLU A 1 179 ? 10.01339 23.33285 -15.16040 1.000 33.82625 1710 GLU A O 1
ATOM 2579 N N . PRO A 1 180 ? 7.89320 22.70830 -14.78728 1.000 35.34508 1711 PRO A N 1
ATOM 2580 C CA . PRO A 1 180 ? 7.39163 23.60951 -15.82906 1.000 34.38786 1711 PRO A CA 1
ATOM 2581 C C . PRO A 1 180 ? 7.46907 25.05866 -15.38110 1.000 34.29221 1711 PRO A C 1
ATOM 2582 O O . PRO A 1 180 ? 7.45369 25.36669 -14.18671 1.000 36.04770 1711 PRO A O 1
ATOM 2593 N N . GLY A 1 181 ? 7.56119 25.95554 -16.35948 1.000 33.33231 1712 GLY A N 1
ATOM 2594 C CA . GLY A 1 181 ? 7.48752 27.37475 -16.10256 1.000 32.94745 1712 GLY A CA 1
ATOM 2595 C C . GLY A 1 181 ? 8.61782 28.12533 -16.76118 1.000 30.65232 1712 GLY A C 1
ATOM 2596 O O . GLY A 1 181 ? 9.37964 27.58276 -17.56938 1.000 29.27646 1712 GLY A O 1
ATOM 2600 N N . LYS A 1 182 ? 8.73214 29.40024 -16.40197 1.000 32.24721 1713 LYS A N 1
ATOM 2601 C CA . LYS A 1 182 ? 9.68431 30.30096 -17.03108 1.000 31.98540 1713 LYS A CA 1
ATOM 2602 C C . LYS A 1 182 ? 11.01697 30.24862 -16.29835 1.000 31.14163 1713 LYS A C 1
ATOM 2603 O O . LYS A 1 182 ? 11.06859 30.37493 -15.06980 1.000 30.70797 1713 LYS A O 1
ATOM 2622 N N . TYR A 1 183 ? 12.08701 30.04592 -17.06054 1.000 28.17123 1714 TYR A N 1
ATOM 2623 C CA . TYR A 1 183 ? 13.44788 30.08795 -16.55576 1.000 27.31234 1714 TYR A CA 1
ATOM 2624 C C . TYR A 1 183 ? 14.18851 31.23129 -17.23214 1.000 26.67048 1714 TYR A C 1
ATOM 2625 O O . TYR A 1 183 ? 13.91920 31.56642 -18.38851 1.000 26.24155 1714 TYR A O 1
ATOM 2643 N N . VAL A 1 184 ? 15.12403 31.83104 -16.50469 1.000 26.14153 1715 VAL A N 1
ATOM 2644 C CA . VAL A 1 184 ? 16.01145 32.84882 -17.05271 1.000 25.84433 1715 VAL A CA 1
ATOM 2645 C C . VAL A 1 184 ? 17.43306 32.34976 -16.85833 1.000 25.25430 1715 VAL A C 1
ATOM 2646 O O . VAL A 1 184 ? 17.85692 32.09705 -15.72337 1.000 27.02604 1715 VAL A O 1
ATOM 2659 N N . ILE A 1 185 ? 18.15526 32.18401 -17.96112 1.000 23.19438 1716 ILE A N 1
ATOM 2660 C CA . ILE A 1 185 ? 19.51650 31.66431 -17.95086 1.000 23.81211 1716 ILE A CA 1
ATOM 2661 C C . ILE A 1 185 ? 20.44508 32.83480 -18.23326 1.000 24.00389 1716 ILE A C 1
ATOM 2662 O O . ILE A 1 185 ? 20.47754 33.36006 -19.35303 1.000 24.67285 1716 ILE A O 1
ATOM 2678 N N . THR A 1 186 ? 21.19432 33.24986 -17.21875 1.000 23.15491 1717 THR A N 1
ATOM 2679 C CA . THR A 1 186 ? 22.14575 34.34231 -17.34267 1.000 23.76185 1717 THR A CA 1
ATOM 2680 C C . THR A 1 186 ? 23.52969 33.74692 -17.54323 1.000 22.34681 1717 THR A C 1
ATOM 2681 O O . THR A 1 186 ? 23.95167 32.87683 -16.77546 1.000 23.36466 1717 THR A O 1
ATOM 2692 N N . ILE A 1 187 ? 24.22009 34.20145 -18.58467 1.000 20.79910 1718 ILE A N 1
ATOM 2693 C CA . ILE A 1 187 ? 25.55489 33.72303 -18.92269 1.000 21.50641 1718 ILE A CA 1
ATOM 2694 C C . ILE A 1 187 ? 26.45079 34.94031 -19.08230 1.000 19.55698 1718 ILE A C 1
ATOM 2695 O O . ILE A 1 187 ? 26.19530 35.79575 -19.93846 1.000 21.57227 1718 ILE A O 1
ATOM 2711 N N . ARG A 1 188 ? 27.49249 35.02062 -18.26194 1.000 20.14659 1719 ARG A N 1
ATOM 2712 C CA . ARG A 1 188 ? 28.42447 36.13153 -18.29336 1.000 20.91662 1719 ARG A CA 1
ATOM 2713 C C . ARG A 1 188 ? 29.81692 35.61005 -18.61164 1.000 19.72813 1719 ARG A C 1
ATOM 2714 O O . ARG A 1 188 ? 30.13281 34.43942 -18.38630 1.000 20.04590 1719 ARG A O 1
ATOM 2735 N N . PHE A 1 189 ? 30.64138 36.49737 -19.15599 1.000 19.43827 1720 PHE A N 1
ATOM 2736 C CA . PHE A 1 189 ? 32.06192 36.24683 -19.33132 1.000 20.29565 1720 PHE A CA 1
ATOM 2737 C C . PHE A 1 189 ? 32.81804 37.42173 -18.73566 1.000 19.43084 1720 PHE A C 1
ATOM 2738 O O . PHE A 1 189 ? 32.54921 38.57526 -19.08515 1.000 20.07491 1720 PHE A O 1
ATOM 2755 N N . GLY A 1 190 ? 33.76045 37.13339 -17.84526 1.000 20.85183 1721 GLY A N 1
ATOM 2756 C CA . GLY A 1 190 ? 34.51094 38.19422 -17.20833 1.000 23.72972 1721 GLY A CA 1
ATOM 2757 C C . GLY A 1 190 ? 33.63710 39.23134 -16.53433 1.000 22.78095 1721 GLY A C 1
ATOM 2758 O O . GLY A 1 190 ? 34.02540 40.39810 -16.44644 1.000 23.23579 1721 GLY A O 1
ATOM 2762 N N . GLY A 1 191 ? 32.45102 38.83275 -16.07207 1.000 22.44635 1722 GLY A N 1
ATOM 2763 C CA . GLY A 1 191 ? 31.58234 39.70815 -15.31386 1.000 22.30972 1722 GLY A CA 1
ATOM 2764 C C . GLY A 1 191 ? 30.46748 40.37177 -16.09873 1.000 23.15714 1722 GLY A C 1
ATOM 2765 O O . GLY A 1 191 ? 29.62588 41.04225 -15.48654 1.000 24.47510 1722 GLY A O 1
ATOM 2769 N N . GLU A 1 192 ? 30.42644 40.20679 -17.42039 1.000 23.31761 1723 GLU A N 1
ATOM 2770 C CA . GLU A 1 192 ? 29.46107 40.89393 -18.26673 1.000 23.29899 1723 GLU A CA 1
ATOM 2771 C C . GLU A 1 192 ? 28.65879 39.88974 -19.08656 1.000 21.68890 1723 GLU A C 1
ATOM 2772 O O . GLU A 1 192 ? 29.16423 38.83018 -19.46784 1.000 21.00147 1723 GLU A O 1
ATOM 2784 N N . HIS A 1 193 ? 27.39824 40.23813 -19.35502 1.000 22.55134 1724 HIS A N 1
ATOM 2785 C CA . HIS A 1 193 ? 26.54059 39.39316 -20.17637 1.000 23.64375 1724 HIS A CA 1
ATOM 2786 C C . HIS A 1 193 ? 27.17575 39.14937 -21.53756 1.000 23.08057 1724 HIS A C 1
ATOM 2787 O O . HIS A 1 193 ? 27.66053 40.07815 -22.18906 1.000 25.62795 1724 HIS A O 1
ATOM 2801 N N . ILE A 1 194 ? 27.14000 37.89856 -21.98429 1.000 22.74924 1725 ILE A N 1
ATOM 2802 C CA . ILE A 1 194 ? 27.50755 37.57320 -23.36068 1.000 24.09640 1725 ILE A CA 1
ATOM 2803 C C . ILE A 1 194 ? 26.35418 38.03189 -24.24703 1.000 25.87255 1725 ILE A C 1
ATOM 2804 O O . ILE A 1 194 ? 25.28570 38.38528 -23.72664 1.000 25.19945 1725 ILE A O 1
ATOM 2820 N N . PRO A 1 195 ? 26.51160 38.05592 -25.56891 1.000 27.66335 1726 PRO A N 1
ATOM 2821 C CA . PRO A 1 195 ? 25.40634 38.50567 -26.42532 1.000 29.97055 1726 PRO A CA 1
ATOM 2822 C C . PRO A 1 195 ? 24.15282 37.67432 -26.19320 1.000 29.80480 1726 PRO A C 1
ATOM 2823 O O . PRO A 1 195 ? 24.20671 36.44523 -26.10662 1.000 28.95000 1726 PRO A O 1
ATOM 2834 N N . ASN A 1 196 ? 23.02002 38.36328 -26.07523 1.000 29.41878 1727 ASN A N 1
ATOM 2835 C CA . ASN A 1 196 ? 21.67869 37.80500 -25.91015 1.000 31.63132 1727 ASN A CA 1
ATOM 2836 C C . ASN A 1 196 ? 21.40790 37.28889 -24.49806 1.000 29.25342 1727 ASN A C 1
ATOM 2837 O O . ASN A 1 196 ? 20.29349 36.81616 -24.23901 1.000 32.33370 1727 ASN A O 1
ATOM 2848 N N . SER A 1 197 ? 22.36663 37.35616 -23.58397 1.000 27.16512 1728 SER A N 1
ATOM 2849 C CA . SER A 1 197 ? 22.05189 37.03867 -22.19786 1.000 26.21239 1728 SER A CA 1
ATOM 2850 C C . SER A 1 197 ? 21.39975 38.25080 -21.53523 1.000 25.09171 1728 SER A C 1
ATOM 2851 O O . SER A 1 197 ? 21.77413 39.38976 -21.82570 1.000 26.56517 1728 SER A O 1
ATOM 2859 N N . PRO A 1 198 ? 20.42338 38.04274 -20.63739 1.000 26.66819 1729 PRO A N 1
ATOM 2860 C CA . PRO A 1 198 ? 19.90004 36.74835 -20.18393 1.000 27.51776 1729 PRO A CA 1
ATOM 2861 C C . PRO A 1 198 ? 18.95069 36.08592 -21.18073 1.000 26.52400 1729 PRO A C 1
ATOM 2862 O O . PRO A 1 198 ? 18.22870 36.77197 -21.90514 1.000 28.08079 1729 PRO A O 1
ATOM 2873 N N . PHE A 1 199 ? 18.95744 34.75599 -21.19868 1.000 25.73046 1730 PHE A N 1
ATOM 2874 C CA . PHE A 1 199 ? 18.12658 33.96924 -22.09779 1.000 25.32647 1730 PHE A CA 1
ATOM 2875 C C . PHE A 1 199 ? 16.86882 33.53136 -21.36031 1.000 26.72238 1730 PHE A C 1
ATOM 2876 O O . PHE A 1 199 ? 16.95267 32.91003 -20.29545 1.000 26.96003 1730 PHE A O 1
ATOM 2893 N N . HIS A 1 200 ? 15.71066 33.85056 -21.92941 1.000 24.60533 1731 HIS A N 1
ATOM 2894 C CA . HIS A 1 200 ? 14.42436 33.46975 -21.36323 1.000 27.66063 1731 HIS A CA 1
ATOM 2895 C C . HIS A 1 200 ? 13.89456 32.24841 -22.10145 1.000 29.10419 1731 HIS A C 1
ATOM 2896 O O . HIS A 1 200 ? 13.79847 32.25611 -23.33330 1.000 31.46047 1731 HIS A O 1
ATOM 2910 N N . VAL A 1 201 ? 13.55304 31.20026 -21.34882 1.000 25.88714 1732 VAL A N 1
ATOM 2911 C CA . VAL A 1 201 ? 13.00794 29.97726 -21.92321 1.000 27.38610 1732 VAL A CA 1
ATOM 2912 C C . VAL A 1 201 ? 11.83123 29.50333 -21.08128 1.000 28.92391 1732 VAL A C 1
ATOM 2913 O O . VAL A 1 201 ? 11.72179 29.80656 -19.89133 1.000 30.43135 1732 VAL A O 1
ATOM 2926 N N . LEU A 1 202 ? 10.94529 28.74599 -21.72431 1.000 31.38052 1733 LEU A N 1
ATOM 2927 C CA . LEU A 1 202 ? 9.76762 28.17229 -21.08529 1.000 30.86900 1733 LEU A CA 1
ATOM 2928 C C . LEU A 1 202 ? 9.89656 26.65712 -21.11787 1.000 29.97620 1733 LEU A C 1
ATOM 2929 O O . LEU A 1 202 ? 10.02771 26.06594 -22.19451 1.000 30.91034 1733 LEU A O 1
ATOM 2945 N N . ALA A 1 203 ? 9.85908 26.03310 -19.94428 1.000 29.67651 1734 ALA A N 1
ATOM 2946 C CA . ALA A 1 203 ? 9.94319 24.58369 -19.83803 1.000 30.10839 1734 ALA A CA 1
ATOM 2947 C C . ALA A 1 203 ? 8.54248 23.99079 -19.91377 1.000 32.61287 1734 ALA A C 1
ATOM 2948 O O . ALA A 1 203 ? 7.65487 24.37759 -19.14651 1.000 33.50551 1734 ALA A O 1
ATOM 2955 N N . THR A 1 204 ? 8.35014 23.05517 -20.84018 1.000 33.60909 1735 THR A N 1
ATOM 2956 C CA . THR A 1 204 ? 7.05865 22.42842 -21.07267 1.000 39.31092 1735 THR A CA 1
ATOM 2957 C C . THR A 1 204 ? 7.21974 20.91434 -21.05943 1.000 41.39903 1735 THR A C 1
ATOM 2958 O O . THR A 1 204 ? 8.33228 20.38013 -21.09144 1.000 41.02506 1735 THR A O 1
ATOM 2969 N N . GLU A 1 205 ? 6.08438 20.22507 -21.01534 1.000 48.01268 1736 GLU A N 1
ATOM 2970 C CA . GLU A 1 205 ? 6.06308 18.76836 -20.97982 1.000 56.04473 1736 GLU A CA 1
ATOM 2971 C C . GLU A 1 205 ? 6.61009 18.18337 -22.27706 1.000 60.19195 1736 GLU A C 1
ATOM 2972 O O . GLU A 1 205 ? 7.21667 17.11150 -22.28185 1.000 67.52685 1736 GLU A O 1
ATOM 2985 N N . PRO B 1 2 ? 23.36353 30.89086 -100.98389 1.000 81.71006 1533 PRO B N 1
ATOM 2986 C CA . PRO B 1 2 ? 22.75202 29.90921 -100.08217 1.000 75.69823 1533 PRO B CA 1
ATOM 2987 C C . PRO B 1 2 ? 21.89080 30.56170 -99.00595 1.000 68.62920 1533 PRO B C 1
ATOM 2988 O O . PRO B 1 2 ? 22.35236 31.47611 -98.32332 1.000 69.65893 1533 PRO B O 1
ATOM 2999 N N . LEU B 1 3 ? 20.65091 30.09482 -98.86040 1.000 63.62643 1534 LEU B N 1
ATOM 3000 C CA . LEU B 1 3 ? 19.77258 30.65451 -97.84133 1.000 61.26793 1534 LEU B CA 1
ATOM 3001 C C . LEU B 1 3 ? 20.12297 30.07027 -96.47243 1.000 57.35282 1534 LEU B C 1
ATOM 3002 O O . LEU B 1 3 ? 20.37080 28.86693 -96.35740 1.000 55.65815 1534 LEU B O 1
ATOM 3018 N N . PRO B 1 4 ? 20.16061 30.89207 -95.42171 1.000 54.00898 1535 PRO B N 1
ATOM 3019 C CA . PRO B 1 4 ? 20.46315 30.35742 -94.08963 1.000 51.02011 1535 PRO B CA 1
ATOM 3020 C C . PRO B 1 4 ? 19.45450 29.29966 -93.66811 1.000 46.44722 1535 PRO B C 1
ATOM 3021 O O . PRO B 1 4 ? 18.31307 29.26231 -94.13281 1.000 43.93071 1535 PRO B O 1
ATOM 3032 N N . ALA B 1 5 ? 19.89829 28.42401 -92.76501 1.000 44.40116 1536 ALA B N 1
ATOM 3033 C CA . ALA B 1 5 ? 19.01675 27.38739 -92.24606 1.000 42.98420 1536 ALA B CA 1
ATOM 3034 C C . ALA B 1 5 ? 17.98640 27.94102 -91.27101 1.000 37.15582 1536 ALA B C 1
ATOM 3035 O O . ALA B 1 5 ? 16.99347 27.26147 -90.99065 1.000 36.00096 1536 ALA B O 1
ATOM 3042 N N . HIS B 1 6 ? 18.19445 29.15195 -90.75391 1.000 33.56090 1537 HIS B N 1
ATOM 3043 C CA . HIS B 1 6 ? 17.28279 29.75366 -89.79182 1.000 31.23415 1537 HIS B CA 1
ATOM 3044 C C . HIS B 1 6 ? 17.21727 31.25638 -90.02328 1.000 30.76066 1537 HIS B C 1
ATOM 3045 O O . HIS B 1 6 ? 18.07494 31.84311 -90.68759 1.000 32.48137 1537 HIS B O 1
ATOM 3059 N N . ASP B 1 7 ? 16.18564 31.87759 -89.44880 1.000 28.94502 1538 ASP B N 1
ATOM 3060 C CA . ASP B 1 7 ? 16.00382 33.32599 -89.54175 1.000 30.15231 1538 ASP B CA 1
ATOM 3061 C C . ASP B 1 7 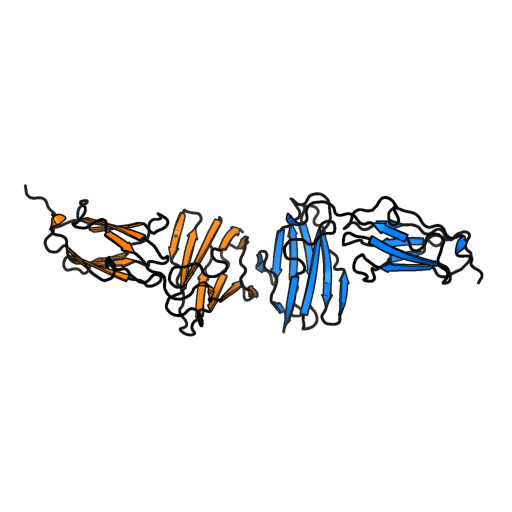? 15.38127 33.79250 -88.22796 1.000 29.10261 1538 ASP B C 1
ATOM 3062 O O . ASP B 1 7 ? 14.15842 33.73705 -88.06290 1.000 28.47885 1538 ASP B O 1
ATOM 3071 N N . ALA B 1 8 ? 16.22805 34.26573 -87.30909 1.000 26.79380 1539 ALA B N 1
ATOM 3072 C CA . ALA B 1 8 ? 15.74668 34.66620 -85.99086 1.000 25.38162 1539 ALA B CA 1
ATOM 3073 C C . ALA B 1 8 ? 14.77505 35.83625 -86.07185 1.000 25.22008 1539 ALA B C 1
ATOM 3074 O O . ALA B 1 8 ? 13.93308 36.00248 -85.18225 1.000 24.53629 1539 ALA B O 1
ATOM 3081 N N . SER B 1 9 ? 14.86601 36.65367 -87.12334 1.000 24.65740 1540 SER B N 1
ATOM 3082 C CA . SER B 1 9 ? 13.98414 37.80923 -87.23620 1.000 26.39711 1540 SER B CA 1
ATOM 3083 C C . SER B 1 9 ? 12.52107 37.41734 -87.39332 1.000 26.88361 1540 SER B C 1
ATOM 3084 O O . SER B 1 9 ? 11.64838 38.28200 -87.25438 1.000 26.90445 1540 SER B O 1
ATOM 3092 N N . LYS B 1 10 ? 12.23412 36.14773 -87.67467 1.000 26.36821 1541 LYS B N 1
ATOM 3093 C CA . LYS B 1 10 ? 10.87090 35.66992 -87.85186 1.000 27.92027 1541 LYS B CA 1
ATOM 3094 C C . LYS B 1 10 ? 10.31074 35.00551 -86.60136 1.000 25.37345 1541 LYS B C 1
ATOM 3095 O O . LYS B 1 10 ? 9.16046 34.55621 -86.61842 1.000 27.51521 1541 LYS B O 1
ATOM 3114 N N . VAL B 1 11 ? 11.08846 34.93077 -85.52430 1.000 24.58649 1542 VAL B N 1
ATOM 3115 C CA . VAL B 1 11 ? 10.60848 34.35964 -84.27085 1.000 23.42522 1542 VAL B CA 1
ATOM 3116 C C . VAL B 1 11 ? 9.73493 35.38420 -83.56244 1.000 24.59381 1542 VAL B C 1
ATOM 3117 O O . VAL B 1 11 ? 10.07716 36.57114 -83.48409 1.000 25.52817 1542 VAL B O 1
ATOM 3130 N N . ARG B 1 12 ? 8.59855 34.92537 -83.04407 1.000 24.35696 1543 ARG B N 1
ATOM 3131 C CA . ARG B 1 12 ? 7.65209 35.76980 -82.33241 1.000 25.57367 1543 ARG B CA 1
ATOM 3132 C C . ARG B 1 12 ? 7.55368 35.30254 -80.88820 1.000 25.91951 1543 ARG B C 1
ATOM 3133 O O . ARG B 1 12 ? 7.60383 34.09989 -80.60979 1.000 25.74489 1543 ARG B O 1
ATOM 3154 N N . ALA B 1 13 ? 7.41539 36.26038 -79.97441 1.000 26.68899 1544 ALA B N 1
ATOM 3155 C CA . ALA B 1 13 ? 7.32341 35.98466 -78.54920 1.000 26.86306 1544 ALA B CA 1
ATOM 3156 C C . ALA B 1 13 ? 6.10016 36.68596 -77.97826 1.000 27.87819 1544 ALA B C 1
ATOM 3157 O O . ALA B 1 13 ? 5.71750 37.76819 -78.43142 1.000 30.68633 1544 ALA B O 1
ATOM 3164 N N . SER B 1 14 ? 5.49041 36.06049 -76.97581 1.000 24.83722 1545 SER B N 1
ATOM 3165 C CA . SER B 1 14 ? 4.29457 36.60617 -76.34663 1.000 27.76742 1545 SER B CA 1
ATOM 3166 C C . SER B 1 14 ? 4.02815 35.82847 -75.06607 1.000 26.22564 1545 SER B C 1
ATOM 3167 O O . SER B 1 14 ? 4.60176 34.76169 -74.83198 1.000 26.12070 1545 SER B O 1
ATOM 3175 N N . GLY B 1 15 ? 3.14499 36.37824 -74.23802 1.000 26.71496 1546 GLY B N 1
ATOM 3176 C CA . GLY B 1 15 ? 2.67660 35.68011 -73.06663 1.000 27.49966 1546 GLY B CA 1
ATOM 3177 C C . GLY B 1 15 ? 2.89213 36.44741 -71.77955 1.000 26.78635 1546 GLY B C 1
ATOM 3178 O O . GLY B 1 15 ? 3.58794 37.46724 -71.73802 1.000 28.34465 1546 GLY B O 1
ATOM 3182 N N . PRO B 1 16 ? 2.29833 35.94903 -70.69121 1.000 28.98670 1547 PRO B N 1
ATOM 3183 C CA . PRO B 1 16 ? 2.37391 36.68063 -69.41469 1.000 29.25223 1547 PRO B CA 1
ATOM 3184 C C . PRO B 1 16 ? 3.79037 36.96222 -68.94812 1.000 26.48428 1547 PRO B C 1
ATOM 3185 O O . PRO B 1 16 ? 4.04864 38.02949 -68.37828 1.000 28.48067 1547 PRO B O 1
ATOM 3196 N N . GLY B 1 17 ? 4.71717 36.03043 -69.16921 1.000 24.70479 1548 GLY B N 1
ATOM 3197 C CA . GLY B 1 17 ? 6.07952 36.18650 -68.69128 1.000 24.28344 1548 GLY B CA 1
ATOM 3198 C C . GLY B 1 17 ? 6.87091 37.28307 -69.37326 1.000 24.37587 1548 GLY B C 1
ATOM 3199 O O . GLY B 1 17 ? 7.98883 37.57385 -68.93320 1.000 25.14886 1548 GLY B O 1
ATOM 3203 N N . LEU B 1 18 ? 6.33089 37.88704 -70.43445 1.000 24.13597 1549 LEU B N 1
ATOM 3204 C CA . LEU B 1 18 ? 6.97891 39.00353 -71.11422 1.000 26.71330 1549 LEU B CA 1
ATOM 3205 C C . LEU B 1 18 ? 6.15371 40.28432 -71.03372 1.000 30.52080 1549 LEU B C 1
ATOM 3206 O O . LEU B 1 18 ? 6.34664 41.19332 -71.84661 1.000 33.08692 1549 LEU B O 1
ATOM 3222 N N . ASN B 1 19 ? 5.24324 40.38037 -70.06795 1.000 33.54798 1550 ASN B N 1
ATOM 3223 C CA . ASN B 1 19 ? 4.41132 41.57100 -69.92039 1.000 37.90627 1550 ASN B CA 1
ATOM 3224 C C . ASN B 1 19 ? 5.26857 42.72868 -69.42335 1.000 41.59254 1550 ASN B C 1
ATOM 3225 O O . ASN B 1 19 ? 5.68891 42.74803 -68.26184 1.000 37.73518 1550 ASN B O 1
ATOM 3236 N N . ALA B 1 20 ? 5.52478 43.70276 -70.29936 1.000 47.87925 1551 ALA B N 1
ATOM 3237 C CA . ALA B 1 20 ? 6.32022 44.85897 -69.90605 1.000 51.92364 1551 ALA B CA 1
ATOM 3238 C C . ALA B 1 20 ? 5.60881 45.72672 -68.87571 1.000 50.17191 1551 ALA B C 1
ATOM 3239 O O . ALA B 1 20 ? 6.26235 46.53893 -68.21258 1.000 53.73032 1551 ALA B O 1
ATOM 3246 N N . SER B 1 21 ? 4.29368 45.57751 -68.72569 1.000 50.19940 1552 SER B N 1
ATOM 3247 C CA . SER B 1 21 ? 3.54097 46.31938 -67.72209 1.000 49.27777 1552 SER B CA 1
ATOM 3248 C C . SER B 1 21 ? 3.61932 45.68484 -66.33613 1.000 48.14602 1552 SER B C 1
ATOM 3249 O O . SER B 1 21 ? 2.93985 46.15517 -65.41637 1.000 53.53109 1552 SER B O 1
ATOM 3257 N N . GLY B 1 22 ? 4.41199 44.63920 -66.17165 1.000 42.12596 1553 GLY B N 1
ATOM 3258 C CA . GLY B 1 22 ? 4.69300 44.08703 -64.86371 1.000 37.79321 1553 GLY B CA 1
ATOM 3259 C C . GLY B 1 22 ? 4.13992 42.68092 -64.69988 1.000 38.25397 1553 GLY B C 1
ATOM 3260 O O . GLY B 1 22 ? 3.14489 42.29294 -65.32694 1.000 41.65280 1553 GLY B O 1
ATOM 3264 N N . ILE B 1 23 ? 4.80333 41.90196 -63.84941 1.000 33.35365 1554 ILE B N 1
ATOM 3265 C CA . ILE B 1 23 ? 4.31147 40.59061 -63.42916 1.000 34.34486 1554 ILE B CA 1
ATOM 3266 C C . ILE B 1 23 ? 4.39869 40.51872 -61.90811 1.000 34.41360 1554 ILE B C 1
ATOM 3267 O O . ILE B 1 23 ? 5.23120 41.21463 -61.30932 1.000 33.48991 1554 ILE B O 1
ATOM 3283 N N . PRO B 1 24 ? 3.58767 39.69226 -61.24283 1.000 36.00063 1555 PRO B N 1
ATOM 3284 C CA . PRO B 1 24 ? 3.65860 39.60452 -59.77501 1.000 34.89799 1555 PRO B CA 1
ATOM 3285 C C . PRO B 1 24 ? 4.82082 38.72791 -59.32417 1.000 32.74040 1555 PRO B C 1
ATOM 3286 O O . PRO B 1 24 ? 4.95697 37.58022 -59.75440 1.000 33.07052 1555 PRO B O 1
ATOM 3297 N N . ALA B 1 25 ? 5.65896 39.27387 -58.44896 1.000 31.39566 1556 ALA B N 1
ATOM 3298 C CA . ALA B 1 25 ? 6.75479 38.49594 -57.89314 1.000 33.23861 1556 ALA B CA 1
ATOM 3299 C C . ALA B 1 25 ? 6.21544 37.36340 -57.02396 1.000 30.97723 1556 ALA B C 1
ATOM 3300 O O . ALA B 1 25 ? 5.14277 37.46601 -56.42151 1.000 32.68410 1556 ALA B O 1
ATOM 3307 N N . SER B 1 26 ? 6.97292 36.26746 -56.97398 1.000 31.68203 1557 SER B N 1
ATOM 3308 C CA . SER B 1 26 ? 6.75447 35.07317 -56.15885 1.000 32.61075 1557 SER B CA 1
ATOM 3309 C C . SER B 1 26 ? 5.92450 34.00363 -56.86589 1.000 33.68091 1557 SER B C 1
ATOM 3310 O O . SER B 1 26 ? 5.80159 32.89765 -56.34063 1.000 33.02670 1557 SER B O 1
ATOM 3318 N N . LEU B 1 27 ? 5.36587 34.29200 -58.04631 1.000 34.13795 1558 LEU B N 1
ATOM 3319 C CA . LEU B 1 27 ? 4.54365 33.34584 -58.78890 1.000 35.01911 1558 LEU B CA 1
ATOM 3320 C C . LEU B 1 27 ? 5.28927 32.86946 -60.02486 1.000 33.07090 1558 LEU B C 1
ATOM 3321 O O . LEU B 1 27 ? 5.85014 33.69969 -60.75216 1.000 33.24240 1558 LEU B O 1
ATOM 3337 N N . PRO B 1 28 ? 5.31666 31.56702 -60.31196 1.000 30.84172 1559 PRO B N 1
ATOM 3338 C CA . PRO B 1 28 ? 5.86664 31.12004 -61.59696 1.000 29.80031 1559 PRO B CA 1
ATOM 3339 C C . PRO B 1 28 ? 5.05841 31.69385 -62.75100 1.000 27.91214 1559 PRO B C 1
ATOM 3340 O O . PRO B 1 28 ? 3.84397 31.88418 -62.65470 1.000 27.06034 1559 PRO B O 1
ATOM 3351 N N . VAL B 1 29 ? 5.74689 31.97176 -63.85526 1.000 25.80265 1560 VAL B N 1
ATOM 3352 C CA . VAL B 1 29 ? 5.12612 32.59258 -65.01881 1.000 25.31985 1560 VAL B CA 1
ATOM 3353 C C . VAL B 1 29 ? 5.67955 31.94839 -66.28290 1.000 24.20405 1560 VAL B C 1
ATOM 3354 O O . VAL B 1 29 ? 6.80205 31.43442 -66.30068 1.000 23.76000 1560 VAL B O 1
ATOM 3367 N N . GLU B 1 30 ? 4.87166 31.97670 -67.34544 1.000 23.40225 1561 GLU B N 1
ATOM 3368 C CA . GLU B 1 30 ? 5.20232 31.35944 -68.62051 1.000 25.57535 1561 GLU B CA 1
ATOM 3369 C C . GLU B 1 30 ? 5.09868 32.38013 -69.74635 1.000 22.37284 1561 GLU B C 1
ATOM 3370 O O . GLU B 1 30 ? 4.38377 33.38055 -69.64556 1.000 23.60440 1561 GLU B O 1
ATOM 3382 N N . PHE B 1 31 ? 5.82257 32.10485 -70.83151 1.000 20.89397 1562 PHE B N 1
ATOM 3383 C CA . PHE B 1 31 ? 5.61748 32.79483 -72.09867 1.000 21.87174 1562 PHE B CA 1
ATOM 3384 C C . PHE B 1 31 ? 5.87601 31.81427 -73.23670 1.000 21.13858 1562 PHE B C 1
ATOM 3385 O O . PHE B 1 31 ? 6.38487 30.70933 -73.03178 1.000 21.83324 1562 PHE B O 1
ATOM 3402 N N . THR B 1 32 ? 5.49892 32.22405 -74.44457 1.000 22.30388 1563 THR B N 1
ATOM 3403 C CA . THR B 1 32 ? 5.56781 31.36820 -75.61906 1.000 22.84671 1563 THR B CA 1
ATOM 3404 C C . THR B 1 32 ? 6.50669 31.96561 -76.65585 1.000 22.12220 1563 THR B C 1
ATOM 3405 O O . THR B 1 32 ? 6.52490 33.18298 -76.86703 1.000 24.04667 1563 THR B O 1
ATOM 3416 N N . ILE B 1 33 ? 7.27450 31.09433 -77.30632 1.000 21.32801 1564 ILE B N 1
ATOM 3417 C CA . ILE B 1 33 ? 8.13701 31.45741 -78.42483 1.000 20.97301 1564 ILE B CA 1
ATOM 3418 C C . ILE B 1 33 ? 7.65163 30.68440 -79.64228 1.000 20.73810 1564 ILE B C 1
ATOM 3419 O O . ILE B 1 33 ? 7.57832 29.44898 -79.61142 1.000 21.75192 1564 ILE B O 1
ATOM 3435 N N . ASP B 1 34 ? 7.32395 31.40859 -80.70918 1.000 21.94085 1565 ASP B N 1
ATOM 3436 C CA . ASP B 1 34 ? 6.81886 30.82568 -81.94752 1.000 23.62817 1565 ASP B CA 1
ATOM 3437 C C . ASP B 1 34 ? 7.90916 30.94499 -83.00447 1.000 23.07585 1565 ASP B C 1
ATOM 3438 O O . ASP B 1 34 ? 8.15560 32.03575 -83.52993 1.000 24.86996 1565 ASP B O 1
ATOM 3447 N N . ALA B 1 35 ? 8.55799 29.82111 -83.31201 1.000 22.05194 1566 ALA B N 1
ATOM 3448 C CA . ALA B 1 35 ? 9.63638 29.77008 -84.29020 1.000 23.06569 1566 ALA B CA 1
ATOM 3449 C C . ALA B 1 35 ? 9.22240 29.04553 -85.56573 1.000 24.44845 1566 ALA B C 1
ATOM 3450 O O . ALA B 1 35 ? 10.08286 28.61230 -86.33831 1.000 24.62581 1566 ALA B O 1
ATOM 3457 N N . ARG B 1 36 ? 7.91728 28.91601 -85.80733 1.000 23.75000 1567 ARG B N 1
ATOM 3458 C CA . ARG B 1 36 ? 7.44839 28.10972 -86.92999 1.000 27.15712 1567 ARG B CA 1
ATOM 3459 C C . ARG B 1 36 ? 7.91043 28.66606 -88.27252 1.000 28.25776 1567 ARG B C 1
ATOM 3460 O O . ARG B 1 36 ? 8.09635 27.90090 -89.22618 1.000 28.93384 1567 ARG B O 1
ATOM 3481 N N . ASP B 1 37 ? 8.11062 29.97955 -88.36946 1.000 28.60751 1568 ASP B N 1
ATOM 3482 C CA . ASP B 1 37 ? 8.52194 30.61914 -89.61205 1.000 29.96260 1568 ASP B CA 1
ATOM 3483 C C . ASP B 1 37 ? 10.01931 30.90198 -89.66458 1.000 28.12135 1568 ASP B C 1
ATOM 3484 O O . ASP B 1 37 ? 10.48911 31.51838 -90.62765 1.000 31.24191 1568 ASP B O 1
ATOM 3493 N N . ALA B 1 38 ? 10.77851 30.45365 -88.66414 1.000 27.51793 1569 ALA B N 1
ATOM 3494 C CA . ALA B 1 38 ? 12.16786 30.85718 -88.48780 1.000 26.72582 1569 ALA B CA 1
ATOM 3495 C C . ALA B 1 38 ? 13.16710 29.77437 -88.87809 1.000 27.41361 1569 ALA B C 1
ATOM 3496 O O . ALA B 1 38 ? 14.36096 29.91817 -88.59620 1.000 29.13615 1569 ALA B O 1
ATOM 3503 N N . GLY B 1 39 ? 12.71699 28.69917 -89.51908 1.000 29.65456 1570 GLY B N 1
ATOM 3504 C CA . GLY B 1 39 ? 13.63911 27.65478 -89.92113 1.000 30.30301 1570 GLY B CA 1
ATOM 3505 C C . GLY B 1 39 ? 14.09566 26.81106 -88.74322 1.000 31.46355 1570 GLY B C 1
ATOM 3506 O O . GLY B 1 39 ? 13.37780 26.62597 -87.75785 1.000 29.23392 1570 GLY B O 1
ATOM 3510 N N . GLU B 1 40 ? 15.32342 26.30524 -88.84154 1.000 33.51096 1571 GLU B N 1
ATOM 3511 C CA . GLU B 1 40 ? 15.83969 25.31338 -87.90709 1.000 36.42430 1571 GLU B CA 1
ATOM 3512 C C . GLU B 1 40 ? 17.01154 25.88978 -87.13097 1.000 34.31703 1571 GLU B C 1
ATOM 3513 O O . GLU B 1 40 ? 18.02919 26.26825 -87.71992 1.000 36.80287 1571 GLU B O 1
ATOM 3525 N N . GLY B 1 41 ? 16.86895 25.93721 -85.81289 1.000 30.93161 1572 GLY B N 1
ATOM 3526 C CA . GLY B 1 41 ? 17.92491 26.43627 -84.95407 1.000 30.14191 1572 GLY B CA 1
ATOM 3527 C C . GLY B 1 41 ? 17.62450 26.10124 -83.51197 1.000 27.54534 1572 GLY B C 1
ATOM 3528 O O . GLY B 1 41 ? 16.52326 25.66571 -83.16310 1.000 29.66763 1572 GLY B O 1
ATOM 3532 N N . LEU B 1 42 ? 18.63387 26.31247 -82.67577 1.000 27.70991 1573 LEU B N 1
ATOM 3533 C CA . LEU B 1 42 ? 18.53105 26.06885 -81.24556 1.000 26.64726 1573 LEU B CA 1
ATOM 3534 C C . LEU B 1 42 ? 17.97669 27.31323 -80.56692 1.000 24.09170 1573 LEU B C 1
ATOM 3535 O O . LEU B 1 42 ? 18.50108 28.41506 -80.75610 1.000 24.25980 1573 LEU B O 1
ATOM 3551 N N . LEU B 1 43 ? 16.91535 27.13663 -79.78517 1.000 23.56992 1574 LEU B N 1
ATOM 3552 C CA . LEU B 1 43 ? 16.36074 28.21517 -78.97905 1.000 22.41747 1574 LEU B CA 1
ATOM 3553 C C . LEU B 1 43 ? 17.08695 28.24811 -77.64010 1.000 21.40149 1574 LEU B C 1
ATOM 3554 O O . LEU B 1 43 ? 17.13302 27.23814 -76.92982 1.000 23.24887 1574 LEU B O 1
ATOM 3570 N N . THR B 1 44 ? 17.65268 29.40201 -77.29904 1.000 20.59671 1575 THR B N 1
ATOM 3571 C CA . THR B 1 44 ? 18.26752 29.61691 -75.99760 1.000 22.44603 1575 THR B CA 1
ATOM 3572 C C . THR B 1 44 ? 17.59643 30.79486 -75.30701 1.000 22.17747 1575 THR B C 1
ATOM 3573 O O . THR B 1 44 ? 17.22762 31.78306 -75.95199 1.000 20.05190 1575 THR B O 1
ATOM 3584 N N . VAL B 1 45 ? 17.43939 30.67862 -73.99243 1.000 21.43299 1576 VAL B N 1
ATOM 3585 C CA . VAL B 1 45 ? 16.85396 31.72444 -73.16648 1.000 20.72004 1576 VAL B CA 1
ATOM 3586 C C . VAL B 1 45 ? 17.75752 31.91216 -71.95846 1.000 20.78572 1576 VAL B C 1
ATOM 3587 O O . VAL B 1 45 ? 18.04277 30.94867 -71.23711 1.000 22.70417 1576 VAL B O 1
ATOM 3600 N N . GLN B 1 46 ? 18.22592 33.13972 -71.75702 1.000 21.62553 1577 GLN B N 1
ATOM 3601 C CA . GLN B 1 46 ? 19.00115 33.52053 -70.58794 1.000 22.25208 1577 GLN B CA 1
ATOM 3602 C C . GLN B 1 46 ? 18.21152 34.55347 -69.80069 1.000 22.95618 1577 GLN B C 1
ATOM 3603 O O . GLN B 1 46 ? 17.59969 35.45391 -70.38444 1.000 23.19158 1577 GLN B O 1
ATOM 3617 N N . ILE B 1 47 ? 18.22887 34.42507 -68.47763 1.000 21.88056 1578 ILE B N 1
ATOM 3618 C CA . ILE B 1 47 ? 17.54052 35.35365 -67.59138 1.000 21.88080 1578 ILE B CA 1
ATOM 3619 C C . ILE B 1 47 ? 18.53836 35.84587 -66.55655 1.000 23.50485 1578 ILE B C 1
ATOM 3620 O O . ILE B 1 47 ? 19.22344 35.04039 -65.91720 1.000 26.79660 1578 ILE B O 1
ATOM 3636 N N . LEU B 1 48 ? 18.63225 37.16310 -66.40946 1.000 24.47498 1579 LEU B N 1
ATOM 3637 C CA . LEU B 1 48 ? 19.40120 37.79291 -65.34606 1.000 25.47717 1579 LEU B CA 1
ATOM 3638 C C . LEU B 1 48 ? 18.42299 38.40848 -64.35638 1.000 25.71936 1579 LEU B C 1
ATOM 3639 O O . LEU B 1 48 ? 17.55149 39.19278 -64.74808 1.000 24.37094 1579 LEU B O 1
ATOM 3655 N N . ASP B 1 49 ? 18.55538 38.04385 -63.08685 1.000 27.50718 1580 ASP B N 1
ATOM 3656 C CA . ASP B 1 49 ? 17.63512 38.51790 -62.06298 1.000 26.42928 1580 ASP B CA 1
ATOM 3657 C C . ASP B 1 49 ? 18.02929 39.91797 -61.60232 1.000 26.25466 1580 ASP B C 1
ATOM 3658 O O . ASP B 1 49 ? 19.06159 40.45740 -62.00713 1.000 26.45495 1580 ASP B O 1
ATOM 3667 N N . PRO B 1 50 ? 17.19982 40.55154 -60.76797 1.000 27.41017 1581 PRO B N 1
ATOM 3668 C CA . PRO B 1 50 ? 17.49331 41.93298 -60.34710 1.000 28.95455 1581 PRO B CA 1
ATOM 3669 C C . PRO B 1 50 ? 18.81224 42.09989 -59.61447 1.000 30.74887 1581 PRO B C 1
ATOM 3670 O O . PRO B 1 50 ? 19.33402 43.22077 -59.56436 1.000 36.77567 1581 PRO B O 1
ATOM 3681 N N . GLU B 1 51 ? 19.36464 41.03773 -59.03742 1.000 31.30244 1582 GLU B N 1
ATOM 3682 C CA . GLU B 1 51 ? 20.66909 41.10042 -58.39319 1.000 33.39001 1582 GLU B CA 1
ATOM 3683 C C . GLU B 1 51 ? 21.80834 40.75468 -59.34497 1.000 33.15213 1582 GLU B C 1
ATOM 3684 O O . GLU B 1 51 ? 22.95555 40.63129 -58.90272 1.000 34.09500 1582 GLU B O 1
ATOM 3696 N N . GLY B 1 52 ? 21.51965 40.60717 -60.63606 1.000 32.79561 1583 GLY B N 1
ATOM 3697 C CA . GLY B 1 52 ? 22.54018 40.31685 -61.61989 1.000 34.39443 1583 GLY B CA 1
ATOM 3698 C C . GLY B 1 52 ? 22.95661 38.86808 -61.70638 1.000 33.21192 1583 GLY B C 1
ATOM 3699 O O . GLY B 1 52 ? 23.96746 38.57114 -62.35296 1.000 38.69687 1583 GLY B O 1
ATOM 3703 N N . LYS B 1 53 ? 22.20728 37.94601 -61.07449 1.000 30.66157 1584 LYS B N 1
ATOM 3704 C CA . LYS B 1 53 ? 22.57751 36.54072 -61.09469 1.000 31.95182 1584 LYS B CA 1
ATOM 3705 C C . LYS B 1 53 ? 21.78834 35.79472 -62.16520 1.000 30.50352 1584 LYS B C 1
ATOM 3706 O O . LYS B 1 53 ? 20.62049 36.10948 -62.41885 1.000 29.64709 1584 LYS B O 1
ATOM 3725 N N . PRO B 1 54 ? 22.39015 34.79946 -62.81791 1.000 31.96358 1585 PRO B N 1
ATOM 3726 C CA . PRO B 1 54 ? 21.62173 33.98266 -63.76306 1.000 32.13441 1585 PRO B CA 1
ATOM 3727 C C . PRO B 1 54 ? 20.48050 33.26442 -63.06056 1.000 30.84225 1585 PRO B C 1
ATOM 3728 O O . PRO B 1 54 ? 20.59255 32.85325 -61.90326 1.000 31.74216 1585 PRO B O 1
ATOM 3739 N N . LYS B 1 55 ? 19.37022 33.11924 -63.78025 1.000 29.26605 1586 LYS B N 1
ATOM 3740 C CA . LYS B 1 55 ? 18.19045 32.42723 -63.28475 1.000 31.04057 1586 LYS B CA 1
ATOM 3741 C C . LYS B 1 55 ? 17.76978 31.37035 -64.29430 1.000 31.24140 1586 LYS B C 1
ATOM 3742 O O . LYS B 1 55 ? 17.84629 31.59029 -65.50693 1.000 30.57392 1586 LYS B O 1
ATOM 3761 N N . LYS B 1 56 ? 17.31602 30.22786 -63.78535 1.000 29.77373 1587 LYS B N 1
ATOM 3762 C CA . LYS B 1 56 ? 16.94703 29.11636 -64.65023 1.000 30.66600 1587 LYS B CA 1
ATOM 3763 C C . LYS B 1 56 ? 15.75609 29.47889 -65.52814 1.000 28.83391 1587 LYS B C 1
ATOM 3764 O O . LYS B 1 56 ? 14.77482 30.06858 -65.06695 1.000 29.39731 1587 LYS B O 1
ATOM 3783 N N . ALA B 1 57 ? 15.84578 29.11288 -66.80425 1.000 27.78660 1588 ALA B N 1
ATOM 3784 C CA . ALA B 1 57 ? 14.74335 29.25196 -67.75022 1.000 26.57870 1588 ALA B CA 1
ATOM 3785 C C . ALA B 1 57 ? 14.42797 27.86497 -68.29384 1.000 27.10489 1588 ALA B C 1
ATOM 3786 O O . ALA B 1 57 ? 15.24250 27.27490 -69.01228 1.000 31.36725 1588 ALA B O 1
ATOM 3793 N N . ASN B 1 58 ? 13.25364 27.34586 -67.94743 1.000 25.01313 1589 ASN B N 1
ATOM 3794 C CA . ASN B 1 58 ? 12.82280 26.02539 -68.38628 1.000 25.62094 1589 ASN B CA 1
ATOM 3795 C C . ASN B 1 58 ? 12.15823 26.15921 -69.74972 1.000 24.38630 1589 ASN B C 1
ATOM 3796 O O . ASN B 1 58 ? 11.18174 26.89993 -69.89553 1.000 24.75456 1589 ASN B O 1
ATOM 3807 N N . ILE B 1 59 ? 12.68401 25.44859 -70.74277 1.000 22.53290 1590 ILE B N 1
ATOM 3808 C CA . ILE B 1 59 ? 12.17913 25.50497 -72.11036 1.000 22.50983 1590 ILE B CA 1
ATOM 3809 C C . ILE B 1 59 ? 11.49959 24.17829 -72.42096 1.000 24.03862 1590 ILE B C 1
ATOM 3810 O O . ILE B 1 59 ? 12.13912 23.11992 -72.37210 1.000 24.72241 1590 ILE B O 1
ATOM 3826 N N . ARG B 1 60 ? 10.21067 24.23235 -72.75422 1.000 23.13863 1591 ARG B N 1
ATOM 3827 C CA . ARG B 1 60 ? 9.45319 23.05382 -73.15564 1.000 24.04142 1591 ARG B CA 1
ATOM 3828 C C . ARG B 1 60 ? 9.23366 23.09371 -74.66233 1.000 22.17249 1591 ARG B C 1
ATOM 3829 O O . ARG B 1 60 ? 8.66382 24.05733 -75.18703 1.000 22.34923 1591 ARG B O 1
ATOM 3850 N N . ASP B 1 61 ? 9.68227 22.04518 -75.34651 1.000 22.87269 1592 ASP B N 1
ATOM 3851 C CA . ASP B 1 61 ? 9.45963 21.88402 -76.77787 1.000 23.33604 1592 ASP B CA 1
ATOM 3852 C C . ASP B 1 61 ? 8.04057 21.36618 -76.97667 1.000 21.95131 1592 ASP B C 1
ATOM 3853 O O . ASP B 1 61 ? 7.71529 20.25960 -76.53454 1.000 24.45428 1592 ASP B O 1
ATOM 3862 N N . ASN B 1 62 ? 7.18797 22.16483 -77.62441 1.000 21.03876 1593 ASN B N 1
ATOM 3863 C CA . ASN B 1 62 ? 5.79919 21.76748 -77.83198 1.000 21.58877 1593 ASN B CA 1
ATOM 3864 C C . ASN B 1 62 ? 5.60820 20.85918 -79.04166 1.000 22.32811 1593 ASN B C 1
ATOM 3865 O O . ASN B 1 62 ? 4.49226 20.37062 -79.25641 1.000 26.17225 1593 ASN B O 1
ATOM 3876 N N . GLY B 1 63 ? 6.66156 20.61932 -79.82485 1.000 23.06527 1594 GLY B N 1
ATOM 3877 C CA . GLY B 1 63 ? 6.63603 19.64728 -80.89383 1.000 24.09613 1594 GLY B CA 1
ATOM 3878 C C . GLY B 1 63 ? 6.22822 20.18798 -82.24269 1.000 24.23103 1594 GLY B C 1
ATOM 3879 O O . GLY B 1 63 ? 6.35652 19.47039 -83.24393 1.000 25.23070 1594 GLY B O 1
ATOM 3883 N N . ASP B 1 64 ? 5.76819 21.43663 -82.30678 1.000 23.60738 1595 ASP B N 1
ATOM 3884 C CA . ASP B 1 64 ? 5.17686 21.99605 -83.51435 1.000 24.38084 1595 ASP B CA 1
ATOM 3885 C C . ASP B 1 64 ? 5.90690 23.23809 -84.01146 1.000 25.36762 1595 ASP B C 1
ATOM 3886 O O . ASP B 1 64 ? 5.36707 23.96567 -84.85180 1.000 27.02046 1595 ASP B O 1
ATOM 3895 N N . GLY B 1 65 ? 7.11963 23.49380 -83.52309 1.000 24.73130 1596 GLY B N 1
ATOM 3896 C CA . GLY B 1 65 ? 7.82739 24.71550 -83.83590 1.000 25.00661 1596 GLY B CA 1
ATOM 3897 C C . GLY B 1 65 ? 7.62491 25.83314 -82.83786 1.000 23.09452 1596 GLY B C 1
ATOM 3898 O O . GLY B 1 65 ? 8.16743 26.92878 -83.03969 1.000 23.82001 1596 GLY B O 1
ATOM 3902 N N . THR B 1 66 ? 6.85853 25.59935 -81.77506 1.000 23.29067 1597 THR B N 1
ATOM 3903 C CA . THR B 1 66 ? 6.69147 26.56266 -80.70017 1.000 22.22594 1597 THR B CA 1
ATOM 3904 C C . THR B 1 66 ? 7.25322 25.98403 -79.40808 1.000 21.57196 1597 THR B C 1
ATOM 3905 O O . THR B 1 66 ? 7.42113 24.76927 -79.25942 1.000 19.69129 1597 THR B O 1
ATOM 3916 N N . TYR B 1 67 ? 7.54821 26.87953 -78.47264 1.000 20.36487 1598 TYR B N 1
ATOM 3917 C CA . TYR B 1 67 ? 8.13503 26.50843 -77.19765 1.000 20.51479 1598 TYR B CA 1
ATOM 3918 C C . TYR B 1 67 ? 7.45905 27.30416 -76.09424 1.000 20.19088 1598 TYR B C 1
ATOM 3919 O O . TYR B 1 67 ? 7.01773 28.43718 -76.30475 1.000 22.01191 1598 TYR B O 1
ATOM 3937 N N . THR B 1 68 ? 7.38709 26.70087 -74.91362 1.000 21.12761 1599 THR B N 1
ATOM 3938 C CA . THR B 1 68 ? 6.87514 27.36004 -73.72206 1.000 20.75165 1599 THR B CA 1
ATOM 3939 C C . THR B 1 68 ? 8.01388 27.48471 -72.72526 1.000 20.58636 1599 THR B C 1
ATOM 3940 O O . THR B 1 68 ? 8.64961 26.48434 -72.37598 1.000 24.86944 1599 THR B O 1
ATOM 3951 N N . VAL B 1 69 ? 8.26759 28.70942 -72.27743 1.000 19.76787 1600 VAL B N 1
ATOM 3952 C CA . VAL B 1 69 ? 9.34484 29.01124 -71.34609 1.000 21.22718 1600 VAL B CA 1
ATOM 3953 C C . VAL B 1 69 ? 8.72971 29.46387 -70.03109 1.000 22.19137 1600 VAL B C 1
ATOM 3954 O O . VAL B 1 69 ? 7.79383 30.27111 -70.01911 1.000 24.45682 1600 VAL B O 1
ATOM 3967 N N . SER B 1 70 ? 9.25677 28.94749 -68.92324 1.000 23.58576 1601 SER B N 1
ATOM 3968 C CA . SER B 1 70 ? 8.76139 29.29316 -67.60011 1.000 23.74979 1601 SER B CA 1
ATOM 3969 C C . SER B 1 70 ? 9.92882 29.64846 -66.69153 1.000 23.14861 1601 SER B C 1
ATOM 3970 O O . SER B 1 70 ? 11.03471 29.12072 -66.83706 1.000 23.39910 1601 SER B O 1
ATOM 3978 N N . TYR B 1 71 ? 9.67277 30.56270 -65.75859 1.000 21.47291 1602 TYR B N 1
ATOM 3979 C CA . TYR B 1 71 ? 10.66539 30.94301 -64.76467 1.000 21.98362 1602 TYR B CA 1
ATOM 3980 C C . TYR B 1 71 ? 9.95119 31.44125 -63.51637 1.000 22.50253 1602 TYR B C 1
ATOM 3981 O O . TYR B 1 71 ? 8.74967 31.72132 -63.52953 1.000 23.95896 1602 TYR B O 1
ATOM 3999 N N . LEU B 1 72 ? 10.70879 31.54482 -62.42852 1.000 22.63324 1603 LEU B N 1
ATOM 4000 C CA . LEU B 1 72 ? 10.16680 31.94838 -61.13160 1.000 24.54947 1603 LEU B CA 1
ATOM 4001 C C . LEU B 1 72 ? 10.79708 33.26855 -60.71391 1.000 25.29379 1603 LEU B C 1
ATOM 4002 O O . LEU B 1 72 ? 11.96917 33.29530 -60.29822 1.000 24.97032 1603 LEU B O 1
ATOM 4018 N N . PRO B 1 73 ? 10.07898 34.39068 -60.81920 1.000 25.58396 1604 PRO B N 1
ATOM 4019 C CA . PRO B 1 73 ? 10.59201 35.67139 -60.28721 1.000 27.19424 1604 PRO B CA 1
ATOM 4020 C C . PRO B 1 73 ? 10.45554 35.74015 -58.76768 1.000 28.56870 1604 PRO B C 1
ATOM 4021 O O . PRO B 1 73 ? 9.53001 36.32565 -58.20540 1.000 30.33087 1604 PRO B O 1
ATOM 4032 N N . ASP B 1 74 ? 11.41122 35.11590 -58.07346 1.000 28.43136 1605 ASP B N 1
ATOM 4033 C CA . ASP B 1 74 ? 11.32073 35.02179 -56.62012 1.000 29.96090 1605 ASP B CA 1
ATOM 4034 C C . ASP B 1 74 ? 11.46506 36.38250 -55.95042 1.000 31.45620 1605 ASP B C 1
ATOM 4035 O O . ASP B 1 74 ? 10.88812 36.60534 -54.88016 1.000 33.54411 1605 ASP B O 1
ATOM 4044 N N . MET B 1 75 ? 12.21663 37.29959 -56.55380 1.000 33.10852 1606 MET B N 1
ATOM 4045 C CA . MET B 1 75 ? 12.44551 38.61684 -55.98185 1.000 34.52406 1606 MET B CA 1
ATOM 4046 C C . MET B 1 75 ? 11.88910 39.69225 -56.90437 1.000 34.42118 1606 MET B C 1
ATOM 4047 O O . MET B 1 75 ? 11.86494 39.53620 -58.12896 1.000 34.09245 1606 MET B O 1
ATOM 4061 N N . SER B 1 76 ? 11.43448 40.78566 -56.30017 1.000 33.94867 1607 SER B N 1
ATOM 4062 C CA . SER B 1 76 ? 10.93817 41.91099 -57.07438 1.000 35.21335 1607 SER B CA 1
ATOM 4063 C C . SER B 1 76 ? 12.09542 42.62287 -57.76483 1.000 33.19172 1607 SER B C 1
ATOM 4064 O O . SER B 1 76 ? 13.24018 42.58639 -57.30525 1.000 33.84267 1607 SER B O 1
ATOM 4072 N N . GLY B 1 77 ? 11.78724 43.26890 -58.89064 1.000 31.50848 1608 GLY B N 1
ATOM 4073 C CA . GLY B 1 77 ? 12.75180 44.05867 -59.61959 1.000 31.45254 1608 GLY B CA 1
ATOM 4074 C C . GLY B 1 77 ? 12.78430 43.68295 -61.08491 1.000 29.75874 1608 GLY B C 1
ATOM 4075 O O . GLY B 1 77 ? 11.86057 43.05162 -61.61050 1.000 30.17040 1608 GLY B O 1
ATOM 4079 N N . ARG B 1 78 ? 13.87954 44.06585 -61.73458 1.000 31.41022 1609 ARG B N 1
ATOM 4080 C CA . ARG B 1 78 ? 14.02068 43.96380 -63.17835 1.000 30.80631 1609 ARG B CA 1
ATOM 4081 C C . ARG B 1 78 ? 14.66137 42.63902 -63.56461 1.000 28.16312 1609 ARG B C 1
ATOM 4082 O O . ARG B 1 78 ? 15.75328 42.30867 -63.09230 1.000 27.94680 1609 ARG B O 1
ATOM 4103 N N . TYR B 1 79 ? 13.98896 41.89568 -64.43733 1.000 26.48069 1610 TYR B N 1
ATOM 4104 C CA . TYR B 1 79 ? 14.53036 40.68151 -65.03064 1.000 24.82868 1610 TYR B CA 1
ATOM 4105 C C . TYR B 1 79 ? 14.83674 40.95139 -66.49610 1.000 23.02578 1610 TYR B C 1
ATOM 4106 O O . TYR B 1 79 ? 13.97299 41.43401 -67.23460 1.000 25.70412 1610 TYR B O 1
ATOM 4124 N N . THR B 1 80 ? 16.06355 40.65182 -66.90970 1.000 23.84121 1611 THR B N 1
ATOM 4125 C CA . THR B 1 80 ? 16.48578 40.80280 -68.29658 1.000 23.13376 1611 THR B CA 1
ATOM 4126 C C . THR B 1 80 ? 16.50825 39.42335 -68.94289 1.000 21.50665 1611 THR B C 1
ATOM 4127 O O . THR B 1 80 ? 17.22117 38.52790 -68.47897 1.000 20.76470 1611 THR B O 1
ATOM 4138 N N . ILE B 1 81 ? 15.72389 39.25449 -70.00374 1.000 21.60167 1612 ILE B N 1
ATOM 4139 C CA . ILE B 1 81 ? 15.54015 37.96558 -70.66247 1.000 21.77782 1612 ILE B CA 1
ATOM 4140 C C . ILE B 1 81 ? 16.07470 38.08914 -72.08117 1.000 21.64617 1612 ILE B C 1
ATOM 4141 O O . ILE B 1 81 ? 15.52122 38.83646 -72.89860 1.000 22.77811 1612 ILE B O 1
ATOM 4157 N N . THR B 1 82 ? 17.14479 37.35440 -72.37531 1.000 22.07773 1613 THR B N 1
ATOM 4158 C CA . THR B 1 82 ? 17.78602 37.35962 -73.68445 1.000 22.53072 1613 THR B CA 1
ATOM 4159 C C . THR B 1 82 ? 17.42454 36.07064 -74.40920 1.000 21.18580 1613 THR B C 1
ATOM 4160 O O . THR B 1 82 ? 17.65920 34.97391 -73.89113 1.000 21.16995 1613 THR B O 1
ATOM 4171 N N . ILE B 1 83 ? 16.86363 36.20312 -75.60586 1.000 21.45656 1614 ILE B N 1
ATOM 4172 C CA . ILE B 1 83 ? 16.36370 35.06997 -76.37164 1.000 22.05481 1614 ILE B CA 1
ATOM 4173 C C . ILE B 1 83 ? 17.03221 35.07635 -77.73755 1.000 21.30058 1614 ILE B C 1
ATOM 4174 O O . ILE B 1 83 ? 17.00840 36.09105 -78.44456 1.000 21.98870 1614 ILE B O 1
ATOM 4190 N N . LYS B 1 84 ? 17.62314 33.94207 -78.10257 1.000 18.62850 1615 LYS B N 1
ATOM 4191 C CA . LYS B 1 84 ? 18.31559 33.77779 -79.36918 1.000 20.66192 1615 LYS B CA 1
ATOM 4192 C C . LYS B 1 84 ? 17.83548 32.49791 -80.03860 1.000 21.23586 1615 LYS B C 1
ATOM 4193 O O . LYS B 1 84 ? 17.46208 31.52762 -79.37255 1.000 20.30659 1615 LYS B O 1
ATOM 4212 N N . TYR B 1 85 ? 17.83493 32.51113 -81.36798 1.000 21.33824 1616 TYR B N 1
ATOM 4213 C CA . TYR B 1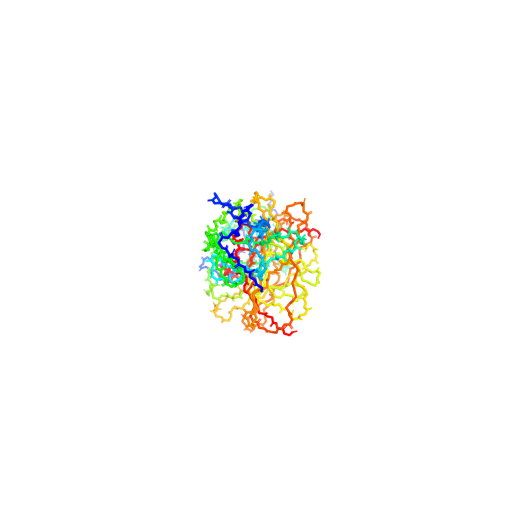 85 ? 17.46360 31.35120 -82.16881 1.000 21.08827 1616 TYR B CA 1
ATOM 4214 C C . TYR B 1 85 ? 18.55256 31.15336 -83.20999 1.000 22.54442 1616 TYR B C 1
ATOM 4215 O O . TYR B 1 85 ? 18.83153 32.06309 -83.99778 1.000 24.63036 1616 TYR B O 1
ATOM 4233 N N . GLY B 1 86 ? 19.17842 29.97909 -83.19888 1.000 23.86199 1617 GLY B N 1
ATOM 4234 C CA . GLY B 1 86 ? 20.33902 29.75506 -84.04010 1.000 24.29416 1617 GLY B CA 1
ATOM 4235 C C . GLY B 1 86 ? 21.49827 30.66490 -83.70790 1.000 25.42616 1617 GLY B C 1
ATOM 4236 O O . GLY B 1 86 ? 22.32398 30.95123 -84.58057 1.000 28.80711 1617 GLY B O 1
ATOM 4240 N N . GLY B 1 87 ? 21.57800 31.13878 -82.46464 1.000 26.40212 1618 GLY B N 1
ATOM 4241 C CA . GLY B 1 87 ? 22.64379 32.02186 -82.04405 1.000 27.68650 1618 GLY B CA 1
ATOM 4242 C C . GLY B 1 87 ? 22.39508 33.49405 -82.28813 1.000 27.79978 1618 GLY B C 1
ATOM 4243 O O . GLY B 1 87 ? 23.22214 34.31877 -81.87942 1.000 30.06733 1618 GLY B O 1
ATOM 4247 N N . ASP B 1 88 ? 21.28618 33.85289 -82.92969 1.000 26.44740 1619 ASP B N 1
ATOM 4248 C CA . ASP B 1 88 ? 20.96979 35.23556 -83.26143 1.000 27.37816 1619 ASP B CA 1
ATOM 4249 C C . ASP B 1 88 ? 19.81123 35.71865 -82.39966 1.000 25.82306 1619 ASP B C 1
ATOM 4250 O O . ASP B 1 88 ? 18.80568 35.01658 -82.24985 1.000 23.31006 1619 ASP B O 1
ATOM 4259 N N . GLU B 1 89 ? 19.95241 36.92169 -81.84851 1.000 27.26736 1620 GLU B N 1
ATOM 4260 C CA . GLU B 1 89 ? 18.91626 37.48488 -80.99403 1.000 26.44534 1620 GLU B CA 1
ATOM 4261 C C . GLU B 1 89 ? 17.63763 37.73585 -81.78571 1.000 24.82004 1620 GLU B C 1
ATOM 4262 O O . GLU B 1 89 ? 17.67444 38.20413 -82.92694 1.000 26.05733 1620 GLU B O 1
ATOM 4274 N N . ILE B 1 90 ? 16.49962 37.42933 -81.16596 1.000 23.52838 1621 ILE B N 1
ATOM 4275 C CA . ILE B 1 90 ? 15.19435 37.58232 -81.80794 1.000 23.66449 1621 ILE B CA 1
ATOM 4276 C C . ILE B 1 90 ? 14.70455 39.01732 -81.65181 1.000 22.91826 1621 ILE B C 1
ATOM 4277 O O . ILE B 1 90 ? 15.22546 39.76088 -80.80765 1.000 22.77263 1621 ILE B O 1
ATOM 4293 N N . PRO B 1 91 ? 13.70833 39.44514 -82.42730 1.000 25.64871 1622 PRO B N 1
ATOM 4294 C CA . PRO B 1 91 ? 13.19136 40.80857 -82.26867 1.000 25.37333 1622 PRO B CA 1
ATOM 4295 C C . PRO B 1 91 ? 12.66756 41.03746 -80.85956 1.000 24.80216 1622 PRO B C 1
ATOM 4296 O O . PRO B 1 91 ? 12.05780 40.15501 -80.25144 1.000 25.97842 1622 PRO B O 1
ATOM 4307 N N . TYR B 1 92 ? 12.91632 42.23915 -80.34430 1.000 25.67797 1623 TYR B N 1
ATOM 4308 C CA . TYR B 1 92 ? 12.48129 42.72505 -79.03550 1.000 25.90281 1623 TYR B CA 1
ATOM 4309 C C . TYR B 1 92 ? 13.30962 42.14023 -77.89352 1.000 25.27224 1623 TYR B C 1
ATOM 4310 O O . TYR B 1 92 ? 13.07501 42.50513 -76.73299 1.000 26.28111 1623 TYR B O 1
ATOM 4328 N N . SER B 1 93 ? 14.26826 41.25767 -78.17257 1.000 23.79230 1624 SER B N 1
ATOM 4329 C CA . SER B 1 93 ? 15.18236 40.82884 -77.12088 1.000 25.57237 1624 SER B CA 1
ATOM 4330 C C . SER B 1 93 ? 16.35682 41.80241 -77.04124 1.000 26.81016 1624 SER B C 1
ATOM 4331 O O . SER B 1 93 ? 16.81537 42.30432 -78.07155 1.000 27.33094 1624 SER B O 1
ATOM 4339 N N . PRO B 1 94 ? 16.87590 42.10582 -75.84189 1.000 26.47334 1625 PRO B N 1
ATOM 4340 C CA . PRO B 1 94 ? 16.45764 41.55516 -74.55038 1.000 25.95188 1625 PRO B CA 1
ATOM 4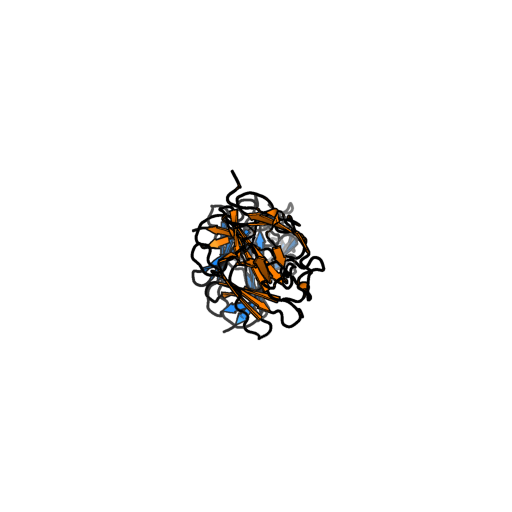341 C C . PRO B 1 94 ? 15.17184 42.18010 -74.02540 1.000 24.11274 1625 PRO B C 1
ATOM 4342 O O . PRO B 1 94 ? 14.94433 43.37871 -74.18744 1.000 25.20429 1625 PRO B O 1
ATOM 4353 N N . PHE B 1 95 ? 14.33668 41.35549 -73.40449 1.000 23.07577 1626 PHE B N 1
ATOM 4354 C CA . PHE B 1 95 ? 13.12162 41.82405 -72.75754 1.000 22.73838 1626 PHE B CA 1
ATOM 4355 C C . PHE B 1 95 ? 13.44378 42.25042 -71.33112 1.000 23.14699 1626 PHE B C 1
ATOM 4356 O O . PHE B 1 95 ? 14.23387 41.60188 -70.63845 1.000 25.97009 1626 PHE B O 1
ATOM 4373 N N . ARG B 1 96 ? 12.84069 43.35674 -70.90411 1.000 22.82785 1627 ARG B N 1
ATOM 4374 C CA . ARG B 1 96 ? 13.05460 43.92621 -69.57484 1.000 24.51279 1627 ARG B CA 1
ATOM 4375 C C . ARG B 1 96 ? 11.72618 43.83449 -68.83155 1.000 23.68803 1627 ARG B C 1
ATOM 4376 O O . ARG B 1 96 ? 10.82432 44.64693 -69.05791 1.000 25.59403 1627 ARG B O 1
ATOM 4397 N N . ILE B 1 97 ? 11.60821 42.85431 -67.94083 1.000 23.51292 1628 ILE B N 1
ATOM 4398 C CA . ILE B 1 97 ? 10.35550 42.54390 -67.26214 1.000 24.47579 1628 ILE B CA 1
ATOM 4399 C C . ILE B 1 97 ? 10.47233 42.96196 -65.80392 1.000 26.40711 1628 ILE B C 1
ATOM 4400 O O . ILE B 1 97 ? 11.42764 42.58256 -65.11551 1.000 26.36253 1628 ILE B O 1
ATOM 4416 N N . HIS B 1 98 ? 9.49651 43.73386 -65.33257 1.000 27.33906 1629 HIS B N 1
ATOM 4417 C CA . HIS B 1 98 ? 9.46153 44.18036 -63.94670 1.000 28.58205 1629 HIS B CA 1
ATOM 4418 C C . HIS B 1 98 ? 8.60041 43.22179 -63.13257 1.000 28.17964 1629 HIS B C 1
ATOM 4419 O O . HIS B 1 98 ? 7.40882 43.05643 -63.41529 1.000 30.80975 1629 HIS B O 1
ATOM 4433 N N . ALA B 1 99 ? 9.20299 42.59199 -62.12805 1.000 29.27014 1630 ALA B N 1
ATOM 4434 C CA . ALA B 1 99 ? 8.46649 41.78896 -61.16070 1.000 28.81920 1630 ALA B CA 1
ATOM 4435 C C . ALA B 1 99 ? 8.05907 42.69589 -60.00561 1.000 31.14163 1630 ALA B C 1
ATOM 4436 O O . ALA B 1 99 ? 8.91883 43.28605 -59.34159 1.000 31.78179 1630 ALA B O 1
ATOM 4443 N N . LEU B 1 100 ? 6.75248 42.80778 -59.76903 1.000 33.68683 1631 LEU B N 1
ATOM 4444 C CA . LEU B 1 100 ? 6.25001 43.77390 -58.80150 1.000 34.39556 1631 LEU B CA 1
ATOM 4445 C C . LEU B 1 100 ? 5.97366 43.10737 -57.45983 1.000 34.84538 1631 LEU B C 1
ATOM 4446 O O . LEU B 1 100 ? 5.48612 41.97270 -57.41866 1.000 36.66119 1631 LEU B O 1
ATOM 4462 N N . PRO B 1 101 ? 6.26198 43.78119 -56.34734 1.000 36.90544 1632 PRO B N 1
ATOM 4463 C CA . PRO B 1 101 ? 5.98271 43.18368 -55.03773 1.000 38.70740 1632 PRO B CA 1
ATOM 4464 C C . PRO B 1 101 ? 4.49072 43.13663 -54.75086 1.000 41.52434 1632 PRO B C 1
ATOM 4465 O O . 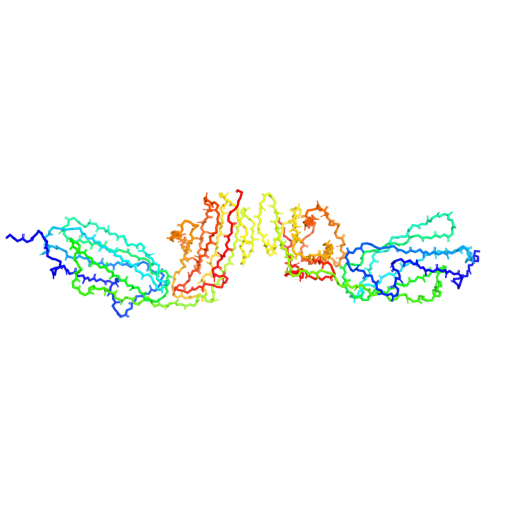PRO B 1 101 ? 3.71070 43.95611 -55.24226 1.000 42.81738 1632 PRO B O 1
ATOM 4476 N N . THR B 1 102 ? 4.09923 42.15378 -53.94095 1.000 45.19373 1633 THR B N 1
ATOM 4477 C CA . THR B 1 102 ? 2.71154 41.98002 -53.53997 1.000 46.90776 1633 THR B CA 1
ATOM 4478 C C . THR B 1 102 ? 2.65698 41.64084 -52.05774 1.000 48.48894 1633 THR B C 1
ATOM 4479 O O . THR B 1 102 ? 3.58134 41.03497 -51.50907 1.000 47.30184 1633 THR B O 1
ATOM 4490 N N . GLY B 1 103 ? 1.55889 42.03622 -51.41562 1.000 49.43130 1634 GLY B N 1
ATOM 4491 C CA . GLY B 1 103 ? 1.37596 41.73352 -50.01128 1.000 51.49967 1634 GLY B CA 1
ATOM 4492 C C . GLY B 1 103 ? 2.32061 42.52591 -49.11908 1.000 51.14241 1634 GLY B C 1
ATOM 4493 O O . GLY B 1 103 ? 2.86110 43.57075 -49.49256 1.000 53.52589 1634 GLY B O 1
ATOM 4497 N N . ASP B 1 104 ? 2.51489 41.99988 -47.90918 1.000 54.47103 1635 ASP B N 1
ATOM 4498 C CA . ASP B 1 104 ? 3.36620 42.63515 -46.90222 1.000 54.17411 1635 ASP B CA 1
ATOM 4499 C C . ASP B 1 104 ? 4.22643 41.54812 -46.26450 1.000 53.24438 1635 ASP B C 1
ATOM 4500 O O . ASP B 1 104 ? 3.78468 40.86165 -45.33788 1.000 54.28177 1635 ASP B O 1
ATOM 4509 N N . ALA B 1 105 ? 5.45724 41.39948 -46.76121 1.000 50.27605 1636 ALA B N 1
ATOM 4510 C CA . ALA B 1 105 ? 6.36058 40.39204 -46.21939 1.000 48.53915 1636 ALA B CA 1
ATOM 4511 C C . ALA B 1 105 ? 6.70867 40.65566 -44.76140 1.000 50.76013 1636 ALA B C 1
ATOM 4512 O O . ALA B 1 105 ? 7.07079 39.71800 -44.04278 1.000 48.42062 1636 ALA B O 1
ATOM 4519 N N . SER B 1 106 ? 6.60929 41.90739 -44.30809 1.000 52.58158 1637 SER B N 1
ATOM 4520 C CA . SER B 1 106 ? 6.95046 42.22716 -42.92739 1.000 54.84766 1637 SER B CA 1
ATOM 4521 C C . SER B 1 106 ? 6.02586 41.54568 -41.92941 1.000 55.35357 1637 SER B C 1
ATOM 4522 O O . SER B 1 106 ? 6.38182 41.42908 -40.75157 1.000 61.33466 1637 SER B O 1
ATOM 4530 N N . LYS B 1 107 ? 4.85229 41.09663 -42.36751 1.000 57.97134 1638 LYS B N 1
ATOM 4531 C CA . LYS B 1 107 ? 3.85922 40.50534 -41.48294 1.000 57.71395 1638 LYS B CA 1
ATOM 4532 C C . LYS B 1 107 ? 3.94097 38.98427 -41.43611 1.000 56.22377 1638 LYS B C 1
ATOM 4533 O O . LYS B 1 107 ? 3.08965 38.34709 -40.80709 1.000 54.79235 1638 LYS B O 1
ATOM 4552 N N . CYS B 1 108 ? 4.94330 38.39111 -42.07884 1.000 53.48174 1639 CYS B N 1
ATOM 4553 C CA . CYS B 1 108 ? 5.15355 36.95503 -41.99245 1.000 52.57618 1639 CYS B CA 1
ATOM 4554 C C . CYS B 1 108 ? 5.90704 36.61044 -40.71310 1.000 50.99240 1639 CYS B C 1
ATOM 4555 O O . CYS B 1 108 ? 6.73283 37.38640 -40.22346 1.000 53.86831 1639 CYS B O 1
ATOM 4563 N N . LEU B 1 109 ? 5.61223 35.43097 -40.17262 1.000 51.17077 1640 LEU B N 1
ATOM 4564 C CA . LEU B 1 109 ? 6.26466 34.91891 -38.97521 1.000 51.78361 1640 LEU B CA 1
ATOM 4565 C C . LEU B 1 109 ? 6.92790 33.59344 -39.31548 1.000 47.70354 1640 LEU B C 1
ATOM 4566 O O . LEU B 1 109 ? 6.29940 32.72021 -39.92275 1.000 51.05650 1640 LEU B O 1
ATOM 4582 N N . VAL B 1 110 ? 8.19021 33.44353 -38.92192 1.000 46.06484 1641 VAL B N 1
ATOM 4583 C CA . VAL B 1 110 ? 8.99817 32.28446 -39.28068 1.000 43.82805 1641 VAL B CA 1
ATOM 4584 C C . VAL B 1 110 ? 9.42533 31.56270 -38.00943 1.000 42.39348 1641 VAL B C 1
ATOM 4585 O O . VAL B 1 110 ? 9.85542 32.19795 -37.03883 1.000 42.41997 1641 VAL B O 1
ATOM 4598 N N . THR B 1 111 ? 9.30044 30.23670 -38.01839 1.000 41.88032 1642 THR B N 1
ATOM 4599 C CA . THR B 1 111 ? 9.79938 29.38462 -36.94924 1.000 39.60658 1642 THR B CA 1
ATOM 4600 C C . THR B 1 111 ? 10.61403 28.25802 -37.56656 1.000 37.05128 1642 THR B C 1
ATOM 4601 O O . THR B 1 111 ? 10.22922 27.69386 -38.59578 1.000 40.12421 1642 THR B O 1
ATOM 4612 N N . VAL B 1 112 ? 11.73862 27.93740 -36.93353 1.000 33.96366 1643 VAL B N 1
ATOM 4613 C CA . VAL B 1 112 ? 12.66768 26.93155 -37.43009 1.000 31.67678 1643 VAL B CA 1
ATOM 4614 C C . VAL B 1 112 ? 12.68776 25.75846 -36.46314 1.000 31.83140 1643 VAL B C 1
ATOM 4615 O O . VAL B 1 112 ? 12.56079 25.92736 -35.24530 1.000 33.17647 1643 VAL B O 1
ATOM 4628 N N . SER B 1 113 ? 12.85687 24.55813 -37.01440 1.000 33.65330 1644 SER B N 1
ATOM 4629 C CA . SER B 1 113 ? 12.91816 23.34355 -36.21567 1.000 35.16421 1644 SER B CA 1
ATOM 4630 C C . SER B 1 113 ? 13.98897 22.41946 -36.77512 1.000 35.27107 1644 SER B C 1
ATOM 4631 O O . SER B 1 113 ? 14.09584 22.24376 -37.99268 1.000 33.93735 1644 SER B O 1
ATOM 4639 N N . ILE B 1 114 ? 14.78269 21.83773 -35.87702 1.000 33.54526 1645 ILE B N 1
ATOM 4640 C CA . ILE B 1 114 ? 15.79186 20.84416 -36.22768 1.000 34.98789 1645 ILE B CA 1
ATOM 4641 C C . ILE B 1 114 ? 15.60915 19.65228 -35.29911 1.000 36.44821 1645 ILE B C 1
ATOM 4642 O O . ILE B 1 114 ? 15.65051 19.80548 -34.07207 1.000 36.36921 1645 ILE B O 1
ATOM 4658 N N . GLY B 1 115 ? 15.41176 18.47120 -35.87928 1.000 38.73468 1646 GLY B N 1
ATOM 4659 C CA . GLY B 1 115 ? 15.20444 17.27722 -35.07896 1.000 38.49303 1646 GLY B CA 1
ATOM 4660 C C . GLY B 1 115 ? 14.05486 17.38916 -34.10508 1.000 39.44820 1646 GLY B C 1
ATOM 4661 O O . GLY B 1 115 ? 14.11078 16.80456 -33.01782 1.000 40.93509 1646 GLY B O 1
ATOM 4665 N N . GLY B 1 116 ? 13.00827 18.12968 -34.46491 1.000 38.13610 1647 GLY B N 1
ATOM 4666 C CA . GLY B 1 116 ? 11.87049 18.32128 -33.59338 1.000 39.84758 1647 GLY B CA 1
ATOM 4667 C C . GLY B 1 116 ? 12.04012 19.39087 -32.53726 1.000 39.54616 1647 GLY B C 1
ATOM 4668 O O . GLY B 1 116 ? 11.09839 19.63312 -31.77175 1.000 41.97472 1647 GLY B O 1
ATOM 4672 N N . HIS B 1 117 ? 13.20062 20.03862 -32.46669 1.000 38.60845 1648 HIS B N 1
ATOM 4673 C CA . HIS B 1 117 ? 13.44894 21.08899 -31.48711 1.000 37.69762 1648 HIS B CA 1
ATOM 4674 C C . HIS B 1 117 ? 13.14787 22.44203 -32.11877 1.000 37.40029 1648 HIS B C 1
ATOM 4675 O O . HIS B 1 117 ? 13.79420 22.83494 -33.09684 1.000 36.14808 1648 HIS B O 1
ATOM 4689 N N . GLY B 1 118 ? 12.17183 23.15000 -31.55728 1.000 35.62979 1649 GLY B N 1
ATOM 4690 C CA . GLY B 1 118 ? 11.81572 24.45822 -32.07943 1.000 35.59474 1649 GLY B CA 1
ATOM 4691 C C . GLY B 1 118 ? 12.85483 25.49142 -31.69107 1.000 34.65422 1649 GLY B C 1
ATOM 4692 O O . GLY B 1 118 ? 13.30011 25.54465 -30.53826 1.000 36.95320 1649 GLY B O 1
ATOM 4696 N N . LEU B 1 119 ? 13.25155 26.31652 -32.65728 1.000 35.06297 1650 LEU B N 1
ATOM 4697 C CA . LEU B 1 119 ? 14.25571 27.34644 -32.44497 1.000 34.40966 1650 LEU B CA 1
ATOM 4698 C C . LEU B 1 119 ? 13.69972 28.75547 -32.58992 1.000 35.29000 1650 LEU B C 1
ATOM 4699 O O . LEU B 1 119 ? 14.46337 29.71997 -32.47667 1.000 35.73995 1650 LEU B O 1
ATOM 4715 N N . GLY B 1 120 ? 12.39879 28.90560 -32.82716 1.000 36.35865 1651 GLY B N 1
ATOM 4716 C CA . GLY B 1 120 ? 11.88338 30.22524 -33.12886 1.000 37.56867 1651 GLY B CA 1
ATOM 4717 C C . GLY B 1 120 ? 12.45432 30.73552 -34.43945 1.000 37.79867 1651 GLY B C 1
ATOM 4718 O O . GLY B 1 120 ? 12.81405 29.96710 -35.33700 1.000 37.89534 1651 GLY B O 1
ATOM 4722 N N . ALA B 1 121 ? 12.55179 32.06089 -34.54986 1.000 38.34087 1652 ALA B N 1
ATOM 4723 C CA . ALA B 1 121 ? 13.09563 32.70229 -35.74750 1.000 40.11674 1652 ALA B CA 1
ATOM 4724 C C . ALA B 1 121 ? 14.62358 32.76440 -35.66936 1.000 39.94079 1652 ALA B C 1
ATOM 4725 O O . ALA B 1 121 ? 15.23906 33.82972 -35.63332 1.000 43.80608 1652 ALA B O 1
ATOM 4732 N N . CYS B 1 122 ? 15.23295 31.58004 -35.65446 1.000 39.39571 1653 CYS B N 1
ATOM 4733 C CA . CYS B 1 122 ? 16.66195 31.45062 -35.41356 1.000 38.49246 1653 CYS B CA 1
ATOM 4734 C C . CYS B 1 122 ? 17.20585 30.27546 -36.21080 1.000 35.74077 1653 CYS B C 1
ATOM 4735 O O . CYS B 1 122 ? 16.56502 29.22472 -36.29623 1.000 34.20260 1653 CYS B O 1
ATOM 4742 N N . LEU B 1 123 ? 18.39365 30.45829 -36.78615 1.000 32.65265 1654 LEU B N 1
ATOM 4743 C CA . LEU B 1 123 ? 19.05613 29.38611 -37.51815 1.000 31.47718 1654 LEU B CA 1
ATOM 4744 C C . LEU B 1 123 ? 20.54580 29.68357 -37.58664 1.000 32.61884 1654 LEU B C 1
ATOM 4745 O O . LEU B 1 123 ? 20.94196 30.80459 -37.91894 1.000 34.25823 1654 LEU B O 1
ATOM 4761 N N . GLY B 1 124 ? 21.36331 28.68397 -37.26985 1.000 34.64197 1655 GLY B N 1
ATOM 4762 C CA . GLY B 1 124 ? 22.79461 28.80794 -37.40151 1.000 35.73679 1655 GLY B CA 1
ATOM 4763 C C . GLY B 1 124 ? 23.43420 29.51758 -36.22562 1.000 34.07467 1655 GLY B C 1
ATOM 4764 O O . GLY B 1 124 ? 22.87516 29.56895 -35.12560 1.000 31.60540 1655 GLY B O 1
ATOM 4768 N N . PRO B 1 125 ? 24.62741 30.09946 -36.43807 1.000 35.13563 1656 PRO B N 1
ATOM 4769 C CA . PRO B 1 125 ? 25.32260 30.19896 -37.72865 1.000 38.01717 1656 PRO B CA 1
ATOM 4770 C C . PRO B 1 125 ? 25.79798 28.86207 -38.29643 1.000 40.25859 1656 PRO B C 1
ATOM 4771 O O . PRO B 1 125 ? 26.04381 28.76798 -39.49783 1.000 46.91496 1656 PRO B O 1
ATOM 4782 N N . ARG B 1 126 ? 25.92282 27.84516 -37.45192 1.000 38.50097 1657 ARG B N 1
ATOM 4783 C CA . ARG B 1 126 ? 26.38050 26.53287 -37.88358 1.000 39.56457 1657 ARG B CA 1
ATOM 4784 C C . ARG B 1 126 ? 25.19376 25.59541 -38.06065 1.000 37.51507 1657 ARG B C 1
ATOM 4785 O O . ARG B 1 126 ? 24.26980 25.57988 -37.24180 1.000 39.95833 1657 ARG B O 1
ATOM 4806 N N . ILE B 1 127 ? 25.22927 24.81164 -39.13939 1.000 36.63698 1658 ILE B N 1
ATOM 4807 C CA . ILE B 1 127 ? 24.30839 23.70296 -39.34393 1.000 36.54804 1658 ILE B CA 1
ATOM 4808 C C . ILE B 1 127 ? 25.13052 22.46603 -39.68090 1.000 36.88197 1658 ILE B C 1
ATOM 4809 O O . ILE B 1 127 ? 26.29415 22.55443 -40.07842 1.000 41.38164 1658 ILE B O 1
ATOM 4825 N N . GLN B 1 128 ? 24.51431 21.30136 -39.50767 1.000 40.74795 1659 GLN B N 1
ATOM 4826 C CA . GLN B 1 128 ? 25.18898 20.02920 -39.72427 1.000 43.10413 1659 GLN B CA 1
ATOM 4827 C C . GLN B 1 128 ? 24.86621 19.50550 -41.11655 1.000 44.64841 1659 GLN B C 1
ATOM 4828 O O . GLN B 1 128 ? 23.70369 19.51307 -41.53623 1.000 40.97579 1659 GLN B O 1
ATOM 4842 N N . ILE B 1 129 ? 25.90051 19.05081 -41.82673 1.000 46.05918 1660 ILE B N 1
ATOM 4843 C CA . ILE B 1 129 ? 25.69720 18.44553 -43.13505 1.000 45.14361 1660 ILE B CA 1
ATOM 4844 C C . ILE B 1 129 ? 24.80304 17.22675 -42.97916 1.000 42.99627 1660 ILE B C 1
ATOM 4845 O O . ILE B 1 129 ? 25.01146 16.39085 -42.09082 1.000 43.93593 1660 ILE B O 1
ATOM 4861 N N . GLY B 1 130 ? 23.79712 17.12114 -43.84298 1.000 45.86813 1661 GLY B N 1
ATOM 4862 C CA . GLY B 1 130 ? 22.90962 15.98003 -43.83882 1.000 47.77761 1661 GLY B CA 1
ATOM 4863 C C . GLY B 1 130 ? 21.78585 16.03595 -42.82906 1.000 46.55692 1661 GLY B C 1
ATOM 4864 O O . GLY B 1 130 ? 20.98637 15.09288 -42.76924 1.000 43.72323 1661 GLY B O 1
ATOM 4868 N N . GLN B 1 131 ? 21.69343 17.09942 -42.03536 1.000 46.41685 1662 GLN B N 1
ATOM 4869 C CA . GLN B 1 131 ? 20.63348 17.25327 -41.04724 1.000 44.03306 1662 GLN B CA 1
ATOM 4870 C C . GLN B 1 131 ? 19.56377 18.17300 -41.62312 1.000 42.38500 1662 GLN B C 1
ATOM 4871 O O . GLN B 1 131 ? 19.85864 19.30680 -42.01781 1.000 41.86238 1662 GLN B O 1
ATOM 4885 N N . GLU B 1 132 ? 18.32899 17.68341 -41.67215 1.000 40.76117 1663 GLU B N 1
ATOM 4886 C CA . GLU B 1 132 ? 17.24799 18.45406 -42.26571 1.000 39.96021 1663 GLU B CA 1
ATOM 4887 C C . GLU B 1 132 ? 16.82979 19.59318 -41.34631 1.000 39.50100 1663 GLU B C 1
ATOM 4888 O O . GLU B 1 132 ? 16.74998 19.43416 -40.12461 1.000 41.75908 1663 GLU B O 1
ATOM 4900 N N . THR B 1 133 ? 16.56818 20.74966 -41.94795 1.000 37.10890 1664 THR B N 1
ATOM 4901 C CA . THR B 1 133 ? 15.98346 21.89436 -41.26596 1.000 35.72740 1664 THR B CA 1
ATOM 4902 C C . THR B 1 133 ? 14.58353 22.11675 -41.81924 1.000 35.42444 1664 THR B C 1
ATOM 4903 O O . THR B 1 133 ? 14.38674 22.10888 -43.03975 1.000 36.62707 1664 THR B O 1
ATOM 4914 N N . VAL B 1 134 ? 13.61699 22.30721 -40.92600 1.000 35.61384 1665 VAL B N 1
ATOM 4915 C CA . VAL B 1 134 ? 12.23872 22.60057 -41.30165 1.000 36.59523 1665 VAL B CA 1
ATOM 4916 C C . VAL B 1 134 ? 11.95165 24.04342 -40.91478 1.000 36.70308 1665 VAL B C 1
ATOM 4917 O O . VAL B 1 134 ? 12.02872 24.40428 -39.73354 1.000 35.40582 1665 VAL B O 1
ATOM 4930 N N . ILE B 1 135 ? 11.62397 24.86508 -41.90801 1.000 37.12959 1666 ILE B N 1
ATOM 4931 C CA . ILE B 1 135 ? 11.30867 26.27530 -41.71042 1.000 36.51602 1666 ILE B CA 1
ATOM 4932 C C . ILE B 1 135 ? 9.84460 26.47341 -42.07317 1.000 37.12996 1666 ILE B C 1
ATOM 4933 O O . ILE B 1 135 ? 9.43858 26.20605 -43.21063 1.000 38.34261 1666 ILE B O 1
ATOM 4949 N N . THR B 1 136 ? 9.05356 26.93427 -41.10934 1.000 37.78340 1667 THR B N 1
ATOM 4950 C CA . THR B 1 136 ? 7.63593 27.20230 -41.30736 1.000 41.10908 1667 THR B CA 1
ATOM 4951 C C . THR B 1 136 ? 7.41978 28.70832 -41.33689 1.000 41.49139 1667 THR B C 1
ATOM 4952 O O . THR B 1 136 ? 7.88860 29.42305 -40.44489 1.000 42.21167 1667 THR B O 1
ATOM 4963 N N . VAL B 1 137 ? 6.71682 29.18578 -42.36083 1.000 41.90963 1668 VAL B N 1
ATOM 4964 C CA . VAL B 1 137 ? 6.41420 30.60324 -42.52216 1.000 44.16472 1668 VAL B CA 1
ATOM 4965 C C . VAL B 1 137 ? 4.90618 30.77493 -42.41950 1.000 47.92066 1668 VAL B C 1
ATOM 4966 O O . VAL B 1 137 ? 4.15256 30.16270 -43.18641 1.000 46.74118 1668 VAL B O 1
ATOM 4979 N N . ASP B 1 138 ? 4.46952 31.60303 -41.47386 1.000 53.27573 1669 ASP B N 1
ATOM 4980 C CA . ASP B 1 138 ? 3.05822 31.91717 -41.28182 1.000 54.59736 1669 ASP B CA 1
ATOM 4981 C C . ASP B 1 138 ? 2.77965 33.23255 -42.00039 1.000 53.46370 1669 ASP B C 1
ATOM 4982 O O . ASP B 1 138 ? 3.18077 34.30192 -41.52888 1.000 53.07874 1669 ASP B O 1
ATOM 4991 N N . ALA B 1 139 ? 2.09533 33.14999 -43.14287 1.000 52.73941 1670 ALA B N 1
ATOM 4992 C CA . ALA B 1 139 ? 1.76736 34.31137 -43.96073 1.000 50.95495 1670 ALA B CA 1
ATOM 4993 C C . ALA B 1 139 ? 0.28333 34.66145 -43.88626 1.000 50.89542 1670 ALA B C 1
ATOM 4994 O O . ALA B 1 139 ? -0.26718 35.25805 -44.81507 1.000 51.20499 1670 ALA B O 1
ATOM 5001 N N . LYS B 1 140 ? -0.37317 34.29809 -42.78059 1.000 54.41850 1671 LYS B N 1
ATOM 5002 C CA . LYS B 1 140 ? -1.80278 34.55625 -42.64433 1.000 59.32858 1671 LYS B CA 1
ATOM 5003 C C . LYS B 1 140 ? -2.12623 36.03906 -42.76871 1.000 57.11243 1671 LYS B C 1
ATOM 5004 O O . LYS B 1 140 ? -3.19738 36.39922 -43.27029 1.000 59.75069 1671 LYS B O 1
ATOM 5023 N N . ALA B 1 141 ? -1.22554 36.90992 -42.31785 1.000 55.83229 1672 ALA B N 1
ATOM 5024 C CA . ALA B 1 141 ? -1.46462 38.34555 -42.30330 1.000 62.45885 1672 ALA B CA 1
ATOM 5025 C C . ALA B 1 141 ? -0.72969 39.08129 -43.41591 1.000 62.67361 1672 ALA B C 1
ATOM 5026 O O . ALA B 1 141 ? -0.71701 40.31598 -43.42201 1.000 62.35409 1672 ALA B O 1
ATOM 5033 N N . ALA B 1 142 ? -0.13308 38.35879 -44.36231 1.000 57.75385 1673 ALA B N 1
ATOM 5034 C CA . ALA B 1 142 ? 0.72853 38.97012 -45.36494 1.000 57.40876 1673 ALA B CA 1
ATOM 5035 C C . ALA B 1 142 ? 0.00454 39.32249 -46.65874 1.000 57.41857 1673 ALA B C 1
ATOM 5036 O O . ALA B 1 142 ? 0.58481 40.01531 -47.50190 1.000 59.81921 1673 ALA B O 1
ATOM 5043 N N . GLY B 1 143 ? -1.23246 38.86830 -46.84213 1.000 56.72945 1674 GLY B N 1
ATOM 5044 C CA . GLY B 1 143 ? -1.99902 39.23271 -48.01798 1.000 56.64226 1674 GLY B CA 1
ATOM 5045 C C . GLY B 1 143 ? -1.62462 38.46526 -49.26952 1.000 54.17850 1674 GLY B C 1
ATOM 5046 O O . GLY B 1 143 ? -1.33067 37.26705 -49.21159 1.000 54.80322 1674 GLY B O 1
ATOM 5050 N N . GLU B 1 144 ? -1.63001 39.15179 -50.41041 1.000 51.64229 1675 GLU B N 1
ATOM 5051 C CA . GLU B 1 144 ? -1.40576 38.50258 -51.69498 1.000 52.29678 1675 GLU B CA 1
ATOM 5052 C C . GLU B 1 144 ? 0.06834 38.15858 -51.87423 1.000 50.39986 1675 GLU B C 1
ATOM 5053 O O . GLU B 1 144 ? 0.94424 39.00597 -51.67376 1.000 53.07394 1675 GLU B O 1
ATOM 5065 N N . GLY B 1 145 ? 0.33685 36.91477 -52.26731 1.000 48.88542 1676 GLY B N 1
ATOM 5066 C CA . GLY B 1 145 ? 1.69134 36.48236 -52.55202 1.000 45.01975 1676 GLY B CA 1
ATOM 5067 C C . GLY B 1 145 ? 1.98224 35.06885 -52.09226 1.000 40.60438 1676 GLY B C 1
ATOM 5068 O O . GLY B 1 145 ? 1.16289 34.44919 -51.40727 1.000 41.95111 1676 GLY B O 1
ATOM 5072 N N . LYS B 1 146 ? 3.14514 34.54641 -52.47485 1.000 38.21232 1677 LYS B N 1
ATOM 5073 C CA . LYS B 1 146 ? 3.60312 33.23510 -52.05022 1.000 39.95023 1677 LYS B CA 1
ATOM 5074 C C . LYS B 1 146 ? 4.95809 33.36867 -51.37201 1.000 37.22124 1677 LYS B C 1
ATOM 5075 O O . LYS B 1 146 ? 5.69411 34.33507 -51.59110 1.000 34.94352 1677 LYS B O 1
ATOM 5094 N N . VAL B 1 147 ? 5.28178 32.37722 -50.55068 1.000 37.05301 1678 VAL B N 1
ATOM 5095 C CA . VAL B 1 147 ? 6.60354 32.26472 -49.94908 1.000 36.20273 1678 VAL B CA 1
ATOM 5096 C C . VAL B 1 147 ? 7.51132 31.52520 -50.92133 1.000 33.48156 1678 VAL B C 1
ATOM 5097 O O . VAL B 1 147 ? 7.14575 30.46630 -51.44662 1.000 35.09443 1678 VAL B O 1
ATOM 5110 N N . THR B 1 148 ? 8.68910 32.08830 -51.17234 1.000 34.07318 1679 THR B N 1
ATOM 5111 C CA . THR B 1 148 ? 9.71720 31.43992 -51.96939 1.000 33.58227 1679 THR B CA 1
ATOM 5112 C C . THR B 1 148 ? 10.97683 31.29420 -51.12765 1.000 33.94982 1679 THR B C 1
ATOM 5113 O O . THR B 1 148 ? 11.26447 32.12552 -50.26040 1.000 32.88461 1679 THR B O 1
ATOM 5124 N N . CYS B 1 149 ? 11.71825 30.21852 -51.37594 1.000 34.01369 1680 CYS B N 1
ATOM 5125 C CA . CYS B 1 149 ? 12.98141 29.97087 -50.69455 1.000 34.44988 1680 CYS B CA 1
ATOM 5126 C C . CYS B 1 149 ? 14.04554 29.72267 -51.74903 1.000 33.10842 1680 CYS B C 1
ATOM 5127 O O . CYS B 1 149 ? 13.89134 28.83321 -52.59265 1.000 37.41608 1680 CYS B O 1
ATOM 5135 N N . THR B 1 150 ? 15.11343 30.51115 -51.70522 1.000 32.36042 1681 THR B N 1
ATOM 5136 C CA . THR B 1 150 ? 16.23588 30.37593 -52.62017 1.000 31.07780 1681 THR B CA 1
ATOM 5137 C C . THR B 1 150 ? 17.50043 30.19412 -51.79794 1.000 31.97751 1681 THR B C 1
ATOM 5138 O O . THR B 1 150 ? 17.79744 31.01186 -50.92005 1.000 34.96828 1681 THR B O 1
ATOM 5149 N N . VAL B 1 151 ? 18.23257 29.12012 -52.07461 1.000 33.72598 1682 VAL B N 1
ATOM 5150 C CA . VAL B 1 151 ? 19.44087 28.77416 -51.33741 1.000 34.30972 1682 VAL B CA 1
ATOM 5151 C C . VAL B 1 151 ? 20.63500 29.03455 -52.24185 1.000 36.29560 1682 VAL B C 1
ATOM 5152 O O . VAL B 1 151 ? 20.71755 28.48875 -53.34959 1.000 39.93211 1682 VAL B O 1
ATOM 5165 N N . SER B 1 152 ? 21.54985 29.87894 -51.77585 1.000 37.97428 1683 SER B N 1
ATOM 5166 C CA . SER B 1 152 ? 22.82554 30.09992 -52.44550 1.000 39.69632 1683 SER B CA 1
ATOM 5167 C C . SER B 1 152 ? 23.81940 29.09920 -51.87017 1.000 39.09831 1683 SER B C 1
ATOM 5168 O O . SER B 1 152 ? 24.15954 29.16600 -50.68510 1.000 39.50105 1683 SER B O 1
ATOM 5176 N N . THR B 1 153 ? 24.27910 28.17400 -52.70123 1.000 41.14086 1684 THR B N 1
ATOM 5177 C CA . THR B 1 153 ? 25.12217 27.08321 -52.24068 1.000 42.36525 1684 THR B CA 1
ATOM 5178 C C . THR B 1 153 ? 26.59431 27.44596 -52.37228 1.000 45.35893 1684 THR B C 1
ATOM 5179 O O . THR B 1 153 ? 26.95773 28.36873 -53.10845 1.000 43.18070 1684 THR B O 1
ATOM 5190 N N . PRO B 1 154 ? 27.47245 26.72898 -51.66346 1.000 46.38382 1685 PRO B N 1
ATOM 5191 C CA . PRO B 1 154 ? 28.90505 27.06405 -51.72208 1.000 47.12576 1685 PRO B CA 1
ATOM 5192 C C . PRO B 1 154 ? 29.47733 27.06502 -53.12743 1.000 50.58297 1685 PRO B C 1
ATOM 5193 O O . PRO B 1 154 ? 30.37350 27.86664 -53.41989 1.000 55.08285 1685 PRO B O 1
ATOM 5204 N N . ASP B 1 155 ? 28.99399 26.18739 -54.00712 1.000 52.56031 1686 ASP B N 1
ATOM 5205 C CA . ASP B 1 155 ? 29.51158 26.11401 -55.36851 1.000 53.58201 1686 ASP B CA 1
ATOM 5206 C C . ASP B 1 155 ? 29.04149 27.26430 -56.25013 1.000 52.59675 1686 ASP B C 1
ATOM 5207 O O . ASP B 1 155 ? 29.47627 27.34698 -57.40438 1.000 53.74758 1686 ASP B O 1
ATOM 5216 N N . GLY B 1 156 ? 28.17554 28.14335 -55.74845 1.000 51.52092 1687 GLY B N 1
ATOM 5217 C CA . GLY B 1 156 ? 27.73068 29.30101 -56.49387 1.000 49.63184 1687 GLY B CA 1
ATOM 5218 C C . GLY B 1 156 ? 26.37160 29.16969 -57.14456 1.000 51.53868 1687 GLY B C 1
ATOM 5219 O O . GLY B 1 156 ? 25.91910 30.12581 -57.78655 1.000 53.07652 1687 GLY B O 1
ATOM 5223 N N . ALA B 1 157 ? 25.70756 28.02695 -57.00307 1.000 51.07825 1688 ALA B N 1
ATOM 5224 C CA . ALA B 1 157 ? 24.39939 27.83797 -57.60543 1.000 50.64580 1688 ALA B CA 1
ATOM 5225 C C . ALA B 1 157 ? 23.31232 28.47358 -56.74315 1.000 50.16554 1688 ALA B C 1
ATOM 5226 O O . ALA B 1 157 ? 23.47540 28.68063 -55.53719 1.000 50.35754 1688 ALA B O 1
ATOM 5233 N N . GLU B 1 158 ? 22.18887 28.78696 -57.38640 1.000 52.23811 1689 GLU B N 1
ATOM 5234 C CA . GLU B 1 158 ? 21.00043 29.30683 -56.71674 1.000 49.59310 1689 GLU B CA 1
ATOM 5235 C C . GLU B 1 158 ? 19.89537 28.27168 -56.87949 1.000 49.05810 1689 GLU B C 1
ATOM 5236 O O . GLU B 1 158 ? 19.38295 28.07137 -57.98631 1.000 58.98415 1689 GLU B O 1
ATOM 5248 N N . LEU B 1 159 ? 19.53368 27.61548 -55.78222 1.000 45.99201 1690 LEU B N 1
ATOM 5249 C CA . LEU B 1 159 ? 18.56370 26.52950 -55.79657 1.000 47.90141 1690 LEU B CA 1
ATOM 5250 C C . LEU B 1 159 ? 17.20425 27.06206 -55.36231 1.000 44.09701 1690 LEU B C 1
ATOM 5251 O O . LEU B 1 159 ? 17.07627 27.64004 -54.27750 1.000 42.24837 1690 LEU B O 1
ATOM 5267 N N . ASP B 1 160 ? 16.19660 26.87071 -56.21085 1.000 43.18687 1691 ASP B N 1
ATOM 5268 C CA . ASP B 1 160 ? 14.81424 27.15998 -55.84604 1.000 45.75120 1691 ASP B CA 1
ATOM 5269 C C . ASP B 1 160 ? 14.28497 25.97819 -55.04342 1.000 46.81213 1691 ASP B C 1
ATOM 5270 O O . ASP B 1 160 ? 14.01611 24.90923 -55.60143 1.000 50.17321 1691 ASP B O 1
ATOM 5279 N N . VAL B 1 161 ? 14.14344 26.16157 -53.73692 1.000 42.72571 1692 VAL B N 1
ATOM 5280 C CA . VAL B 1 161 ? 13.71879 25.09079 -52.84428 1.000 45.44323 1692 VAL B CA 1
ATOM 5281 C C . VAL B 1 161 ? 12.19813 25.03333 -52.83675 1.000 43.56646 1692 VAL B C 1
ATOM 5282 O O . VAL B 1 161 ? 11.52667 26.06744 -52.73866 1.000 47.02737 1692 VAL B O 1
ATOM 5295 N N . ASP B 1 162 ? 11.65454 23.82310 -52.94428 1.000 46.85497 1693 ASP B N 1
ATOM 5296 C CA . ASP B 1 162 ? 10.20923 23.64774 -52.93237 1.000 50.63948 1693 ASP B CA 1
ATOM 5297 C C . ASP B 1 162 ? 9.62672 24.18476 -51.63172 1.000 50.07715 1693 ASP B C 1
ATOM 5298 O O . ASP B 1 162 ? 10.13388 23.89830 -50.54271 1.000 46.52876 1693 ASP B O 1
ATOM 5307 N N . VAL B 1 163 ? 8.56127 24.97160 -51.74969 1.000 46.50013 1694 VAL B N 1
ATOM 5308 C CA . VAL B 1 163 ? 7.82301 25.48918 -50.60363 1.000 44.27579 1694 VAL B CA 1
ATOM 5309 C C . VAL B 1 163 ? 6.44025 24.85531 -50.63275 1.000 45.37284 1694 VAL B C 1
ATOM 5310 O O . VAL B 1 163 ? 5.67178 25.06986 -51.57874 1.000 43.61497 1694 VAL B O 1
ATOM 5323 N N . VAL B 1 164 ? 6.12555 24.06991 -49.60667 1.000 48.71883 1695 VAL B N 1
ATOM 5324 C CA . VAL B 1 164 ? 4.82571 23.41308 -49.51693 1.000 54.83657 1695 VAL B CA 1
ATOM 5325 C C . VAL B 1 164 ? 3.80902 24.44288 -49.03717 1.000 60.15345 1695 VAL B C 1
ATOM 5326 O O . VAL B 1 164 ? 3.89715 24.93904 -47.91210 1.000 59.60586 1695 VAL B O 1
ATOM 5339 N N . GLU B 1 165 ? 2.84743 24.77192 -49.89527 1.000 64.95117 1696 GLU B N 1
ATOM 5340 C CA . GLU B 1 165 ? 1.74904 25.66029 -49.53483 1.000 66.68050 1696 GLU B CA 1
ATOM 5341 C C . GLU B 1 165 ? 0.64657 24.81829 -48.90482 1.000 68.56590 1696 GLU B C 1
ATOM 5342 O O . GLU B 1 165 ? -0.05031 24.07207 -49.60037 1.000 69.09549 1696 GLU B O 1
ATOM 5354 N N . ASN B 1 166 ? 0.49129 24.93331 -47.58794 1.000 66.19290 1697 ASN B N 1
ATOM 5355 C CA . ASN B 1 166 ? -0.55572 24.20624 -46.88577 1.000 68.71752 1697 ASN B CA 1
ATOM 5356 C C . ASN B 1 166 ? -1.92897 24.83760 -47.06315 1.000 72.15513 1697 ASN B C 1
ATOM 5357 O O . ASN B 1 166 ? -2.92942 24.22281 -46.67761 1.000 78.91980 1697 ASN B O 1
ATOM 5368 N N . HIS B 1 167 ? -2.00119 26.03992 -47.63026 1.000 71.40959 1698 HIS B N 1
ATOM 5369 C CA . HIS B 1 167 ? -3.23829 26.79915 -47.79007 1.000 76.83720 1698 HIS B CA 1
ATOM 5370 C C . HIS B 1 167 ? -3.86182 27.20110 -46.45844 1.000 80.05877 1698 HIS B C 1
ATOM 5371 O O . HIS B 1 167 ? -4.99003 27.70834 -46.43388 1.000 82.38213 1698 HIS B O 1
ATOM 5385 N N . ASP B 1 168 ? -3.15334 26.98607 -45.35051 1.000 82.36877 1699 ASP B N 1
ATOM 5386 C CA . ASP B 1 168 ? -3.51022 27.56401 -44.06417 1.000 83.81938 1699 ASP B CA 1
ATOM 5387 C C . ASP B 1 168 ? -3.15179 29.03961 -43.98005 1.000 81.85108 1699 ASP B C 1
ATOM 5388 O O . ASP B 1 168 ? -3.43476 29.67468 -42.95876 1.000 83.36336 1699 ASP B O 1
ATOM 5397 N N . GLY B 1 169 ? -2.55163 29.59731 -45.02891 1.000 76.16533 1700 GLY B N 1
ATOM 5398 C CA . GLY B 1 169 ? -1.76882 30.80353 -44.90379 1.000 69.98117 1700 GLY B CA 1
ATOM 5399 C C . GLY B 1 169 ? -0.34776 30.55353 -44.45548 1.000 67.05855 1700 GLY B C 1
ATOM 5400 O O . GLY B 1 169 ? 0.41446 31.51497 -44.29036 1.000 58.19982 1700 GLY B O 1
ATOM 5404 N N . THR B 1 170 ? 0.02851 29.29346 -44.25569 1.000 68.72699 1701 THR B N 1
ATOM 5405 C CA . THR B 1 170 ? 1.35425 28.90176 -43.80984 1.000 63.17883 1701 THR B CA 1
ATOM 5406 C C . THR B 1 170 ? 2.07816 28.16320 -44.92830 1.000 59.80120 1701 THR B C 1
ATOM 5407 O O . THR B 1 170 ? 1.47354 27.72179 -45.90951 1.000 62.59791 1701 THR B O 1
ATOM 5418 N N . PHE B 1 171 ? 3.39212 28.03330 -44.76426 1.000 51.77900 1702 PHE B N 1
ATOM 5419 C CA . PHE B 1 171 ? 4.24414 27.37416 -45.74122 1.000 49.67981 1702 PHE B CA 1
ATOM 5420 C C . PHE B 1 171 ? 5.34831 26.63572 -45.00217 1.000 43.90320 1702 PHE B C 1
ATOM 5421 O O . PHE B 1 171 ? 5.87109 27.13599 -44.00378 1.000 42.19356 1702 PHE B O 1
ATOM 5438 N N . ASP B 1 172 ? 5.70122 25.45057 -45.49347 1.000 45.83517 1703 ASP B N 1
ATOM 5439 C CA . ASP B 1 172 ? 6.77857 24.65257 -44.92566 1.000 44.31030 1703 ASP B CA 1
ATOM 5440 C C . ASP B 1 172 ? 7.92064 24.53638 -45.92587 1.000 42.97765 1703 ASP B C 1
ATOM 5441 O O . ASP B 1 172 ? 7.69576 24.30470 -47.11827 1.000 40.85142 1703 ASP B O 1
ATOM 5450 N N . ILE B 1 173 ? 9.14488 24.69675 -45.43028 1.000 40.55081 1704 ILE B N 1
ATOM 5451 C CA . ILE B 1 173 ? 10.35605 24.57857 -46.23191 1.000 40.17313 1704 ILE B CA 1
ATOM 5452 C C . ILE B 1 173 ? 11.22458 23.49787 -45.60576 1.000 40.84270 1704 ILE B C 1
ATOM 5453 O O . ILE B 1 173 ? 11.49129 23.53359 -44.39935 1.000 39.53506 1704 ILE B O 1
ATOM 5469 N N . TYR B 1 174 ? 11.66311 22.54246 -46.42147 1.000 40.42272 1705 TYR B N 1
ATOM 5470 C CA . TYR B 1 174 ? 12.54045 21.46548 -45.97978 1.000 41.24840 1705 TYR B CA 1
ATOM 5471 C C . TYR B 1 174 ? 13.84309 21.56655 -46.75690 1.000 41.13829 1705 TYR B C 1
ATOM 5472 O O . TYR B 1 174 ? 13.83251 21.54830 -47.99252 1.000 44.16466 1705 TYR B O 1
ATOM 5490 N N . TYR B 1 175 ? 14.95987 21.67455 -46.03943 1.000 39.52687 1706 TYR B N 1
ATOM 5491 C CA . TYR B 1 175 ? 16.26125 21.75367 -46.68246 1.000 39.31463 1706 TYR B CA 1
ATOM 5492 C C . TYR B 1 175 ? 17.30787 21.00525 -45.87242 1.000 41.30571 1706 TYR B C 1
ATOM 5493 O O . TYR B 1 175 ? 17.28598 21.02205 -44.63812 1.000 42.36973 1706 TYR B O 1
ATOM 5511 N N . THR B 1 176 ? 18.22908 20.36028 -46.58573 1.000 40.27037 1707 THR B N 1
ATOM 5512 C CA . THR B 1 176 ? 19.36880 19.67526 -45.99428 1.000 42.03019 1707 THR B CA 1
ATOM 5513 C C . THR B 1 176 ? 20.61255 20.06517 -46.77742 1.000 43.57251 1707 THR B C 1
ATOM 5514 O O . THR B 1 176 ? 20.64385 19.92581 -48.00444 1.000 44.18052 1707 THR B O 1
ATOM 5525 N N . ALA B 1 177 ? 21.62613 20.55685 -46.07400 1.000 44.65428 1708 ALA B N 1
ATOM 5526 C CA . ALA B 1 177 ? 22.87172 20.95335 -46.72043 1.000 45.00384 1708 ALA B CA 1
ATOM 5527 C C . ALA B 1 177 ? 23.69872 19.71192 -47.03202 1.000 47.52896 1708 ALA B C 1
ATOM 5528 O O . ALA B 1 177 ? 24.11313 19.00989 -46.10284 1.000 48.95678 1708 ALA B O 1
ATOM 5535 N N . PRO B 1 178 ? 23.96608 19.40423 -48.30838 1.000 49.47011 1709 PRO B N 1
ATOM 5536 C CA . PRO B 1 178 ? 24.66459 18.15189 -48.62649 1.000 49.03145 1709 PRO B CA 1
ATOM 5537 C C . PRO B 1 178 ? 26.18107 18.25733 -48.57780 1.000 48.81596 1709 PRO B C 1
ATOM 5538 O O . PRO B 1 178 ? 26.86841 17.23720 -48.46730 1.000 47.70997 1709 PRO B O 1
ATOM 5549 N N . GLU B 1 179 ? 26.71487 19.46728 -48.66370 1.000 51.58352 1710 GLU B N 1
ATOM 5550 C CA . GLU B 1 179 ? 28.14788 19.69678 -48.74094 1.000 53.06233 1710 GLU B CA 1
ATOM 5551 C C . GLU B 1 179 ? 28.56808 20.71882 -47.69887 1.000 48.55754 1710 GLU B C 1
ATOM 5552 O O . GLU B 1 179 ? 27.74607 21.50993 -47.22381 1.000 47.32349 1710 GLU B O 1
ATOM 5564 N N . PRO B 1 180 ? 29.84358 20.72546 -47.31688 1.000 48.56318 1711 PRO B N 1
ATOM 5565 C CA . PRO B 1 180 ? 30.33525 21.76791 -46.41144 1.000 48.27778 1711 PRO B CA 1
ATOM 5566 C C . PRO B 1 180 ? 30.46853 23.10066 -47.12991 1.000 44.93661 1711 PRO B C 1
ATOM 5567 O O . PRO B 1 180 ? 30.59886 23.17278 -48.35379 1.000 45.57025 1711 PRO B O 1
ATOM 5578 N N . GLY B 1 181 ? 30.43353 24.17077 -46.34168 1.000 42.82029 1712 GLY B N 1
ATOM 5579 C CA . GLY B 1 181 ? 30.65593 25.50784 -46.83929 1.000 43.01960 1712 GLY B CA 1
ATOM 5580 C C . GLY B 1 181 ? 29.54950 26.44536 -46.42262 1.000 42.43336 1712 GLY B C 1
ATOM 5581 O O . GLY B 1 181 ? 28.68053 26.10937 -45.61061 1.000 42.64059 1712 GLY B O 1
ATOM 5585 N N . LYS B 1 182 ? 29.57864 27.64452 -46.99663 1.000 42.14855 1713 LYS B N 1
ATOM 5586 C CA . LYS B 1 182 ? 28.66157 28.71032 -46.62368 1.000 41.87753 1713 LYS B CA 1
ATOM 5587 C C . LYS B 1 182 ? 27.42335 28.66605 -47.50853 1.000 40.05707 1713 LYS B C 1
ATOM 5588 O O . LYS B 1 182 ? 27.52857 28.55067 -48.73401 1.000 41.44867 1713 LYS B O 1
ATOM 5607 N N . TYR B 1 183 ? 26.25462 28.75184 -46.87914 1.000 36.95084 1714 TYR B N 1
ATOM 5608 C CA . TYR B 1 183 ? 24.97912 28.82010 -47.57048 1.000 37.32976 1714 TYR B CA 1
ATOM 5609 C C . TYR B 1 183 ? 24.25648 30.09363 -47.15424 1.000 36.94755 1714 TYR B C 1
ATOM 5610 O O . TYR B 1 183 ? 24.41680 30.57720 -46.02870 1.000 38.09565 1714 TYR B O 1
ATOM 5628 N N . VAL B 1 184 ? 23.46062 30.63549 -48.07154 1.000 35.94871 1715 VAL B N 1
ATOM 5629 C CA . VAL B 1 184 ? 22.56269 31.74761 -47.78259 1.000 37.43478 1715 VAL B CA 1
ATOM 5630 C C . VAL B 1 184 ? 21.14866 31.28038 -48.08972 1.000 36.77191 1715 VAL B C 1
ATOM 5631 O O . VAL B 1 184 ? 20.82944 30.96694 -49.24357 1.000 37.77147 1715 VAL B O 1
ATOM 5644 N N . ILE B 1 185 ? 20.30977 31.22436 -47.06159 1.000 35.57991 1716 ILE B N 1
ATOM 5645 C CA . ILE B 1 185 ? 18.93099 30.76914 -47.18898 1.000 34.22725 1716 ILE B CA 1
ATOM 5646 C C . ILE B 1 185 ? 18.05372 32.01542 -47.20738 1.000 35.73723 1716 ILE B C 1
ATOM 5647 O O . ILE B 1 185 ? 17.81438 32.64052 -46.17071 1.000 37.06911 1716 ILE B O 1
ATOM 5663 N N . THR B 1 186 ? 17.56969 32.37776 -48.39157 1.000 33.76069 1717 THR B N 1
ATOM 5664 C CA . THR B 1 186 ? 16.76959 33.58016 -48.58121 1.000 33.31676 1717 THR B CA 1
ATOM 5665 C C . THR B 1 186 ? 15.30166 33.18827 -48.69119 1.000 34.14545 1717 THR B C 1
ATOM 5666 O O . THR B 1 186 ? 14.93430 32.37182 -49.54242 1.000 34.51047 1717 THR B O 1
ATOM 5677 N N . ILE B 1 187 ? 14.47071 33.76933 -47.82965 1.000 34.89760 1718 ILE B N 1
ATOM 5678 C CA . ILE B 1 187 ? 13.04138 33.48432 -47.78078 1.000 35.48218 1718 ILE B CA 1
ATOM 5679 C C . ILE B 1 187 ? 12.30285 34.78742 -48.04538 1.000 34.96362 1718 ILE B C 1
ATOM 5680 O O . ILE B 1 187 ? 12.43805 35.75178 -47.28155 1.000 34.06352 1718 ILE B O 1
ATOM 5696 N N . ARG B 1 188 ? 11.52468 34.81496 -49.12155 1.000 34.28515 1719 ARG B N 1
ATOM 5697 C CA . ARG B 1 188 ? 10.79189 35.99969 -49.53128 1.000 34.73910 1719 ARG B CA 1
ATOM 5698 C C . ARG B 1 188 ? 9.30394 35.69158 -49.58343 1.000 34.21996 1719 ARG B C 1
ATOM 5699 O O . ARG B 1 188 ? 8.89669 34.54266 -49.77811 1.000 35.73145 1719 ARG B O 1
ATOM 5720 N N . PHE B 1 189 ? 8.49753 36.73286 -49.39572 1.000 34.97694 1720 PHE B N 1
ATOM 5721 C CA . PHE B 1 189 ? 7.06212 36.66975 -49.62059 1.000 36.47688 1720 PHE B CA 1
ATOM 5722 C C . PHE B 1 189 ? 6.69368 37.78362 -50.58511 1.000 37.02522 1720 PHE B C 1
ATOM 5723 O O . PHE B 1 189 ? 7.00972 38.95182 -50.33653 1.000 37.27931 1720 PHE B O 1
ATOM 5740 N N . GLY B 1 190 ? 6.03399 37.42178 -51.68103 1.000 38.81857 1721 GLY B N 1
ATOM 5741 C CA . GLY B 1 190 ? 5.65119 38.40978 -52.67183 1.000 38.06427 1721 GLY B CA 1
ATOM 5742 C C . GLY B 1 190 ? 6.80874 39.22947 -53.19136 1.000 37.87389 1721 GLY B C 1
ATOM 5743 O O . GLY B 1 190 ? 6.61450 40.38338 -53.58861 1.000 36.27988 1721 GLY B O 1
ATOM 5747 N N . GLY B 1 191 ? 8.01923 38.66936 -53.18050 1.000 37.20358 1722 GLY B N 1
ATOM 5748 C CA . GLY B 1 191 ? 9.17833 39.30249 -53.76958 1.000 36.32980 1722 GLY B CA 1
ATOM 5749 C C . GLY B 1 191 ? 10.12578 39.97049 -52.79387 1.000 37.43759 1722 GLY B C 1
ATOM 5750 O O . GLY B 1 191 ? 11.19925 40.41833 -53.21737 1.000 35.52421 1722 GLY B O 1
ATOM 5754 N N . GLU B 1 192 ? 9.77395 40.05066 -51.51154 1.000 37.72410 1723 GLU B N 1
ATOM 5755 C CA . GLU B 1 192 ? 10.56679 40.77320 -50.52726 1.000 38.24389 1723 GLU B CA 1
ATOM 5756 C C . GLU B 1 192 ? 10.92838 39.86330 -49.35980 1.000 38.71101 1723 GLU B C 1
ATOM 5757 O O . GLU B 1 192 ? 10.17377 38.95288 -49.00415 1.000 36.68253 1723 GLU B O 1
ATOM 5769 N N . HIS B 1 193 ? 12.09412 40.12511 -48.76316 1.000 39.45639 1724 HIS B N 1
ATOM 5770 C CA . HIS B 1 193 ? 12.53757 39.36524 -47.60160 1.000 39.85076 1724 HIS B CA 1
ATOM 5771 C C . HIS B 1 193 ? 11.47976 39.39318 -46.50633 1.000 38.54648 1724 HIS B C 1
ATOM 5772 O O . HIS B 1 193 ? 10.84268 40.42050 -46.25975 1.000 41.33509 1724 HIS B O 1
ATOM 5786 N N . ILE B 1 194 ? 11.30840 38.25873 -45.83671 1.000 39.73750 1725 ILE B N 1
ATOM 5787 C CA . ILE B 1 194 ? 10.52669 38.20707 -44.60414 1.000 41.43578 1725 ILE B CA 1
ATOM 5788 C C . ILE B 1 194 ? 11.44859 38.63328 -43.46719 1.000 41.71990 1725 ILE B C 1
ATOM 5789 O O . ILE B 1 194 ? 12.67190 38.69705 -43.65931 1.000 40.28544 1725 ILE B O 1
ATOM 5805 N N . PRO B 1 195 ? 10.92554 38.93809 -42.28194 1.000 43.67521 1726 PRO B N 1
ATOM 5806 C CA . PRO B 1 195 ? 11.81296 39.26174 -41.15957 1.000 44.54943 1726 PRO B CA 1
ATOM 5807 C C . PRO B 1 195 ? 12.78490 38.12271 -40.89088 1.000 44.74359 1726 PRO B C 1
ATOM 5808 O O . PRO B 1 195 ? 12.41123 36.94817 -40.89533 1.000 43.80709 1726 PRO B O 1
ATOM 5819 N N . ASN B 1 196 ? 14.04794 38.48397 -40.67512 1.000 46.42505 1727 ASN B N 1
ATOM 5820 C CA . ASN B 1 196 ? 15.17116 37.60465 -40.37564 1.000 45.86774 1727 ASN B CA 1
ATOM 5821 C C . ASN B 1 196 ? 15.79216 36.98640 -41.62869 1.000 42.25454 1727 ASN B C 1
ATOM 5822 O O . ASN B 1 196 ? 16.84754 36.35947 -41.52348 1.000 43.84608 1727 ASN B O 1
ATOM 5833 N N . SER B 1 197 ? 15.18235 37.13057 -42.80464 1.000 41.56703 1728 SER B N 1
ATOM 5834 C CA . SER B 1 197 ? 15.83467 36.66595 -44.02111 1.000 39.60321 1728 SER B CA 1
ATOM 5835 C C . SER B 1 197 ? 16.79788 37.73915 -44.52627 1.000 39.66973 1728 SER B C 1
ATOM 5836 O O . SER B 1 197 ? 16.49490 38.93186 -44.44052 1.000 41.97213 1728 SER B O 1
ATOM 5844 N N . PRO B 1 198 ? 17.96052 37.35103 -45.07535 1.000 39.51008 1729 PRO B N 1
ATOM 5845 C CA . PRO B 1 198 ? 18.43791 35.98136 -45.29687 1.000 40.23459 1729 PRO B CA 1
ATOM 5846 C C . PRO B 1 198 ? 19.12980 35.36777 -44.08069 1.000 39.08142 1729 PRO B C 1
ATOM 5847 O O . PRO B 1 198 ? 19.62769 36.09131 -43.21740 1.000 43.25050 1729 PRO B O 1
ATOM 5858 N N . PHE B 1 199 ? 19.15537 34.03811 -44.02266 1.000 39.30329 1730 PHE B N 1
ATOM 5859 C CA . PHE B 1 199 ? 19.89288 33.30605 -43.00169 1.000 37.70620 1730 PHE B CA 1
ATOM 5860 C C . PHE B 1 199 ? 21.22665 32.85738 -43.58767 1.000 36.35715 1730 PHE B C 1
ATOM 5861 O O . PHE B 1 199 ? 21.25685 32.05188 -44.52447 1.000 36.25281 1730 PHE B O 1
ATOM 5878 N N . HIS B 1 200 ? 22.32063 33.37646 -43.03664 1.000 37.74467 1731 HIS B N 1
ATOM 5879 C CA . HIS B 1 200 ? 23.66123 32.94759 -43.41056 1.000 36.60064 1731 HIS B CA 1
ATOM 5880 C C . HIS B 1 200 ? 24.08882 31.82838 -42.46923 1.000 35.54271 1731 HIS B C 1
ATOM 5881 O O . HIS B 1 200 ? 24.06118 31.99784 -41.24622 1.000 33.36870 1731 HIS B O 1
ATOM 5895 N N . VAL B 1 201 ? 24.47598 30.68290 -43.03713 1.000 35.90372 1732 VAL B N 1
ATOM 5896 C CA . VAL B 1 201 ? 24.85259 29.51572 -42.24935 1.000 35.50506 1732 VAL B CA 1
ATOM 5897 C C . VAL B 1 201 ? 26.09600 28.86824 -42.84412 1.000 36.17156 1732 VAL B C 1
ATOM 5898 O O . VAL B 1 201 ? 26.40932 29.02909 -44.02586 1.000 38.20590 1732 VAL B O 1
ATOM 5911 N N . LEU B 1 202 ? 26.80531 28.12565 -41.99531 1.000 36.20668 1733 LEU B N 1
ATOM 5912 C CA . LEU B 1 202 ? 27.99064 27.37057 -42.38210 1.000 38.79531 1733 LEU B CA 1
ATOM 5913 C C . LEU B 1 202 ? 27.74989 25.90491 -42.04973 1.000 39.68757 1733 LEU B C 1
ATOM 5914 O O . LEU B 1 202 ? 27.58030 25.55207 -40.87758 1.000 36.55888 1733 LEU B O 1
ATOM 5930 N N . ALA B 1 203 ? 27.74036 25.05825 -43.07821 1.000 37.87239 1734 ALA B N 1
ATOM 5931 C CA . ALA B 1 203 ? 27.52715 23.62809 -42.89787 1.000 40.53830 1734 ALA B CA 1
ATOM 5932 C C . ALA B 1 203 ? 28.84881 22.94823 -42.56724 1.000 44.13527 1734 ALA B C 1
ATOM 5933 O O . ALA B 1 203 ? 29.84776 23.14115 -43.26825 1.000 43.91210 1734 ALA B O 1
ATOM 5940 N N . THR B 1 204 ? 28.84879 22.14722 -41.50099 1.000 48.16045 1735 THR B N 1
ATOM 5941 C CA . THR B 1 204 ? 30.04918 21.47675 -41.02542 1.000 51.19703 1735 THR B CA 1
ATOM 5942 C C . THR B 1 204 ? 29.70735 20.04737 -40.62639 1.000 54.13920 1735 THR B C 1
ATOM 5943 O O . THR B 1 204 ? 28.53882 19.65458 -40.57092 1.000 51.46058 1735 THR B O 1
ATOM 5954 N N . GLU B 1 205 ? 30.75306 19.27427 -40.33916 1.000 56.85848 1736 GLU B N 1
ATOM 5955 C CA . GLU B 1 205 ? 30.62427 17.89496 -39.86870 1.000 65.01526 1736 GLU B CA 1
ATOM 5956 C C . GLU B 1 205 ? 29.73972 17.05256 -40.78410 1.000 76.08838 1736 GLU B C 1
ATOM 5957 O O . GLU B 1 205 ? 28.51366 17.16152 -40.77332 1.000 83.87033 1736 GLU B O 1
#

InterPro domains:
  IPR001298 Filamin/ABP280 repeat [SM00557] (274-371)
  IPR001298 Filamin/ABP280 repeat [SM00557] (374-471)
  IPR001298 Filamin/ABP280 repeat [SM00557] (473-568)
  IPR001298 Filamin/ABP280 repeat [SM00557] (570-661)
  IPR001298 Filamin/ABP280 repeat [SM00557] (666-761)
  IPR001298 Filamin/ABP280 repeat [SM00557] (763-864)
  IPR001298 Filamin/ABP280 repeat [SM00557] (866-963)
  IPR001298 Filamin/ABP280 repeat [SM00557] (965-1059)
  IPR001298 Filamin/ABP280 repeat [SM00557] (1061-1152)
  IPR001298 Filamin/ABP280 repeat [SM00557] (1154-1247)
  IPR001298 Filamin/ABP280 repeat [SM00557] (1249-1347)
  IPR001298 Filamin/ABP280 repeat [SM00557] (1349-1440)
  IPR001298 Filamin/ABP280 repeat [SM00557] (1442-1536)
  IPR001298 Filamin/ABP280 repeat [SM00557] (1538-1633)
  IPR001298 Filamin/ABP280 repeat [SM00557] (1635-1737)
  IPR001298 Filamin/ABP280 repeat [SM00557] (1776-1857)
  IPR001298 Filamin/ABP280 repeat [SM00557] (1858-1949)
  IPR001298 Filamin/ABP280 repeat [SM00557] (1950-2036)
  IPR001298 Filamin/ABP280 repeat [SM00557] (2040-2131)
  IPR001298 Filamin/ABP280 repeat [SM00557] (2216-2309)

Foldseek 3Di:
DAFALQPKDKDAQVLDPVAAWAADKTKIKIARQPTDDFDKDKWKAAQVRHTFDWDWADPVRRMIMIMGHRHAFAWMFIFMDTNNHTYPPPRRIHTHDFDFALQPKFKWKDWPRDIDGRDDAQEDEAPTKMKIKIQQVRGPDWDKWKWKQAPVGDIHTFDWADPVPRMIITIDGHHDFAKMWMFMTTRRHGHPPPRDIYTYDD/DDDQWAQQPKDKAFDVQPQVEDWAQDKGKIKIARLVTGDFDKDKWKQAQVRDTFDWDWADPPRRMIMIMGHRNAFAWMFMFIATNNHTYPPPRGIHTHDFDFALQPKFKWKDWPNRIDGLDDALEDEAPTKMKMKIQQVRRPDWDKWKWKQAQVGDIDTFDWDCPVPSMIITIDGHHDFAKMWIAIDTRRHGHPPPTRIYTYDD

GO terms:
  GO:0008092 cytoskeletal protein binding (F, IPI)
  GO:0042802 identical protein binding (F, IPI)
  GO:0005515 protein binding (F, IPI)
  GO:0005737 cytoplasm (C, IDA)
  GO:0045214 sarcomere organization (P, IMP)
  GO:0005829 cytosol (C, TAS)
  GO:0042383 sarcolemma (C, IDA)
  GO:0043034 costamere (C, TAS)
  GO:0030506 ankyrin binding (F, IPI)
  GO:0005829 cytosol (C, IDA)
  GO:0005925 focal adhesion (C, HDA)

Solvent-accessible surface area: 20003 Å² total; per-residue (Å²): 167,89,64,57,6,70,105,5,118,24,76,31,83,0,16,61,108,104,16,6,56,0,2,60,102,21,88,1,55,0,20,4,158,91,1,33,128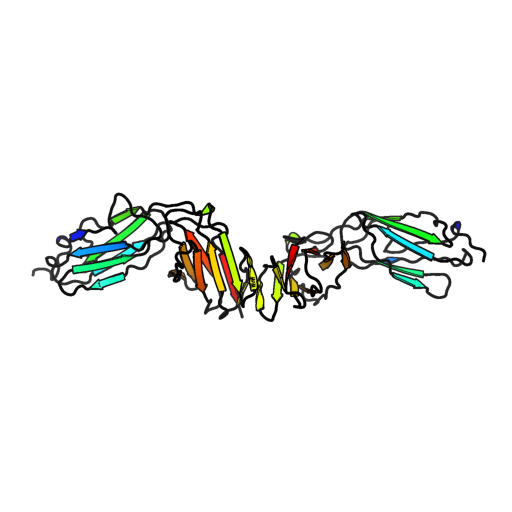,28,134,11,47,17,105,4,83,6,48,111,50,48,117,19,139,16,69,71,150,97,50,74,84,31,20,28,19,0,38,4,59,0,8,9,30,28,124,0,35,0,30,0,69,8,31,54,74,77,4,50,194,17,41,27,142,6,87,3,89,77,21,48,56,9,70,108,3,116,18,63,0,35,15,51,78,55,25,3,3,46,3,25,6,74,148,14,87,50,54,53,88,6,33,1,35,0,39,8,138,77,2,62,115,14,69,5,10,6,13,0,28,19,60,127,53,41,84,78,80,24,132,35,71,56,62,152,84,28,17,10,20,0,98,27,49,0,87,106,82,21,159,2,39,4,27,0,19,2,0,0,68,68,2,57,123,15,54,23,126,6,64,2,34,194,183,162,103,75,42,60,6,77,109,5,116,34,70,33,94,0,20,66,79,98,12,6,56,0,2,62,103,19,87,2,54,0,18,3,147,78,0,38,140,29,140,13,58,18,102,4,85,8,49,104,52,54,108,27,141,23,66,70,141,99,58,69,83,29,16,40,14,0,29,4,40,0,2,11,26,27,137,0,22,0,28,0,67,8,29,58,74,78,4,49,192,17,53,26,130,2,81,3,87,78,23,48,63,9,86,109,3,122,10,75,2,32,8,40,74,31,44,7,18,50,36,16,3,83,63,9,61,43,55,44,78,6,39,0,43,0,40,7,132,56,2,60,121,16,72,5,8,3,10,0,30,26,60,124,57,51,60,86,48,17,125,35,74,56,57,150,90,26,21,9,27,0,102,21,50,1,87,104,81,20,158,3,38,3,18,0,17,2,0,0,71,72,3,56,88,15,49,14,122,6,83,2,43,163

Radius of gyration: 32.83 Å; Cα contacts (8 Å, |Δi|>4): 1159; chains: 2; bounding box: 47×33×126 Å

Secondary structure (DSSP, 8-state):
--B-GGG-EEESGGG-TT-EETTS-EEEEEE-TTSBS--EEEEEE-TTS-EE--EEEE-SSSEEEEEE---SSEEEEEEEEETTEEPTTPSEEEEEE--S-GGG-EEEEEETTEE-TT---SEEETT--EEEEEE-TTS-S--EEEEEE-TTS-EEEE-EEE-SSSEEEEEE---SSEEEEEEEEETTEEPTTPSEEEEEE-/---SB-GGG-EEESGGG-TT-EETTS-EEEEEE-TTSBS--EEEEEE-TTS-EE--EEEE-SSSEEEEEE---SSEEEEEEEEETTEEPTTPSEEEEEEP-S-GGG-EEEEEETTEEEES---SEEETT-EEEEEEE-TTS-S--EEEEEE-TTS-EEEE-EEE-SSSEEEEEEE--SSEEEEEEEEETTEEPTT-SEEEEEE-

B-factor: mean 38.03, std 13.39, range [18.63, 103.3]

Nearest PDB structures (foldseek):
  7ouv-assembly1_B  TM=9.788E-01  e=4.807E-38  Homo sapiens
  2dj4-assembly1_A  TM=9.274E-01  e=1.704E-09  Homo sapiens
  6ew1-assembly1_A  TM=4.988E-01  e=1.492E-14  Homo sapiens
  2dmb-assembly1_A  TM=8.129E-01  e=1.164E-09  Homo sapiens
  4mgx-assembly1_A  TM=4.627E-01  e=4.357E-13  Homo sapiens

=== Feature glossary ===
The record interleaves many kinds of information about one protein. Here is each kind framed as the question it answers.

Q: What are the backbone torsion angles?
A: φ (phi) and ψ (psi) are the two rotatable backbone dihedrals per residue: φ is the C(i-1)–N–Cα–C torsion, ψ is the N–Cα–C–N(i+1) torsion, both in degrees on (−180°, 180°]. α-helical residues cluster near (−60°, −45°); β-strand residues near (−120°, +130°). A Ramachandran plot is simply a scatter of (φ, ψ) for every residue.

Q: What is the amino-acid chain?
A: This is the polypeptide sequence — one letter per residue, N-terminus first. Length ranges from a few dozen residues for small domains to over a thousand for large multi-domain proteins.

Q: How mobile is each atom in the crystal?
A: For experimental (PDB) structures, the B-factor (temperature factor) quantifies the positional spread of each atom in the crystal — a combination of thermal vibration and static disorder — in units of Å². High B-factors mark flexible loops or poorly resolved regions; low B-factors mark the rigid, well-ordered core.

Q: Are the domains correctly placed relative to each other?
A: Predicted Aligned Error (PAE) is an AlphaFold confidence matrix: entry (i, j) is the expected error in the position of residue j, in ångströms, when the prediction is superimposed on the true structure at residue i. Low PAE within a block of residues means that block is internally rigid and well-predicted; high PAE between two blocks means their relative placement is uncertain even if each block individually is confident.

Q: How confident is the AlphaFold model at each residue?
A: pLDDT is the predicted lDDT-Cα score: AlphaFold's confidence that the local environment of each residue (all inter-atomic distances within 15 Å) is correctly placed. It is a per-residue number between 0 and 100, with higher meaning more reliable.

Q: What family and function is it annotated with?
A: Functional annotations link the protein to curated databases. InterPro entries identify conserved domains and families by matching the sequence against member-database signatures (Pfam, PROSITE, CDD, …). Gene Ontology (GO) terms describe molecular function, biological process, and cellular component in a controlled vocabulary. CATH places the structure in a hierarchical fold classification (Class/Architecture/Topology/Homologous-superfamily). The organism is the source species.

Q: How big and how compact is the whole molecule?
A: Three whole-structure scalars: the radius of gyration (RMS distance of Cα from centroid, in Å), the count of Cα–Cα contacts (pairs closer than 8 Å and separated by more than four residues in sequence — i.e. tertiary, not local, contacts), and the bounding-box dimensions. Together they distinguish compact globular folds from extended fibres or disordered chains.

Q: What known structures does this most resemble?
A: The Foldseek neighbor list gives the closest experimentally determined structures in the PDB, ranked by structural alignment. TM-score near 1 means near-identical fold; near 0.3 means only rough topology match. This is how one finds what a novel AlphaFold prediction most resembles in the solved-structure universe.

Q: Which residues are buried vs exposed?
A: SASA measures how much of the protein is reachable by solvent. It is computed by rolling a water-sized probe over the atomic surface and summing the exposed area (Å²). Per-residue SASA distinguishes core (buried, low SASA) from surface (exposed, high SASA) residues; total SASA is a whole-molecule size measure.

Q: Which residues are in helices, strands, or loops?
A: Eight-state secondary structure (DSSP): H is the canonical α-helix, G the tighter 3₁₀-helix, I the wider π-helix; E/B are β-structure, T and S are turns and bends, and '-' is everything else. DSSP derives these from the pattern of main-chain N–H···O=C hydrogen bonds, not from the sequence.

Q: Where is each backbone atom in 3D?
A: Structure coordinates are given as an mmCIF _atom_site loop: one row per atom with element, residue name, chain id, sequence number, and x/y/z position in Å. Only the four main-chain atoms per residue are included here; side chains are omitted to keep the record compact.

Q: What if only a Cα trace is available?
A: Three-state secondary structure (P-SEA) collapses the eight DSSP classes into helix (a), strand (b), and coil (c). P-SEA assigns these from Cα geometry alone — distances and angles — without requiring backbone oxygens, so it works on any Cα trace.

Q: What do the rendered images show?
A: The six renders are orthographic views along the three Cartesian axes in both directions. Representation (cartoon, sticks, or surface) and color scheme (sequence-rainbow or by-chain) vary across proteins so the training set covers all the common visualization conventions.

Q: What does the local fold look like, residue by residue?
A: Foldseek's 3Di representation compresses backbone geometry into a per-residue letter drawn from a learned twenty-state alphabet. It captures the tertiary interaction pattern around each residue — which residues are packed against it in space, regardless of where they are in sequence.

Q: What do the diagnostic plots show?
A: The contact map is a binary N×N matrix image: pixel (i, j) is dark where Cα_i and Cα_j are within 8 Å and |i−j|>4. Because the |i−j|>4 filter removes local helical contacts, off-diagonal stripes parallel to the main diagonal indicate parallel β-sheets; stripes perpendicular to it indicate antiparallel β-sheets. The Ramachandran plot scatters every residue's (φ, ψ) pair against the sterically allowed regions. The PAE heatmap renders the predicted-aligned-error matrix.